Protein AF-A0A1Z3UCM6-F1 (afdb_monomer)

Mean predicted aligned error: 7.31 Å

Nearest PDB structures (foldseek):
  6vm6-assembly5_E  TM=4.470E-01  e=2.378E-05  Acinetobacter sp. ATCC 27244
  8dgf-assembly1_C  TM=4.561E-01  e=6.825E-04  Escherichia coli
  7uqk-assembly1_A  TM=2.447E-01  e=4.177E-03  Saccharomyces cerevisiae
  7uqj-assembly1_A  TM=2.365E-01  e=5.686E-02  Sa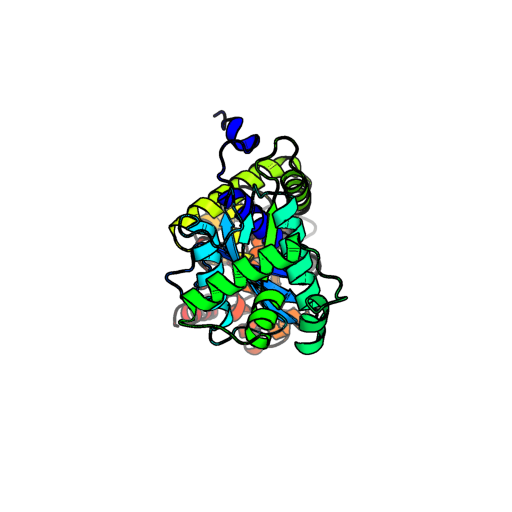ccharomyces cerevisiae
  8ipr-assembly2_D  TM=2.225E-01  e=4.791E-01  Mycolicibacterium smegmatis

Radius of gyration: 27.61 Å; Cα contacts (8 Å, |Δi|>4): 702; chains: 1; bounding box: 65×48×86 Å

Foldseek 3Di:
DDPDVCLLVVVPFDPLLLVLLLLLLQLLQQHDDPPQPQWGWFKKWAQCVVVPQLLHGIKTWTAHPVRDIEIEREDEEQEAEQFLDPPRVPQLSQLLSLLSQCPDDPHDQPGYAYGYEYQYYDPLLQVLLVVLLVLLLPDPDLVSSVQLVDVVHVRDPSNVRSLVRSQSSNQVSVVHGDDSVSSSSSSPRYDYHYFNSVPPPGPSVVVSLVSQLVFADVVCSVCSSVLSSQSSVVSVVSNVVRDMDGNLVSLLSRLVPTQTAFHPLCVVVLVLQLVVLVVVLVPVDQDDVNDHDDDVVVLVVVVVCQVVDAEAEDEDAPPPCSSVSLSVVSVVQSVQGGAAEEEQVQFDAQALQRRCVVSVHPDRDLSSNLSRCVRRTNSEYEYEEVVNRDPRRVNHVLNNVLSQVPDPPSSTTHYYYYYHDDDVVVCSVVVSVPD

Structure (mmCIF, N/CA/C/O backbone):
data_AF-A0A1Z3UCM6-F1
#
_entry.id   AF-A0A1Z3UCM6-F1
#
loop_
_atom_site.group_PDB
_atom_site.id
_atom_site.type_symbol
_atom_site.label_atom_id
_atom_site.label_alt_id
_atom_site.label_comp_id
_atom_site.label_asym_id
_atom_site.label_entity_id
_atom_site.label_seq_id
_atom_site.pdbx_PDB_ins_code
_atom_site.Cartn_x
_atom_site.Cartn_y
_atom_site.Cartn_z
_atom_site.occupancy
_atom_site.B_iso_or_equiv
_atom_site.auth_seq_id
_atom_site.auth_comp_id
_atom_site.auth_asym_id
_atom_site.auth_atom_id
_atom_site.pdbx_PDB_model_num
ATOM 1 N N . MET A 1 1 ? 12.894 18.996 23.939 1.00 33.94 1 MET A N 1
ATOM 2 C CA . MET A 1 1 ? 14.133 18.691 23.194 1.00 33.94 1 MET A CA 1
ATOM 3 C C . MET A 1 1 ? 13.875 19.048 21.744 1.00 33.94 1 MET A C 1
ATOM 5 O O . MET A 1 1 ? 12.849 18.633 21.226 1.00 33.94 1 MET A O 1
ATOM 9 N N . ALA A 1 2 ? 14.712 19.894 21.146 1.00 31.83 2 ALA A N 1
ATOM 10 C CA . ALA A 1 2 ? 14.512 20.390 19.788 1.00 31.83 2 ALA A CA 1
ATOM 11 C C . ALA A 1 2 ? 14.744 19.247 18.790 1.00 31.83 2 ALA A C 1
ATOM 13 O O . ALA A 1 2 ? 15.877 18.819 18.581 1.00 31.83 2 ALA A O 1
ATOM 14 N N . GLN A 1 3 ? 13.664 18.710 18.227 1.00 35.09 3 GLN A N 1
ATOM 15 C CA . GLN A 1 3 ? 13.738 17.797 17.094 1.00 35.09 3 GLN A CA 1
ATOM 16 C C . GLN A 1 3 ? 14.237 18.629 15.903 1.00 35.09 3 GLN A C 1
ATOM 18 O O . GLN A 1 3 ? 13.622 19.638 15.562 1.00 35.09 3 GLN A O 1
ATOM 23 N N . SER A 1 4 ? 15.413 18.277 15.375 1.00 38.62 4 SER A N 1
ATOM 24 C CA . SER A 1 4 ? 16.166 19.085 14.405 1.00 38.62 4 SER A CA 1
ATOM 25 C C . SER A 1 4 ? 15.292 19.511 13.219 1.00 38.62 4 SER A C 1
ATOM 27 O O . SER A 1 4 ? 14.656 18.672 12.577 1.00 38.62 4 SER A O 1
ATOM 29 N N . SER A 1 5 ? 15.274 20.811 12.915 1.00 41.81 5 SER A N 1
ATOM 30 C CA . SER A 1 5 ? 14.497 21.427 11.826 1.00 41.81 5 SER A CA 1
ATOM 31 C C . SER A 1 5 ? 14.814 20.848 10.437 1.00 41.81 5 SER A C 1
ATOM 33 O O . SER A 1 5 ? 14.006 20.970 9.517 1.00 41.81 5 SER A O 1
ATOM 35 N N . GLU A 1 6 ? 15.942 20.150 10.297 1.00 36.41 6 GLU A N 1
ATOM 36 C CA . GLU A 1 6 ? 16.381 19.448 9.083 1.00 36.41 6 GLU A CA 1
ATOM 37 C C . GLU A 1 6 ? 15.541 18.197 8.751 1.00 36.41 6 GLU A C 1
ATOM 39 O O . GLU A 1 6 ? 15.345 17.867 7.581 1.00 36.41 6 GLU A O 1
ATOM 44 N N . LEU A 1 7 ? 14.973 17.523 9.761 1.00 37.66 7 LEU A N 1
ATOM 45 C CA . LEU A 1 7 ? 14.085 16.366 9.559 1.00 37.66 7 LEU A CA 1
ATOM 46 C C . LEU A 1 7 ? 12.682 16.787 9.101 1.00 37.66 7 LEU A C 1
ATOM 48 O O . LEU A 1 7 ? 12.022 16.039 8.383 1.00 37.66 7 LEU A O 1
ATOM 52 N N . ALA A 1 8 ? 12.232 17.988 9.478 1.00 41.44 8 ALA A N 1
ATOM 53 C CA . ALA A 1 8 ? 10.960 18.557 9.029 1.00 41.44 8 ALA A CA 1
ATOM 54 C C . ALA A 1 8 ? 11.066 19.164 7.617 1.00 41.44 8 ALA A C 1
ATOM 56 O O . ALA A 1 8 ? 10.109 19.129 6.841 1.00 41.44 8 ALA A O 1
ATOM 57 N N . SER A 1 9 ? 12.247 19.657 7.225 1.00 45.75 9 SER A N 1
ATOM 58 C CA . SER A 1 9 ? 12.499 20.181 5.876 1.00 45.75 9 SER A CA 1
ATOM 59 C C . SER A 1 9 ? 12.741 19.092 4.826 1.00 45.75 9 SER A C 1
ATOM 61 O O . SER A 1 9 ? 12.867 19.424 3.651 1.00 45.75 9 SER A O 1
ATOM 63 N N . GLY A 1 10 ? 12.742 17.803 5.196 1.00 49.81 10 GLY A N 1
ATOM 64 C CA . GLY A 1 10 ? 12.963 16.670 4.283 1.00 49.81 10 GLY A CA 1
ATOM 65 C C . GLY A 1 10 ? 14.396 16.558 3.749 1.00 49.81 10 GLY A C 1
ATOM 66 O O . GLY A 1 10 ? 14.678 15.660 2.962 1.00 49.81 10 GLY A O 1
ATOM 67 N N . ALA A 1 11 ? 15.307 17.425 4.203 1.00 50.53 11 ALA A N 1
ATOM 68 C CA . ALA A 1 11 ? 16.685 17.533 3.728 1.00 50.53 11 ALA A CA 1
ATOM 69 C C . ALA A 1 11 ? 17.623 16.406 4.222 1.00 50.53 11 ALA A C 1
ATOM 71 O O . ALA A 1 11 ? 18.827 16.479 4.002 1.00 50.53 11 ALA A O 1
ATOM 72 N N . GLY A 1 12 ? 17.092 15.359 4.865 1.00 68.75 12 GLY A N 1
ATOM 73 C CA . GLY A 1 12 ? 17.872 14.250 5.432 1.00 68.75 12 GLY A CA 1
ATOM 74 C C . GLY A 1 12 ? 17.527 12.851 4.911 1.00 68.75 12 GLY A C 1
ATOM 75 O O . GLY A 1 12 ? 18.158 11.889 5.340 1.00 68.75 12 GLY A O 1
ATOM 76 N N . PHE A 1 13 ? 16.541 12.708 4.018 1.00 83.81 13 PHE A N 1
ATOM 77 C CA . PHE A 1 13 ? 16.127 11.398 3.494 1.00 83.81 13 PHE A CA 1
ATOM 78 C C . PHE A 1 13 ? 16.713 11.130 2.113 1.00 83.81 13 PHE A C 1
ATOM 80 O O . PHE A 1 13 ? 16.758 12.026 1.264 1.00 83.81 13 PHE A O 1
ATOM 87 N N . ARG A 1 14 ? 17.117 9.880 1.860 1.00 93.06 14 ARG A N 1
ATOM 88 C CA . ARG A 1 14 ? 17.607 9.472 0.539 1.00 93.06 14 ARG A CA 1
ATOM 89 C C . ARG A 1 14 ? 16.462 9.498 -0.470 1.00 93.06 14 ARG A C 1
ATOM 91 O O . ARG A 1 14 ? 15.288 9.475 -0.098 1.00 93.06 14 ARG A O 1
ATOM 98 N N . PHE A 1 15 ? 16.799 9.538 -1.755 1.00 95.12 15 PHE A N 1
ATOM 99 C CA . PHE A 1 15 ? 15.796 9.533 -2.820 1.00 95.12 15 PHE A CA 1
ATOM 100 C C . PHE A 1 15 ? 14.901 8.287 -2.740 1.00 95.12 15 PHE A C 1
ATOM 102 O O . PHE A 1 15 ? 13.684 8.386 -2.850 1.00 95.12 15 PHE A O 1
ATOM 109 N N . GLU A 1 16 ? 15.502 7.134 -2.459 1.00 96.12 16 GLU A N 1
ATOM 110 C CA . GLU A 1 16 ? 14.833 5.845 -2.313 1.00 96.12 16 GLU A CA 1
ATOM 111 C C . GLU A 1 16 ? 13.834 5.850 -1.149 1.00 96.12 16 GLU A C 1
ATOM 113 O O . GLU A 1 16 ? 12.723 5.340 -1.290 1.00 96.12 16 GLU A O 1
ATOM 118 N N . ASP A 1 17 ? 14.194 6.490 -0.029 1.00 97.44 17 ASP A N 1
ATOM 119 C CA . ASP A 1 17 ? 13.323 6.598 1.145 1.00 97.44 17 ASP A CA 1
ATOM 120 C C . ASP A 1 17 ? 12.070 7.433 0.818 1.00 97.44 17 ASP A C 1
ATOM 122 O O . ASP A 1 17 ? 10.961 7.081 1.217 1.00 97.44 17 ASP A O 1
ATOM 126 N N . GLN A 1 18 ? 12.234 8.510 0.040 1.00 97.56 18 GLN A N 1
ATOM 127 C CA . GLN A 1 18 ? 11.133 9.380 -0.389 1.00 97.56 18 GLN A CA 1
ATOM 128 C C . GLN A 1 18 ? 10.231 8.703 -1.428 1.00 97.56 18 GLN A C 1
ATOM 130 O O . GLN A 1 18 ? 9.009 8.778 -1.321 1.00 97.56 18 GLN A O 1
ATOM 135 N N . VAL A 1 19 ? 10.815 7.977 -2.387 1.00 98.31 19 VAL A N 1
ATOM 136 C CA . VAL A 1 19 ? 10.053 7.158 -3.343 1.00 98.31 19 VAL A CA 1
ATOM 137 C C . VAL A 1 19 ? 9.240 6.097 -2.608 1.00 98.31 19 VAL A C 1
ATOM 139 O O . VAL A 1 19 ? 8.042 5.982 -2.842 1.00 98.31 19 VAL A O 1
ATOM 142 N N . GLY A 1 20 ? 9.845 5.350 -1.681 1.00 98.38 20 GLY A N 1
ATOM 143 C CA . GLY A 1 20 ? 9.099 4.397 -0.859 1.00 98.38 20 GLY A CA 1
ATOM 144 C C . GLY A 1 20 ? 8.008 5.073 -0.027 1.00 98.38 20 GLY A C 1
ATOM 145 O O . GLY A 1 20 ? 6.906 4.538 0.097 1.00 98.38 20 GLY A O 1
ATOM 146 N N . GLY A 1 21 ? 8.281 6.277 0.483 1.00 98.19 21 GLY A N 1
ATOM 147 C CA . GLY A 1 21 ? 7.330 7.071 1.255 1.00 98.19 21 GLY A CA 1
ATOM 148 C C . GLY A 1 21 ? 6.099 7.494 0.456 1.00 98.19 21 GLY A C 1
ATOM 149 O O . GLY A 1 21 ? 4.993 7.474 0.999 1.00 98.19 21 GLY A O 1
ATOM 150 N N . HIS A 1 22 ? 6.256 7.772 -0.840 1.00 98.44 22 HIS A N 1
ATOM 151 C CA . HIS A 1 22 ? 5.141 8.017 -1.755 1.00 98.44 22 HIS A CA 1
ATOM 152 C C . HIS A 1 22 ? 4.191 6.809 -1.826 1.00 98.44 22 HIS A C 1
ATOM 154 O O . HIS A 1 22 ? 2.981 6.936 -1.636 1.00 98.44 22 HIS A O 1
ATOM 160 N N . TYR A 1 23 ? 4.730 5.601 -2.021 1.00 98.69 23 TYR A N 1
ATOM 161 C CA . TYR A 1 23 ? 3.905 4.390 -2.113 1.00 98.69 23 TYR A CA 1
ATOM 162 C C . TYR A 1 23 ? 3.320 3.957 -0.761 1.00 98.69 23 TYR A C 1
ATOM 164 O O . TYR A 1 23 ? 2.182 3.490 -0.720 1.00 98.69 23 TYR A O 1
ATOM 172 N N . LEU A 1 24 ? 4.026 4.164 0.359 1.00 98.69 24 LEU A N 1
ATOM 173 C CA . LEU A 1 24 ? 3.440 3.961 1.691 1.00 98.69 24 LEU A CA 1
ATOM 174 C C . LEU A 1 24 ? 2.351 4.995 2.008 1.00 98.69 24 LEU A C 1
ATOM 176 O O . LEU A 1 24 ? 1.352 4.648 2.633 1.00 98.69 24 LEU A O 1
ATOM 180 N N . THR A 1 25 ? 2.485 6.236 1.534 1.00 98.25 25 THR A N 1
ATOM 181 C CA . THR A 1 25 ? 1.409 7.237 1.608 1.00 98.25 25 THR A CA 1
ATOM 182 C C . THR A 1 25 ? 0.186 6.771 0.822 1.00 98.25 25 THR A C 1
ATOM 184 O O . THR A 1 25 ? -0.934 6.853 1.331 1.00 98.25 25 THR A O 1
ATOM 187 N N . ALA A 1 26 ? 0.378 6.221 -0.381 1.00 97.94 26 ALA A N 1
ATOM 188 C CA . ALA A 1 26 ? -0.714 5.658 -1.172 1.00 97.94 26 ALA A CA 1
ATOM 189 C C . ALA A 1 26 ? -1.409 4.484 -0.460 1.00 97.94 26 ALA A C 1
ATOM 191 O O . ALA A 1 26 ? -2.636 4.467 -0.356 1.00 97.94 26 ALA A O 1
ATOM 192 N N . LEU A 1 27 ? -0.635 3.569 0.131 1.00 98.12 27 LEU A N 1
ATOM 193 C CA . LEU A 1 27 ? -1.140 2.462 0.949 1.00 98.12 27 LEU A CA 1
ATOM 194 C C . LEU A 1 27 ? -1.946 2.951 2.171 1.00 98.12 27 LEU A C 1
ATOM 196 O O . LEU A 1 27 ? -3.043 2.459 2.445 1.00 98.12 27 LEU A O 1
ATOM 200 N N . LEU A 1 28 ? -1.433 3.954 2.894 1.00 96.94 28 LEU A N 1
ATOM 201 C CA . LEU A 1 28 ? -2.095 4.547 4.064 1.00 96.94 28 LEU A CA 1
ATOM 202 C C . LEU A 1 28 ? -3.359 5.336 3.706 1.00 96.94 28 LEU A C 1
ATOM 204 O O . LEU A 1 28 ? -4.223 5.539 4.556 1.00 96.94 28 LEU A O 1
ATOM 208 N N . THR A 1 29 ? -3.496 5.794 2.469 1.00 95.62 29 THR A N 1
ATOM 209 C CA . THR A 1 29 ? -4.655 6.587 2.032 1.00 95.62 29 THR A CA 1
ATOM 210 C C . THR A 1 29 ? -5.626 5.802 1.167 1.00 95.62 29 THR A C 1
ATOM 212 O O . THR A 1 29 ? -6.615 6.376 0.722 1.00 95.62 29 THR A O 1
ATOM 215 N N . GLU A 1 30 ? -5.366 4.507 0.943 1.00 95.00 30 GLU A N 1
ATOM 216 C CA . GLU A 1 30 ? -6.147 3.682 0.014 1.00 95.00 30 GLU A CA 1
ATOM 217 C C . GLU A 1 30 ? -6.253 4.341 -1.367 1.00 95.00 30 GLU A C 1
ATOM 219 O O . GLU A 1 30 ? -7.305 4.348 -2.005 1.00 95.00 30 GLU A O 1
ATOM 224 N N . SER A 1 31 ? -5.155 4.955 -1.813 1.00 95.44 31 SER A N 1
ATOM 225 C CA . SER A 1 31 ? -5.112 5.714 -3.056 1.00 95.44 31 SER A CA 1
ATOM 226 C C . SER A 1 31 ? -4.282 5.025 -4.136 1.00 95.44 31 SER A C 1
ATOM 228 O O . SER A 1 31 ? -3.610 4.010 -3.925 1.00 95.44 31 SER A O 1
ATOM 230 N N . TYR A 1 32 ? -4.379 5.589 -5.335 1.00 95.38 32 TYR A N 1
ATOM 231 C CA . TYR A 1 32 ? -3.592 5.210 -6.499 1.00 95.38 32 TYR A CA 1
ATOM 232 C C . TYR A 1 32 ? -2.189 5.821 -6.423 1.00 95.38 32 TYR A C 1
ATOM 234 O O . TYR A 1 32 ? -1.990 6.902 -5.850 1.00 95.38 32 TYR A O 1
ATOM 242 N N . ALA A 1 33 ? -1.229 5.167 -7.070 1.00 96.06 33 ALA A N 1
ATOM 243 C CA . ALA A 1 33 ? 0.144 5.649 -7.184 1.00 96.06 33 ALA A CA 1
ATOM 244 C C . ALA A 1 33 ? 0.654 5.584 -8.630 1.00 96.06 33 ALA A C 1
ATOM 246 O O . ALA A 1 33 ? 0.110 4.866 -9.477 1.00 96.06 33 ALA A O 1
ATOM 247 N N . ALA A 1 34 ? 1.723 6.325 -8.923 1.00 94.75 34 ALA A N 1
ATOM 248 C CA . ALA A 1 34 ? 2.360 6.279 -10.235 1.00 94.75 34 ALA A CA 1
ATOM 249 C C . ALA A 1 34 ? 2.689 4.827 -10.643 1.00 94.75 34 ALA A C 1
ATOM 251 O O . ALA A 1 34 ? 3.131 4.021 -9.832 1.00 94.75 34 ALA A O 1
ATOM 252 N N . GLY A 1 35 ? 2.430 4.470 -11.904 1.00 93.50 35 GLY A N 1
ATOM 253 C CA . GLY A 1 35 ? 2.691 3.123 -12.429 1.00 93.50 35 GLY A CA 1
ATOM 254 C C . GLY A 1 35 ? 1.664 2.041 -12.070 1.00 93.50 35 GLY A C 1
ATOM 255 O O . GLY A 1 35 ? 1.740 0.959 -12.645 1.00 93.50 35 GLY A O 1
ATOM 256 N N . THR A 1 36 ? 0.690 2.319 -11.196 1.00 93.31 36 THR A N 1
ATOM 257 C CA . THR A 1 36 ? -0.365 1.348 -10.821 1.00 93.31 36 THR A CA 1
ATOM 258 C C . THR A 1 36 ? -1.610 1.403 -11.721 1.00 93.31 36 THR A C 1
ATOM 260 O O . THR A 1 36 ? -2.407 0.464 -11.739 1.00 93.31 36 THR A O 1
ATOM 263 N N . GLY A 1 37 ? -1.756 2.457 -12.534 1.00 89.94 37 GLY A N 1
ATOM 264 C CA . GLY A 1 37 ? -2.970 2.700 -13.323 1.00 89.94 37 GLY A CA 1
ATOM 265 C C . GLY A 1 37 ? -4.174 2.979 -12.418 1.00 89.94 37 GLY A C 1
ATOM 266 O O . GLY A 1 37 ? -4.014 3.555 -11.345 1.00 89.94 37 GLY A O 1
ATOM 267 N N . ASP A 1 38 ? -5.361 2.521 -12.815 1.00 93.06 38 ASP A N 1
ATOM 268 C CA . ASP A 1 38 ? -6.605 2.672 -12.039 1.00 93.06 38 ASP A CA 1
ATOM 269 C C . ASP A 1 38 ? -6.746 1.600 -10.935 1.00 93.06 38 ASP A C 1
ATOM 271 O O . ASP A 1 38 ? -7.834 1.077 -10.685 1.00 93.06 38 ASP A O 1
ATOM 275 N N . ARG A 1 39 ? -5.631 1.223 -10.291 1.00 96.75 39 ARG A N 1
ATOM 276 C CA . ARG A 1 39 ? -5.580 0.189 -9.245 1.00 96.75 39 ARG A CA 1
ATOM 277 C C . ARG A 1 39 ? -5.078 0.754 -7.922 1.00 96.75 39 ARG A C 1
ATOM 279 O O . ARG A 1 39 ? -4.043 1.414 -7.867 1.00 96.75 39 ARG A O 1
ATOM 286 N N . GLN A 1 40 ? -5.805 0.480 -6.850 1.00 97.25 40 GLN A N 1
ATOM 287 C CA . GLN A 1 40 ? -5.475 0.941 -5.506 1.00 97.25 40 GLN A CA 1
ATOM 288 C C . GLN A 1 40 ? -4.292 0.150 -4.940 1.00 97.25 40 GLN A C 1
ATOM 290 O O . GLN A 1 40 ? -4.272 -1.074 -5.043 1.00 97.25 40 GLN A O 1
ATOM 295 N N . VAL A 1 41 ? -3.345 0.823 -4.282 1.00 98.44 41 VAL A N 1
ATOM 296 C CA . VAL A 1 41 ? -2.220 0.162 -3.601 1.00 98.44 41 VAL A CA 1
ATOM 297 C C . VAL A 1 41 ? -2.708 -0.647 -2.392 1.00 98.44 41 VAL A C 1
ATOM 299 O O . VAL A 1 41 ? -3.458 -0.144 -1.556 1.00 98.44 41 VAL A O 1
ATOM 302 N N . THR A 1 42 ? -2.246 -1.895 -2.280 1.00 97.62 42 THR A N 1
ATOM 303 C CA . THR A 1 42 ? -2.628 -2.842 -1.211 1.00 97.62 42 THR A CA 1
ATOM 304 C C . THR A 1 42 ? -1.441 -3.386 -0.422 1.00 97.62 42 THR A C 1
ATOM 306 O O . THR A 1 42 ? -1.587 -3.693 0.762 1.00 97.62 42 THR A O 1
ATOM 309 N N . GLN A 1 43 ? -0.257 -3.449 -1.037 1.00 98.62 43 GLN A N 1
ATOM 310 C CA . GLN A 1 43 ? 0.975 -3.868 -0.377 1.00 98.62 43 GLN A CA 1
ATOM 311 C C . GLN A 1 43 ? 2.183 -3.159 -0.991 1.00 98.62 43 GLN A C 1
ATOM 313 O O . GLN A 1 43 ? 2.218 -2.900 -2.195 1.00 98.62 43 GLN A O 1
ATOM 318 N N . VAL A 1 44 ? 3.189 -2.874 -0.167 1.00 98.88 44 VAL A N 1
ATOM 319 C CA . VAL A 1 44 ? 4.470 -2.300 -0.589 1.00 98.88 44 VAL A CA 1
ATOM 320 C C . VAL A 1 44 ? 5.603 -3.075 0.073 1.00 98.88 44 VAL A C 1
ATOM 322 O O . VAL A 1 44 ? 5.620 -3.218 1.294 1.00 98.88 44 VAL A O 1
ATOM 325 N N . ALA A 1 45 ? 6.556 -3.573 -0.708 1.00 98.75 45 ALA A N 1
ATOM 326 C CA . ALA A 1 45 ? 7.709 -4.316 -0.210 1.00 98.75 45 ALA A CA 1
ATOM 327 C C . ALA A 1 45 ? 9.023 -3.738 -0.734 1.00 98.75 45 ALA A C 1
ATOM 329 O O . ALA A 1 45 ? 9.081 -3.220 -1.847 1.00 98.75 45 ALA A O 1
ATOM 330 N N . PHE A 1 46 ? 10.077 -3.851 0.071 1.00 98.62 46 PHE A N 1
ATOM 331 C CA . PHE A 1 46 ? 11.391 -3.277 -0.215 1.00 98.62 46 PHE A CA 1
ATOM 332 C C . PHE A 1 46 ? 12.464 -4.360 -0.239 1.00 98.62 46 PHE A C 1
ATOM 334 O O . PHE A 1 46 ? 12.401 -5.281 0.572 1.00 98.62 46 PHE A O 1
ATOM 341 N N . GLN A 1 47 ? 13.457 -4.227 -1.120 1.00 97.62 47 GLN A N 1
ATOM 342 C CA . GLN A 1 47 ? 14.659 -5.076 -1.192 1.00 97.62 47 GLN A CA 1
ATOM 343 C C . GLN A 1 47 ? 14.344 -6.591 -1.194 1.00 97.62 47 GLN A C 1
ATOM 345 O O . GLN A 1 47 ? 14.790 -7.345 -0.334 1.00 97.62 47 GLN A O 1
ATOM 350 N N . GLN A 1 48 ? 13.526 -7.043 -2.150 1.00 98.00 48 GLN A N 1
ATOM 351 C CA . GLN A 1 48 ? 12.959 -8.404 -2.210 1.00 98.00 48 GLN A CA 1
ATOM 352 C C . GLN A 1 48 ? 13.789 -9.444 -2.998 1.00 98.00 48 GLN A C 1
ATOM 354 O O . GLN A 1 48 ? 13.273 -10.506 -3.357 1.00 98.00 48 GLN A O 1
ATOM 359 N N . ARG A 1 49 ? 15.077 -9.191 -3.264 1.00 96.44 49 ARG A N 1
ATOM 360 C CA . ARG A 1 49 ? 15.918 -10.083 -4.087 1.00 96.44 49 ARG A CA 1
ATOM 361 C C . ARG A 1 49 ? 16.052 -11.481 -3.506 1.00 96.44 49 ARG A C 1
ATOM 363 O O . ARG A 1 49 ? 15.846 -12.466 -4.214 1.00 96.44 49 ARG A O 1
ATOM 370 N N . ASP A 1 50 ? 16.299 -11.555 -2.203 1.00 95.38 50 ASP A N 1
ATOM 371 C CA . ASP A 1 50 ? 16.406 -12.816 -1.461 1.00 95.38 50 ASP A CA 1
ATOM 372 C C . ASP A 1 50 ? 15.065 -13.571 -1.378 1.00 95.38 50 ASP A C 1
ATOM 374 O O . ASP A 1 50 ? 15.030 -14.754 -1.043 1.00 95.38 50 ASP A O 1
ATOM 378 N N . PHE A 1 51 ? 13.963 -12.910 -1.746 1.00 95.12 51 PHE A N 1
ATOM 379 C CA . PHE A 1 51 ? 12.605 -13.454 -1.794 1.00 95.12 51 PHE A CA 1
ATOM 380 C C . PHE A 1 51 ? 12.120 -13.695 -3.234 1.00 95.12 51 PHE A C 1
ATOM 382 O O . PHE A 1 51 ? 10.926 -13.861 -3.482 1.00 95.12 51 PHE A O 1
ATOM 389 N N . GLY A 1 52 ? 13.049 -13.763 -4.195 1.00 94.50 52 GLY A N 1
ATOM 390 C CA . GLY A 1 52 ? 12.767 -14.186 -5.568 1.00 94.50 52 GLY A CA 1
ATOM 391 C C . GLY A 1 52 ? 12.243 -13.082 -6.487 1.00 94.50 52 GLY A C 1
ATOM 392 O O . GLY A 1 52 ? 11.665 -13.385 -7.536 1.00 94.50 52 GLY A O 1
ATOM 393 N N . GLU A 1 53 ? 12.418 -11.811 -6.129 1.00 97.38 53 GLU A N 1
ATOM 394 C CA . GLU A 1 53 ? 12.129 -10.670 -7.004 1.00 97.38 53 GLU A CA 1
ATOM 395 C C . GLU A 1 53 ? 13.413 -10.167 -7.688 1.00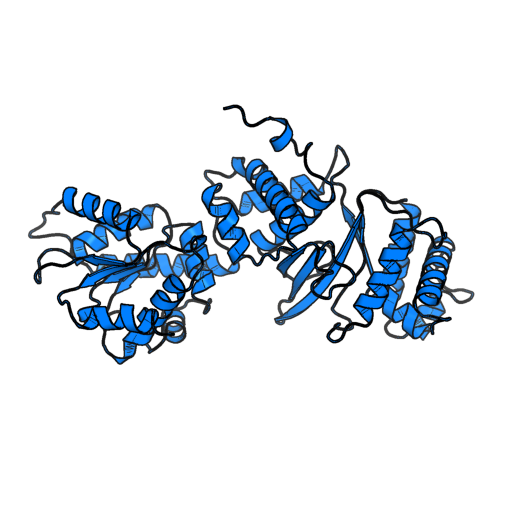 97.38 53 GLU A C 1
ATOM 397 O O . GLU A 1 53 ? 14.314 -9.697 -7.002 1.00 97.38 53 GLU A O 1
ATOM 402 N N . PRO A 1 54 ? 13.546 -10.257 -9.027 1.00 97.50 54 PRO A N 1
ATOM 403 C CA . PRO A 1 54 ? 14.741 -9.780 -9.722 1.00 97.50 54 PRO A CA 1
ATOM 404 C C . PRO A 1 54 ? 14.916 -8.262 -9.634 1.00 97.50 54 PRO A C 1
ATOM 406 O O . PRO A 1 54 ? 16.005 -7.790 -9.321 1.00 97.50 54 PRO A O 1
ATOM 409 N N . LEU A 1 55 ? 13.840 -7.514 -9.907 1.00 96.62 55 LEU A N 1
ATOM 410 C CA . LEU A 1 55 ? 13.743 -6.090 -9.592 1.00 96.62 55 LEU A CA 1
ATOM 411 C C . LEU A 1 55 ? 13.199 -5.967 -8.183 1.00 96.62 55 LEU A C 1
ATOM 413 O O . LEU A 1 55 ? 12.043 -6.304 -7.944 1.00 96.62 55 LEU A O 1
ATOM 417 N N . ASP A 1 56 ? 14.042 -5.517 -7.271 1.00 96.25 56 ASP A N 1
ATOM 418 C CA . ASP A 1 56 ? 13.859 -5.786 -5.855 1.00 96.25 56 ASP A CA 1
ATOM 419 C C . ASP A 1 56 ? 13.716 -4.548 -4.984 1.00 96.25 56 ASP A C 1
ATOM 421 O O . ASP A 1 56 ? 13.172 -4.679 -3.889 1.00 96.25 56 ASP A O 1
ATOM 425 N N . ASP A 1 57 ? 14.170 -3.373 -5.432 1.00 98.31 57 ASP A N 1
ATOM 426 C CA . ASP A 1 57 ? 14.183 -2.178 -4.580 1.00 98.31 57 ASP A CA 1
ATOM 427 C C . ASP A 1 57 ? 12.796 -1.846 -4.038 1.00 98.31 57 ASP A C 1
ATOM 429 O O . ASP A 1 57 ? 12.662 -1.504 -2.860 1.00 98.31 57 ASP A O 1
ATOM 433 N N . LEU A 1 58 ? 11.783 -1.959 -4.900 1.00 98.75 58 LEU A N 1
ATOM 434 C CA . LEU A 1 58 ? 10.403 -1.640 -4.587 1.00 98.75 58 LEU A CA 1
ATOM 435 C C . LEU A 1 58 ? 9.438 -2.539 -5.371 1.00 98.75 58 LEU A C 1
ATOM 437 O O . LEU A 1 58 ? 9.415 -2.527 -6.601 1.00 98.75 58 LEU A O 1
ATOM 441 N N . ILE A 1 59 ? 8.586 -3.253 -4.643 1.00 98.75 59 ILE A N 1
ATOM 442 C CA . ILE A 1 59 ? 7.454 -4.012 -5.177 1.00 98.75 59 ILE A CA 1
ATOM 443 C C . ILE A 1 59 ? 6.167 -3.383 -4.666 1.00 98.75 59 ILE A C 1
ATOM 445 O O . ILE A 1 59 ? 6.025 -3.144 -3.467 1.00 98.75 59 ILE A O 1
ATOM 449 N N . VAL A 1 60 ? 5.219 -3.145 -5.566 1.00 98.81 60 VAL A N 1
ATOM 450 C CA . VAL A 1 60 ? 3.907 -2.591 -5.232 1.00 98.81 60 VAL A CA 1
ATOM 451 C C . VAL A 1 60 ? 2.837 -3.521 -5.776 1.00 98.81 60 VAL A C 1
ATOM 453 O O . VAL A 1 60 ? 2.755 -3.730 -6.986 1.00 98.81 60 VAL A O 1
ATOM 456 N N . ASP A 1 61 ? 2.014 -4.062 -4.882 1.00 98.69 61 ASP A N 1
ATOM 457 C CA . ASP A 1 61 ? 0.824 -4.818 -5.261 1.00 98.69 61 ASP A CA 1
ATOM 458 C C . ASP A 1 61 ? -0.397 -3.900 -5.185 1.00 98.69 61 ASP A C 1
ATOM 460 O O . ASP A 1 61 ? -0.624 -3.202 -4.187 1.00 98.69 61 ASP A O 1
ATOM 464 N N . ALA A 1 62 ? -1.195 -3.903 -6.247 1.00 98.38 62 ALA A N 1
ATOM 465 C CA . ALA A 1 62 ? -2.375 -3.065 -6.386 1.00 98.38 62 ALA A CA 1
ATOM 466 C C . ALA A 1 62 ? -3.568 -3.867 -6.917 1.00 98.38 62 ALA A C 1
ATOM 468 O O . ALA A 1 62 ? -3.390 -4.880 -7.590 1.00 98.38 62 ALA A O 1
ATOM 469 N N . VAL A 1 63 ? -4.787 -3.410 -6.638 1.00 97.38 63 VAL A N 1
ATOM 470 C CA . VAL A 1 63 ? -6.025 -4.087 -7.049 1.00 97.38 63 VAL A CA 1
ATOM 471 C C . VAL A 1 63 ? -6.967 -3.135 -7.783 1.00 97.38 63 VAL A C 1
ATOM 473 O O . VAL A 1 63 ? -7.141 -1.985 -7.376 1.00 97.38 63 VAL A O 1
ATOM 476 N N . GLY A 1 64 ? -7.536 -3.597 -8.897 1.00 94.50 64 GLY A N 1
ATOM 477 C CA . GLY A 1 64 ? -8.579 -2.880 -9.635 1.00 94.50 64 GLY A CA 1
ATOM 478 C C . GLY A 1 64 ? -9.961 -3.008 -8.991 1.00 94.50 64 GLY A C 1
ATOM 479 O O . GLY A 1 64 ? -10.177 -3.819 -8.091 1.00 94.50 64 GLY A O 1
ATOM 480 N N . LEU A 1 65 ? -10.926 -2.224 -9.479 1.00 89.38 65 LEU A N 1
ATOM 481 C CA . LEU A 1 65 ? -12.330 -2.305 -9.039 1.00 89.38 65 LEU A CA 1
ATOM 482 C C . LEU A 1 65 ? -12.983 -3.662 -9.349 1.00 89.38 65 LEU A C 1
ATOM 484 O O . LEU A 1 65 ? -13.937 -4.060 -8.689 1.00 89.38 65 LEU A O 1
ATOM 488 N N . ASP A 1 66 ? -12.467 -4.364 -10.352 1.00 90.12 66 ASP A N 1
ATOM 489 C CA . ASP A 1 66 ? -12.844 -5.722 -10.743 1.00 90.12 66 ASP A CA 1
ATOM 490 C C . ASP A 1 66 ? -12.216 -6.812 -9.852 1.00 90.12 66 ASP A C 1
ATOM 492 O O . ASP A 1 66 ? -12.482 -7.998 -10.045 1.00 90.12 66 ASP A O 1
ATOM 496 N N . GLY A 1 67 ? -11.391 -6.427 -8.873 1.00 91.50 67 GLY A N 1
ATOM 497 C CA . GLY A 1 67 ? -10.633 -7.346 -8.028 1.00 91.50 67 GLY A CA 1
ATOM 498 C C . GLY A 1 67 ? -9.368 -7.894 -8.694 1.00 91.50 67 GLY A C 1
ATOM 499 O O . GLY A 1 67 ? -8.688 -8.737 -8.105 1.00 91.50 67 GLY A O 1
ATOM 500 N N . GLU A 1 68 ? -9.016 -7.437 -9.902 1.00 94.62 68 GLU A N 1
ATOM 501 C CA . GLU A 1 68 ? -7.820 -7.901 -10.592 1.00 94.62 68 GLU A CA 1
ATOM 502 C C . GLU A 1 68 ? -6.560 -7.336 -9.923 1.00 94.62 68 GLU A C 1
ATOM 504 O O . GLU A 1 68 ? -6.273 -6.135 -9.963 1.00 94.62 68 GLU A O 1
ATOM 509 N N . ALA A 1 69 ? -5.786 -8.230 -9.306 1.00 96.31 69 ALA A N 1
ATOM 510 C CA . ALA A 1 69 ? -4.503 -7.888 -8.708 1.00 96.31 69 ALA A CA 1
ATOM 511 C C . ALA A 1 69 ? -3.412 -7.704 -9.774 1.00 96.31 69 ALA A C 1
ATOM 513 O O . ALA A 1 69 ? -3.243 -8.568 -10.641 1.00 96.31 69 ALA A O 1
ATOM 514 N N . ALA A 1 70 ? -2.625 -6.642 -9.635 1.00 97.31 70 ALA A N 1
ATOM 515 C CA . ALA A 1 70 ? -1.465 -6.316 -10.453 1.00 97.31 70 ALA A CA 1
ATOM 516 C C . ALA A 1 70 ? -0.230 -6.086 -9.578 1.00 97.31 70 ALA A C 1
ATOM 518 O O . ALA A 1 70 ? -0.337 -5.541 -8.477 1.00 97.31 70 ALA A O 1
ATOM 519 N N . ARG A 1 71 ? 0.941 -6.440 -10.106 1.00 98.38 71 ARG A N 1
ATOM 520 C CA . ARG A 1 71 ? 2.239 -6.172 -9.485 1.00 98.38 71 ARG A CA 1
ATOM 521 C C . ARG A 1 71 ? 3.061 -5.194 -10.314 1.00 98.38 71 ARG A C 1
ATOM 523 O O . ARG A 1 71 ? 3.165 -5.319 -11.535 1.00 98.38 71 ARG A O 1
ATOM 530 N N . LEU A 1 72 ? 3.685 -4.244 -9.627 1.00 98.75 72 LEU A N 1
ATOM 531 C CA . LEU A 1 72 ? 4.665 -3.310 -10.166 1.00 98.75 72 LEU A CA 1
ATOM 532 C C . LEU A 1 72 ? 6.024 -3.557 -9.494 1.00 98.75 72 LEU A C 1
ATOM 534 O O . LEU A 1 72 ? 6.162 -3.328 -8.293 1.00 98.75 72 LEU A O 1
ATOM 538 N N . SER A 1 73 ? 7.020 -4.007 -10.263 1.00 98.75 73 SER A N 1
ATOM 539 C CA . SER A 1 73 ? 8.383 -4.291 -9.774 1.00 98.75 73 SER A CA 1
ATOM 540 C C . SER A 1 73 ? 9.383 -3.245 -10.266 1.00 98.75 73 SER A C 1
ATOM 542 O O . SER A 1 73 ? 9.538 -3.043 -11.471 1.00 98.75 73 SER A O 1
ATOM 544 N N . LEU A 1 74 ? 10.079 -2.566 -9.361 1.00 98.75 74 LEU A N 1
ATOM 545 C CA . LEU A 1 74 ? 10.858 -1.373 -9.685 1.00 98.75 74 LEU A CA 1
ATOM 546 C C . LEU A 1 74 ? 12.269 -1.431 -9.101 1.00 98.75 74 LEU A C 1
ATOM 548 O O . LEU A 1 74 ? 12.458 -1.779 -7.939 1.00 98.75 74 LEU A O 1
ATOM 552 N N . GLN A 1 75 ? 13.244 -0.987 -9.895 1.00 98.38 75 GLN A N 1
ATOM 553 C CA . GLN A 1 75 ? 14.517 -0.477 -9.384 1.00 98.38 75 GLN A CA 1
ATOM 554 C C . GLN A 1 75 ? 14.384 1.029 -9.138 1.00 98.38 75 GLN A C 1
ATOM 556 O O . GLN A 1 75 ? 13.818 1.744 -9.968 1.00 98.38 75 GLN A O 1
ATOM 561 N N . VAL A 1 76 ? 14.945 1.545 -8.052 1.00 98.31 76 VAL A N 1
ATOM 562 C CA . VAL A 1 76 ? 14.940 2.975 -7.741 1.00 98.31 76 VAL A CA 1
ATOM 563 C C . VAL A 1 76 ? 16.344 3.543 -7.940 1.00 98.31 76 VAL A C 1
ATOM 565 O O . VAL A 1 76 ? 17.330 3.009 -7.437 1.00 98.31 76 VAL A O 1
ATOM 568 N N . LYS A 1 77 ? 16.459 4.627 -8.713 1.00 97.50 77 LYS A N 1
ATOM 569 C CA . LYS A 1 77 ? 17.738 5.288 -9.001 1.00 97.50 77 LYS A CA 1
ATOM 570 C C . LYS A 1 77 ? 17.618 6.799 -8.878 1.00 97.50 77 LYS A C 1
ATOM 572 O O . LYS A 1 77 ? 16.851 7.433 -9.592 1.00 97.50 77 LYS A O 1
ATOM 577 N N . SER A 1 78 ? 18.434 7.415 -8.029 1.00 96.06 78 SER A N 1
ATOM 578 C CA . SER A 1 78 ? 18.502 8.883 -7.941 1.00 96.06 78 SER A CA 1
ATOM 579 C C . SER A 1 78 ? 18.874 9.549 -9.276 1.00 96.06 78 SER A C 1
ATOM 581 O O . SER A 1 78 ? 18.375 10.623 -9.597 1.00 96.06 78 SER A O 1
ATOM 583 N N . SER A 1 79 ? 19.684 8.893 -10.105 1.00 96.50 79 SER A N 1
ATOM 584 C CA . SER A 1 79 ? 19.989 9.318 -11.472 1.00 96.50 79 SER A CA 1
ATOM 585 C C . SER A 1 79 ? 20.099 8.106 -12.390 1.00 96.50 79 SER A C 1
ATOM 587 O O . SER A 1 79 ? 20.612 7.069 -11.974 1.00 96.50 79 SER A O 1
ATOM 589 N N . LEU A 1 80 ? 19.635 8.225 -13.635 1.00 97.88 80 LEU A N 1
ATOM 590 C CA . LEU A 1 80 ? 19.710 7.155 -14.625 1.00 97.88 80 LEU A CA 1
ATOM 591 C C . LEU A 1 80 ? 20.132 7.687 -15.997 1.00 97.88 80 LEU A C 1
ATOM 593 O O . LEU A 1 80 ? 19.535 8.614 -16.547 1.00 97.88 80 LEU A O 1
ATOM 597 N N . THR A 1 81 ? 21.127 7.032 -16.597 1.00 98.00 81 THR A N 1
ATOM 598 C CA . THR A 1 81 ? 21.479 7.216 -18.012 1.00 98.00 81 THR A CA 1
ATOM 599 C C . THR A 1 81 ? 20.859 6.097 -18.839 1.00 98.00 81 THR A C 1
ATOM 601 O O . THR A 1 81 ? 21.035 4.930 -18.516 1.00 98.00 81 THR A O 1
ATOM 604 N N . ILE A 1 82 ? 20.166 6.427 -19.930 1.00 97.75 82 ILE A N 1
ATOM 605 C CA . ILE A 1 82 ? 19.551 5.438 -20.831 1.00 97.75 82 ILE A CA 1
ATOM 606 C C . ILE A 1 82 ? 20.484 5.200 -22.022 1.00 97.75 82 ILE A C 1
ATOM 608 O O . ILE A 1 82 ? 20.512 5.995 -22.971 1.00 97.75 82 ILE A O 1
ATOM 612 N N . SER A 1 83 ? 21.266 4.123 -21.949 1.00 97.88 83 SER A N 1
ATOM 613 C CA . SER A 1 83 ? 22.141 3.661 -23.031 1.00 97.88 83 SER A CA 1
ATOM 614 C C . SER A 1 83 ? 22.583 2.213 -22.826 1.00 97.88 83 SER A C 1
ATOM 616 O O . SER A 1 83 ? 22.707 1.747 -21.695 1.00 97.88 83 SER A O 1
ATOM 618 N N . SER A 1 84 ? 22.903 1.527 -23.920 1.00 97.56 84 SER A N 1
ATOM 619 C CA . SER A 1 84 ? 23.468 0.170 -23.911 1.00 97.56 84 SER A CA 1
ATOM 620 C C . SER A 1 84 ? 24.971 0.103 -23.593 1.00 97.56 84 SER A C 1
ATOM 622 O O . SER A 1 84 ? 25.541 -0.989 -23.563 1.00 97.56 84 SER A O 1
ATOM 624 N N . ALA A 1 85 ? 25.623 1.245 -23.328 1.00 97.44 85 ALA A N 1
ATOM 625 C CA . ALA A 1 85 ? 27.064 1.334 -23.090 1.00 97.44 85 ALA A CA 1
ATOM 626 C C . ALA A 1 85 ? 27.529 0.362 -21.994 1.00 97.44 85 ALA A C 1
ATOM 628 O O . ALA A 1 85 ? 26.919 0.282 -20.931 1.00 97.44 85 ALA A O 1
ATOM 629 N N . THR A 1 86 ? 28.638 -0.344 -22.220 1.00 95.56 86 THR A N 1
ATOM 630 C CA . THR A 1 86 ? 29.158 -1.370 -21.295 1.00 95.56 86 THR A CA 1
ATOM 631 C C . THR A 1 86 ? 29.489 -0.827 -19.903 1.00 95.56 86 THR A C 1
ATOM 633 O O . THR A 1 86 ? 29.365 -1.555 -18.923 1.00 95.56 86 THR A O 1
ATOM 636 N N . SER A 1 87 ? 29.852 0.455 -19.799 1.00 96.25 87 SER A N 1
ATOM 637 C CA . SER A 1 87 ? 30.096 1.150 -18.530 1.00 96.25 87 SER A CA 1
ATOM 638 C C . SER A 1 87 ? 28.822 1.529 -17.762 1.00 96.25 87 SER A C 1
ATOM 640 O O . SER A 1 87 ? 28.910 1.873 -16.586 1.00 96.25 87 SER A O 1
ATOM 642 N N . ASN A 1 88 ? 27.643 1.480 -18.390 1.00 96.88 88 ASN A N 1
ATOM 643 C CA . ASN A 1 88 ? 26.371 1.875 -17.783 1.00 96.88 88 ASN A CA 1
ATOM 644 C C . ASN A 1 88 ? 25.740 0.709 -17.010 1.00 96.88 88 ASN A C 1
ATOM 646 O O . ASN A 1 88 ? 24.789 0.075 -17.467 1.00 96.88 88 ASN A O 1
ATOM 650 N N . THR A 1 89 ? 26.288 0.400 -15.839 1.00 96.75 89 THR A N 1
ATOM 651 C CA . THR A 1 89 ? 25.853 -0.743 -15.024 1.00 96.75 89 THR A CA 1
ATOM 652 C C . THR A 1 89 ? 24.395 -0.644 -14.574 1.00 96.75 89 THR A C 1
ATOM 654 O O . THR A 1 89 ? 23.720 -1.670 -14.534 1.00 96.75 89 THR A O 1
ATOM 657 N N . ASP A 1 90 ? 23.895 0.562 -14.296 1.00 97.62 90 ASP A N 1
ATOM 658 C CA . ASP A 1 90 ? 22.543 0.775 -13.768 1.00 97.62 90 ASP A CA 1
ATOM 659 C C . ASP A 1 90 ? 21.444 0.452 -14.784 1.00 97.62 90 ASP A C 1
ATOM 661 O O . ASP A 1 90 ? 20.531 -0.314 -14.486 1.00 97.62 90 ASP A O 1
ATOM 665 N N . PHE A 1 91 ? 21.507 0.992 -16.005 1.00 98.38 91 PHE A N 1
ATOM 666 C CA . PHE A 1 91 ? 20.471 0.683 -16.999 1.00 98.38 91 PHE A CA 1
ATOM 667 C C . PHE A 1 91 ? 20.552 -0.772 -17.470 1.00 98.38 91 PHE A C 1
ATOM 669 O O . PHE A 1 91 ? 19.532 -1.409 -17.729 1.00 98.38 91 PHE A O 1
ATOM 676 N N . ARG A 1 92 ? 21.768 -1.325 -17.519 1.00 98.44 92 ARG A N 1
ATOM 677 C CA . ARG A 1 92 ? 22.004 -2.734 -17.846 1.00 98.44 92 ARG A CA 1
ATOM 678 C C . ARG A 1 92 ? 21.366 -3.666 -16.824 1.00 98.44 92 ARG A C 1
ATOM 680 O O . ARG A 1 92 ? 20.659 -4.585 -17.230 1.00 98.44 92 ARG A O 1
ATOM 687 N N . SER A 1 93 ? 21.568 -3.424 -15.526 1.00 98.06 93 SER A N 1
ATOM 688 C CA . SER A 1 93 ? 20.925 -4.229 -14.482 1.00 98.06 93 SER A CA 1
ATOM 689 C C . SER A 1 93 ? 19.407 -4.086 -14.522 1.00 98.06 93 SER A C 1
ATOM 691 O O . SER A 1 93 ? 18.726 -5.102 -14.467 1.00 98.06 93 SER A O 1
ATOM 693 N N . ILE A 1 94 ? 18.876 -2.878 -14.744 1.00 98.69 94 ILE A N 1
ATOM 694 C CA . ILE A 1 94 ? 17.430 -2.657 -14.895 1.00 98.69 94 ILE A CA 1
ATOM 695 C C . ILE A 1 94 ? 16.855 -3.496 -16.038 1.00 98.69 94 ILE A C 1
ATOM 697 O O . ILE A 1 94 ? 15.835 -4.152 -15.843 1.00 98.69 94 ILE A O 1
ATOM 701 N N . VAL A 1 95 ? 17.478 -3.507 -17.222 1.00 98.69 95 VAL A N 1
ATOM 702 C CA . VAL A 1 95 ? 16.978 -4.296 -18.363 1.00 98.69 95 VAL A CA 1
ATOM 703 C C . VAL A 1 95 ? 17.108 -5.798 -18.106 1.00 98.69 95 VAL A C 1
ATOM 705 O O . VAL A 1 95 ? 16.160 -6.539 -18.371 1.00 98.69 95 VAL A O 1
ATOM 708 N N . ARG A 1 96 ? 18.238 -6.251 -17.548 1.00 98.44 96 ARG A N 1
ATOM 709 C CA . ARG A 1 96 ? 18.446 -7.654 -17.158 1.00 98.44 96 ARG A CA 1
ATOM 710 C C . ARG A 1 96 ? 17.377 -8.123 -16.170 1.00 98.44 96 ARG A C 1
ATOM 712 O O . ARG A 1 96 ? 16.741 -9.149 -16.395 1.00 98.44 96 ARG A O 1
ATOM 719 N N . ASP A 1 97 ? 17.173 -7.363 -15.101 1.00 98.62 97 ASP A N 1
ATOM 720 C CA . ASP A 1 97 ? 16.280 -7.730 -14.004 1.00 98.62 97 ASP A CA 1
ATOM 721 C C . ASP A 1 97 ? 14.810 -7.577 -14.441 1.00 98.62 97 ASP A C 1
ATOM 723 O O . ASP A 1 97 ? 13.983 -8.422 -14.118 1.00 98.62 97 ASP A O 1
ATOM 727 N N . SER A 1 98 ? 14.491 -6.604 -15.305 1.00 98.69 98 SER A N 1
ATOM 728 C CA . SER A 1 98 ? 13.191 -6.505 -15.994 1.00 98.69 98 SER A CA 1
ATOM 729 C C . SER A 1 98 ? 12.882 -7.745 -16.837 1.00 98.69 98 SER A C 1
ATOM 731 O O . SER A 1 98 ? 11.772 -8.273 -16.789 1.00 98.69 98 SER A O 1
ATOM 733 N N . LEU A 1 99 ? 13.863 -8.233 -17.604 1.00 98.31 99 LEU A N 1
ATOM 734 C CA . LEU A 1 99 ? 13.706 -9.432 -18.425 1.00 98.31 99 LEU A CA 1
ATOM 735 C C . LEU A 1 99 ? 13.514 -10.677 -17.550 1.00 98.31 99 LEU A C 1
ATOM 737 O O . LEU A 1 99 ? 12.686 -11.530 -17.867 1.00 98.31 99 LEU A O 1
ATOM 741 N N . ALA A 1 100 ? 14.249 -10.779 -16.441 1.00 98.31 100 ALA A N 1
ATOM 742 C CA . ALA A 1 100 ? 14.053 -11.846 -15.468 1.00 98.31 100 ALA A CA 1
ATOM 743 C C . ALA A 1 100 ? 12.643 -11.786 -14.851 1.00 98.31 100 ALA A C 1
ATOM 745 O O . ALA A 1 100 ? 11.972 -12.815 -14.788 1.00 98.31 100 ALA A O 1
ATOM 746 N N . THR A 1 101 ? 12.153 -10.595 -14.488 1.00 98.50 101 THR A N 1
ATOM 747 C CA . THR A 1 101 ? 10.793 -10.382 -13.965 1.00 98.50 101 THR A CA 1
ATOM 748 C C . THR A 1 101 ? 9.714 -10.785 -14.974 1.00 98.50 101 THR A C 1
ATOM 750 O O . THR A 1 101 ? 8.798 -11.518 -14.609 1.00 98.50 101 THR A O 1
ATOM 753 N N . LEU A 1 102 ? 9.843 -10.397 -16.251 1.00 98.19 102 LEU A N 1
ATOM 754 C CA . LEU A 1 102 ? 8.909 -10.778 -17.327 1.00 98.19 102 LEU A CA 1
ATOM 755 C C . LEU A 1 102 ? 8.771 -12.301 -17.497 1.00 98.19 102 LEU A C 1
ATOM 757 O O . LEU A 1 102 ? 7.735 -12.791 -17.958 1.00 98.19 102 LEU A O 1
ATOM 761 N N . ASN A 1 103 ? 9.836 -13.038 -17.178 1.00 96.69 103 ASN A N 1
ATOM 762 C CA . ASN A 1 103 ? 9.924 -14.487 -17.335 1.00 96.69 103 ASN A CA 1
ATOM 763 C C . ASN A 1 103 ? 9.573 -15.261 -16.057 1.00 96.69 103 ASN A C 1
ATOM 765 O O . ASN A 1 103 ? 9.641 -16.492 -16.058 1.00 96.69 103 ASN A O 1
ATOM 769 N N . LYS A 1 104 ? 9.186 -14.578 -14.973 1.00 96.81 104 LYS A N 1
ATOM 770 C CA . LYS A 1 104 ? 8.747 -15.248 -13.749 1.00 96.81 104 LYS A CA 1
ATOM 771 C C . LYS A 1 104 ? 7.479 -16.058 -13.980 1.00 96.81 104 LYS A C 1
ATOM 773 O O . LYS A 1 104 ? 6.539 -15.626 -14.650 1.00 96.81 104 LYS A O 1
ATOM 778 N N . VAL A 1 105 ? 7.424 -17.209 -13.316 1.00 93.75 105 VAL A N 1
ATOM 779 C CA . VAL A 1 105 ? 6.173 -17.947 -13.141 1.00 93.75 105 VAL A CA 1
ATOM 780 C C . VAL A 1 105 ? 5.199 -17.050 -12.375 1.00 93.75 105 VAL A C 1
ATOM 782 O O . VAL A 1 105 ? 5.539 -16.530 -11.315 1.00 93.75 105 VAL A O 1
ATOM 785 N N . GLY A 1 106 ? 4.004 -16.853 -12.929 1.00 93.38 106 GLY A N 1
ATOM 786 C CA . GLY A 1 106 ? 2.965 -16.008 -12.336 1.00 93.38 106 GLY A CA 1
ATOM 787 C C . GLY A 1 106 ? 2.946 -14.552 -12.810 1.00 93.38 106 GLY A C 1
ATOM 788 O O . GLY A 1 106 ? 2.025 -13.842 -12.421 1.00 93.38 106 GLY A O 1
ATOM 789 N N . PHE A 1 107 ? 3.883 -14.116 -13.666 1.00 97.62 107 PHE A N 1
ATOM 790 C CA . PHE A 1 107 ? 3.809 -12.789 -14.289 1.00 97.62 107 PHE A CA 1
ATOM 791 C C . PHE A 1 107 ? 2.553 -12.666 -15.167 1.00 97.62 107 PHE A C 1
ATOM 793 O O . PHE A 1 107 ? 2.345 -13.463 -16.090 1.00 97.62 107 PHE A O 1
ATOM 800 N N . LYS A 1 108 ? 1.720 -11.657 -14.904 1.00 96.69 108 LYS A N 1
ATOM 801 C CA . LYS A 1 108 ? 0.445 -11.441 -15.597 1.00 96.69 108 LYS A CA 1
ATOM 802 C C . LYS A 1 108 ? 0.611 -10.517 -16.802 1.00 96.69 108 LYS A C 1
ATOM 804 O O . LYS A 1 108 ? 0.765 -9.301 -16.676 1.00 96.69 108 LYS A O 1
ATOM 809 N N . GLN A 1 109 ? 0.523 -11.101 -17.995 1.00 94.75 109 GLN A N 1
ATOM 810 C CA . GLN A 1 109 ? 0.514 -10.372 -19.270 1.00 94.75 109 GLN A CA 1
ATOM 811 C C . GLN A 1 109 ? -0.615 -9.341 -19.325 1.00 94.75 109 GLN A C 1
ATOM 813 O O . GLN A 1 109 ? -1.693 -9.572 -18.792 1.00 94.75 109 GLN A O 1
ATOM 818 N N . GLY A 1 110 ? -0.374 -8.194 -19.959 1.00 92.56 110 GLY A N 1
ATOM 819 C CA . GLY A 1 110 ? -1.297 -7.054 -19.977 1.00 92.56 110 GLY A CA 1
ATOM 820 C C . GLY A 1 110 ? -1.447 -6.300 -18.646 1.00 92.56 110 GLY A C 1
ATOM 821 O O . GLY A 1 110 ? -1.727 -5.100 -18.667 1.00 92.56 110 GLY A O 1
ATOM 822 N N . VAL A 1 111 ? -1.148 -6.924 -17.503 1.00 94.62 111 VAL A N 1
ATOM 823 C CA . VAL A 1 111 ? -1.495 -6.417 -16.162 1.00 94.62 111 VAL A CA 1
ATOM 824 C C . VAL A 1 111 ? -0.267 -5.951 -15.384 1.00 94.62 111 VAL A C 1
ATOM 826 O O . VAL A 1 111 ? -0.164 -4.767 -15.068 1.00 94.62 111 VAL A O 1
ATOM 829 N N . ASP A 1 112 ? 0.696 -6.841 -15.147 1.00 98.00 112 ASP A N 1
ATOM 830 C CA . ASP A 1 112 ? 1.877 -6.540 -14.336 1.00 98.00 112 ASP A CA 1
ATOM 831 C C . ASP A 1 112 ? 2.815 -5.580 -15.068 1.00 98.00 112 ASP A C 1
ATOM 833 O O . ASP A 1 112 ? 2.826 -5.491 -16.300 1.00 98.00 112 ASP A O 1
ATOM 837 N N . ARG A 1 113 ? 3.612 -4.823 -14.323 1.00 98.12 113 ARG A N 1
ATOM 838 C CA . ARG A 1 113 ? 4.560 -3.852 -14.875 1.00 98.12 113 ARG A CA 1
ATOM 839 C C . ARG A 1 113 ? 5.901 -3.976 -14.176 1.00 98.12 113 ARG A C 1
ATOM 841 O O . ARG A 1 113 ? 5.990 -4.392 -13.024 1.00 98.12 113 ARG A O 1
ATOM 848 N N . TYR A 1 114 ? 6.953 -3.578 -14.873 1.00 98.69 114 TYR A N 1
ATOM 849 C CA . TYR A 1 114 ? 8.282 -3.497 -14.287 1.00 98.69 114 TYR A CA 1
ATOM 850 C C . TYR A 1 114 ? 9.085 -2.341 -14.862 1.00 98.69 114 TYR A C 1
ATOM 852 O O . TYR A 1 114 ? 8.761 -1.825 -15.929 1.00 98.69 114 TYR A O 1
ATOM 860 N N . GLY A 1 115 ? 10.165 -1.959 -14.195 1.00 98.25 115 GLY A N 1
ATOM 861 C CA . GLY A 1 115 ? 11.147 -1.043 -14.759 1.00 98.25 115 GLY A CA 1
ATOM 862 C C . GLY A 1 115 ? 11.836 -0.231 -13.683 1.00 98.25 115 GLY A C 1
ATOM 863 O O . GLY A 1 115 ? 12.383 -0.801 -12.740 1.00 98.25 115 GLY A O 1
ATOM 864 N N . ALA A 1 116 ? 11.839 1.093 -13.835 1.00 98.44 116 ALA A N 1
ATOM 865 C CA . ALA A 1 116 ? 12.598 1.960 -12.945 1.00 98.44 116 ALA A CA 1
ATOM 866 C C . ALA A 1 116 ? 11.847 3.216 -12.505 1.00 98.44 116 ALA A C 1
ATOM 868 O O . ALA A 1 116 ? 11.084 3.814 -13.266 1.00 98.44 116 ALA A O 1
ATOM 869 N N . VAL A 1 117 ? 12.142 3.638 -11.278 1.00 98.50 117 VAL A N 1
ATOM 870 C CA . VAL A 1 117 ? 11.860 4.976 -10.762 1.00 98.50 117 VAL A CA 1
ATOM 871 C C . VAL A 1 117 ? 13.146 5.791 -10.791 1.00 98.50 117 VAL A C 1
ATOM 873 O O . VAL A 1 117 ? 14.180 5.315 -10.318 1.00 98.50 117 VAL A O 1
ATOM 876 N N . VAL A 1 118 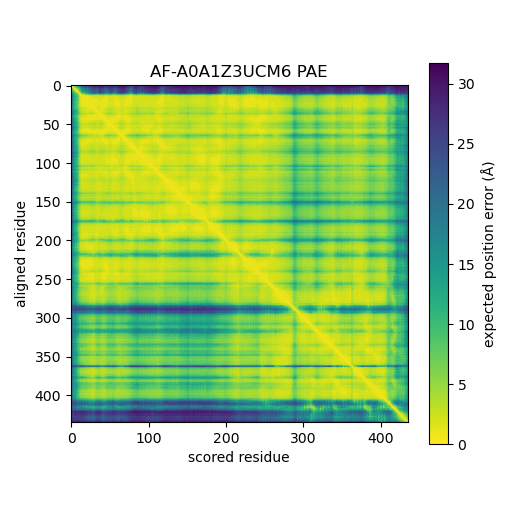? 13.087 7.020 -11.307 1.00 97.94 118 VAL A N 1
ATOM 877 C CA . VAL A 1 118 ? 14.262 7.886 -11.449 1.00 97.94 118 VAL A CA 1
ATOM 878 C C . VAL A 1 118 ? 14.040 9.291 -10.905 1.00 97.94 118 VAL A C 1
ATOM 880 O O . VAL A 1 118 ? 12.955 9.854 -11.046 1.00 97.94 118 VAL A O 1
ATOM 883 N N . GLY A 1 119 ? 15.081 9.865 -10.302 1.00 96.44 119 GLY A N 1
ATOM 884 C CA . GLY A 1 119 ? 15.086 11.268 -9.875 1.00 96.44 119 GLY A CA 1
ATOM 885 C C . GLY A 1 119 ? 15.546 12.211 -10.987 1.00 96.44 119 GLY A C 1
ATOM 886 O O . GLY A 1 119 ? 14.895 13.207 -11.317 1.00 96.44 119 GLY A O 1
ATOM 887 N N . VAL A 1 120 ? 16.678 11.868 -11.606 1.00 95.50 120 VAL A N 1
ATOM 888 C CA . VAL A 1 120 ? 17.302 12.634 -12.688 1.00 95.50 120 VAL A CA 1
ATOM 889 C C . VAL A 1 120 ? 17.535 11.746 -13.907 1.00 95.50 120 VAL A C 1
ATOM 891 O O . VAL A 1 120 ? 18.177 10.704 -13.833 1.00 95.50 120 VAL A O 1
ATOM 894 N N . VAL A 1 121 ? 17.047 12.191 -15.061 1.00 96.81 121 VAL A N 1
ATOM 895 C CA . VAL A 1 121 ? 17.269 11.547 -16.359 1.00 96.81 121 VAL A CA 1
ATOM 896 C C . VAL A 1 121 ? 17.286 12.610 -17.457 1.00 96.81 121 VAL A C 1
ATOM 898 O O . VAL A 1 121 ? 16.652 13.663 -17.346 1.00 96.81 121 VAL A O 1
ATOM 901 N N . ALA A 1 122 ? 18.032 12.366 -18.536 1.00 97.38 122 ALA A N 1
ATOM 902 C CA . ALA A 1 122 ? 18.035 13.264 -19.686 1.00 97.38 122 ALA A CA 1
ATOM 903 C C . ALA A 1 122 ? 16.627 13.345 -20.309 1.00 97.38 122 ALA A C 1
ATOM 905 O O . ALA A 1 122 ? 16.103 12.339 -20.792 1.00 97.38 122 ALA A O 1
ATOM 906 N N . LYS A 1 123 ? 16.034 14.549 -20.342 1.00 96.31 123 LYS A N 1
ATOM 907 C CA . LYS A 1 123 ? 14.641 14.782 -20.779 1.00 96.31 123 LYS A CA 1
ATOM 908 C C . LYS A 1 123 ? 14.312 14.166 -22.139 1.00 96.31 123 LYS A C 1
ATOM 910 O O . LYS A 1 123 ? 13.242 13.588 -22.304 1.00 96.31 123 LYS A O 1
ATOM 915 N N . ASP A 1 124 ? 15.214 14.271 -23.111 1.00 97.31 124 ASP A N 1
ATOM 916 C CA . ASP A 1 124 ? 14.966 13.739 -24.456 1.00 97.31 124 ASP A CA 1
ATOM 917 C C . ASP A 1 124 ? 14.960 12.207 -24.478 1.00 97.31 124 ASP A C 1
ATOM 919 O O . ASP A 1 124 ? 14.143 11.605 -25.175 1.00 97.31 124 ASP A O 1
ATOM 923 N N . LYS A 1 125 ? 15.807 11.568 -23.661 1.00 97.25 125 LYS A N 1
ATOM 924 C CA . LYS A 1 125 ? 15.819 10.110 -23.491 1.00 97.25 125 LYS A CA 1
ATOM 925 C C . LYS A 1 125 ? 14.574 9.625 -22.744 1.00 97.25 125 LYS A C 1
ATOM 927 O O . LYS A 1 125 ? 13.968 8.655 -23.187 1.00 97.25 125 LYS A O 1
ATOM 932 N N . ALA A 1 126 ? 14.152 10.325 -21.690 1.00 97.25 126 ALA A N 1
ATOM 933 C CA . ALA A 1 126 ? 12.923 10.017 -20.956 1.00 97.25 126 ALA A CA 1
ATOM 934 C C . ALA A 1 126 ? 11.667 10.134 -21.843 1.00 97.25 126 ALA A C 1
ATOM 936 O O . ALA A 1 126 ? 10.830 9.235 -21.894 1.00 97.25 126 ALA A O 1
ATOM 937 N N . LYS A 1 127 ? 11.580 11.189 -22.664 1.00 98.06 127 LYS A N 1
ATOM 938 C CA . LYS A 1 127 ? 10.512 11.326 -23.669 1.00 98.06 127 LYS A CA 1
ATOM 939 C C . LYS A 1 127 ? 10.559 10.225 -24.727 1.00 98.06 127 LYS A C 1
ATOM 941 O O . LYS A 1 127 ? 9.511 9.741 -25.149 1.00 98.06 127 LYS A O 1
ATOM 946 N N . ALA A 1 128 ? 11.751 9.854 -25.194 1.00 98.38 128 ALA A N 1
ATOM 947 C CA . ALA A 1 128 ? 11.910 8.817 -26.207 1.00 98.38 128 ALA A CA 1
ATOM 948 C C . ALA A 1 128 ? 11.497 7.432 -25.686 1.00 98.38 128 ALA A C 1
ATOM 950 O O . ALA A 1 128 ? 10.768 6.732 -26.385 1.00 98.38 128 ALA A O 1
ATOM 951 N N . ILE A 1 129 ? 11.900 7.058 -24.466 1.00 98.06 129 ILE A N 1
ATOM 952 C CA . ILE A 1 129 ? 11.502 5.778 -23.863 1.00 98.06 129 ILE A CA 1
ATOM 953 C C . ILE A 1 129 ? 10.009 5.749 -23.521 1.00 98.06 129 ILE A C 1
ATOM 955 O O . ILE A 1 129 ? 9.359 4.748 -23.805 1.00 98.06 129 ILE A O 1
ATOM 959 N N . GLY A 1 130 ? 9.439 6.855 -23.022 1.00 97.62 130 GLY A N 1
ATOM 960 C CA . GLY A 1 130 ? 7.995 6.968 -22.792 1.00 97.62 130 GLY A CA 1
ATOM 961 C C . GLY A 1 130 ? 7.201 6.733 -24.078 1.00 97.62 130 GLY A C 1
ATOM 962 O O . GLY A 1 130 ? 6.357 5.846 -24.132 1.00 97.62 130 GLY A O 1
ATOM 963 N N . ARG A 1 131 ? 7.570 7.422 -25.169 1.00 98.25 131 ARG A N 1
ATOM 964 C CA . ARG A 1 131 ? 6.950 7.209 -26.490 1.00 98.25 131 ARG A CA 1
ATOM 965 C C . ARG A 1 131 ? 7.121 5.783 -27.011 1.00 98.25 131 ARG A C 1
ATOM 967 O O . ARG A 1 131 ? 6.199 5.268 -27.632 1.00 98.25 131 ARG A O 1
ATOM 974 N N . LEU A 1 132 ? 8.281 5.161 -26.798 1.00 98.69 132 LEU A N 1
ATOM 975 C CA . LEU A 1 132 ? 8.536 3.781 -27.221 1.00 98.69 132 LEU A CA 1
ATOM 976 C C . LEU A 1 132 ? 7.593 2.796 -26.516 1.00 98.69 132 LEU A C 1
ATOM 978 O O . LEU A 1 132 ? 6.969 1.958 -27.165 1.00 98.69 132 LEU A O 1
ATOM 982 N N . VAL A 1 133 ? 7.475 2.926 -25.197 1.00 98.06 133 VAL A N 1
ATOM 983 C CA . VAL A 1 133 ? 6.591 2.106 -24.364 1.00 98.06 133 VAL A CA 1
ATOM 984 C C . VAL A 1 133 ? 5.122 2.354 -24.720 1.00 98.06 133 VAL A C 1
ATOM 986 O O . VAL A 1 133 ? 4.356 1.401 -24.852 1.00 98.06 133 VAL A O 1
ATOM 989 N N . ASP A 1 134 ? 4.724 3.605 -24.958 1.00 97.38 134 ASP A N 1
ATOM 990 C CA . ASP A 1 134 ? 3.364 3.935 -25.398 1.00 97.38 134 ASP A CA 1
ATOM 991 C C . ASP A 1 134 ? 3.045 3.332 -26.770 1.00 97.38 134 ASP A C 1
ATOM 993 O O . ASP A 1 134 ? 1.954 2.803 -26.973 1.00 97.38 134 ASP A O 1
ATOM 997 N N . MET A 1 135 ? 3.987 3.370 -27.716 1.00 98.25 135 MET A N 1
ATOM 998 C CA . MET A 1 135 ? 3.836 2.712 -29.017 1.00 98.25 135 MET A CA 1
ATOM 999 C C . MET A 1 135 ? 3.629 1.203 -28.876 1.00 98.25 135 MET A C 1
ATOM 1001 O O . MET A 1 135 ? 2.778 0.660 -29.580 1.00 98.25 135 MET A O 1
ATOM 1005 N N . ALA A 1 136 ? 4.365 0.544 -27.976 1.00 98.19 136 ALA A N 1
ATOM 1006 C CA . ALA A 1 136 ? 4.181 -0.876 -27.680 1.00 98.19 136 ALA A CA 1
ATOM 1007 C C . ALA A 1 136 ? 2.795 -1.143 -27.071 1.00 98.19 136 ALA A C 1
ATOM 1009 O O . ALA A 1 136 ? 2.019 -1.918 -27.612 1.00 98.19 136 ALA A O 1
ATOM 1010 N N . ARG A 1 137 ? 2.409 -0.419 -26.014 1.00 96.75 137 ARG A N 1
ATOM 1011 C CA . ARG A 1 137 ? 1.104 -0.604 -25.348 1.00 96.75 137 ARG A CA 1
ATOM 1012 C C . ARG A 1 137 ? -0.097 -0.330 -26.258 1.00 96.75 137 ARG A C 1
ATOM 1014 O O . ARG A 1 137 ? -1.142 -0.945 -26.089 1.00 96.75 137 ARG A O 1
ATOM 1021 N N . ASN A 1 138 ? 0.050 0.581 -27.221 1.00 96.75 138 ASN A N 1
ATOM 1022 C CA . ASN A 1 138 ? -0.988 0.931 -28.199 1.00 96.75 138 ASN A CA 1
ATOM 1023 C C . ASN A 1 138 ? -0.867 0.136 -29.515 1.00 96.75 138 ASN A C 1
ATOM 1025 O O . ASN A 1 138 ? -1.370 0.565 -30.560 1.00 96.75 138 ASN A O 1
ATOM 1029 N N . SER A 1 139 ? -0.177 -1.003 -29.492 1.00 97.19 139 SER A N 1
ATOM 1030 C CA . SER A 1 139 ? -0.114 -1.951 -30.601 1.00 97.19 139 SER A CA 1
ATOM 1031 C C . SER A 1 139 ? -0.609 -3.310 -30.114 1.00 97.19 139 SER A C 1
ATOM 1033 O O . SER A 1 139 ? 0.050 -3.967 -29.326 1.00 97.19 139 SER A O 1
ATOM 1035 N N . VAL A 1 140 ? -1.793 -3.732 -30.569 1.00 94.06 140 VAL A N 1
ATOM 1036 C CA . VAL A 1 140 ? -2.353 -5.045 -30.193 1.00 94.06 140 VAL A CA 1
ATOM 1037 C C . VAL A 1 140 ? -1.493 -6.176 -30.762 1.00 94.06 140 VAL A C 1
ATOM 1039 O O . VAL A 1 140 ? -1.143 -7.113 -30.056 1.00 94.06 140 VAL A O 1
ATOM 1042 N N . GLU A 1 141 ? -1.101 -6.041 -32.029 1.00 96.62 141 GLU A N 1
ATOM 1043 C CA . GLU A 1 141 ? -0.282 -7.012 -32.751 1.00 96.62 141 GLU A CA 1
ATOM 1044 C C . GLU A 1 141 ? 1.142 -6.493 -32.958 1.00 96.62 141 GLU A C 1
ATOM 1046 O O . GLU A 1 141 ? 1.359 -5.306 -33.228 1.00 96.62 141 GLU A O 1
ATOM 1051 N N . THR A 1 142 ? 2.118 -7.401 -32.929 1.00 97.88 142 THR A N 1
ATOM 1052 C CA . THR A 1 142 ? 3.534 -7.071 -33.167 1.00 97.88 142 THR A CA 1
ATOM 1053 C C . THR A 1 142 ? 3.767 -6.462 -34.549 1.00 97.88 142 THR A C 1
ATOM 1055 O O . THR A 1 142 ? 4.571 -5.548 -34.683 1.00 97.88 142 THR A O 1
ATOM 1058 N N . SER A 1 143 ? 3.011 -6.870 -35.569 1.00 97.69 143 SER A N 1
ATOM 1059 C CA . SER A 1 143 ? 3.112 -6.281 -36.912 1.00 97.69 143 SER A CA 1
ATOM 1060 C C . SER A 1 143 ? 2.736 -4.793 -36.942 1.00 97.69 143 SER A C 1
ATOM 1062 O O . SER A 1 143 ? 3.347 -4.016 -37.676 1.00 97.69 143 SER A O 1
ATOM 1064 N N . HIS A 1 144 ? 1.770 -4.370 -36.118 1.00 97.81 144 HIS A N 1
ATOM 1065 C CA . HIS A 1 144 ? 1.420 -2.957 -35.972 1.00 97.81 144 HIS A CA 1
ATOM 1066 C C . HIS A 1 144 ? 2.521 -2.188 -35.233 1.00 97.81 144 HIS A C 1
ATOM 1068 O O . HIS A 1 144 ? 2.841 -1.065 -35.625 1.00 97.81 144 HIS A O 1
ATOM 1074 N N . PHE A 1 145 ? 3.141 -2.797 -34.218 1.00 98.31 145 PHE A N 1
ATOM 1075 C CA . PHE A 1 145 ? 4.311 -2.224 -33.553 1.00 98.31 145 PHE A CA 1
ATOM 1076 C C . PHE A 1 145 ? 5.476 -2.041 -34.540 1.00 98.31 145 PHE A C 1
ATOM 1078 O O . PHE A 1 145 ? 5.992 -0.931 -34.675 1.00 98.31 145 PHE A O 1
ATOM 1085 N N . ASP A 1 146 ? 5.812 -3.079 -35.310 1.00 98.12 146 ASP A N 1
ATOM 1086 C CA . ASP A 1 146 ? 6.880 -3.069 -36.317 1.00 98.12 146 ASP A CA 1
ATOM 1087 C C . ASP A 1 146 ? 6.666 -1.996 -37.392 1.00 98.12 146 ASP A C 1
ATOM 1089 O O . ASP A 1 146 ? 7.600 -1.281 -37.770 1.00 98.12 146 ASP A O 1
ATOM 1093 N N . ALA A 1 147 ? 5.423 -1.819 -37.851 1.00 97.62 147 ALA A N 1
ATOM 1094 C CA . ALA A 1 147 ? 5.073 -0.820 -38.859 1.00 97.62 147 ALA A CA 1
ATOM 1095 C C . ALA A 1 147 ? 5.427 0.617 -38.430 1.00 97.62 147 ALA A C 1
ATOM 1097 O O . ALA A 1 147 ? 5.751 1.452 -39.277 1.00 97.62 147 ALA A O 1
ATOM 1098 N N . ARG A 1 148 ? 5.451 0.917 -37.122 1.00 96.94 148 ARG A N 1
ATOM 1099 C CA . ARG A 1 148 ? 5.867 2.235 -36.601 1.00 96.94 148 ARG A CA 1
ATOM 1100 C C . ARG A 1 148 ? 7.346 2.526 -36.873 1.00 96.94 148 ARG A C 1
ATOM 1102 O O . ARG A 1 148 ? 7.726 3.694 -36.992 1.00 96.94 148 ARG A O 1
ATOM 1109 N N . PHE A 1 149 ? 8.163 1.481 -37.015 1.00 97.50 149 PHE A N 1
ATOM 1110 C CA . PHE A 1 149 ? 9.605 1.546 -37.263 1.00 97.50 149 PHE A CA 1
ATOM 1111 C C . PHE A 1 149 ? 9.989 1.243 -38.720 1.00 97.50 149 PHE A C 1
ATOM 1113 O O . PHE A 1 149 ? 11.134 1.488 -39.109 1.00 97.50 149 PHE A O 1
ATOM 1120 N N . ALA A 1 150 ? 9.059 0.794 -39.559 1.00 95.62 150 ALA A N 1
ATOM 1121 C CA . ALA A 1 150 ? 9.287 0.611 -40.991 1.00 95.62 150 ALA A CA 1
ATOM 1122 C C . ALA A 1 150 ? 9.562 1.950 -41.724 1.00 95.62 150 ALA A C 1
ATOM 1124 O O . ALA A 1 150 ? 9.335 3.032 -41.161 1.00 95.62 150 ALA A O 1
ATOM 1125 N N . PRO A 1 151 ? 10.063 1.925 -42.976 1.00 93.94 151 PRO A N 1
ATOM 1126 C CA . PRO A 1 151 ? 10.093 3.110 -43.834 1.00 93.94 151 PRO A CA 1
ATOM 1127 C C . PRO A 1 151 ? 8.697 3.742 -43.955 1.00 93.94 151 PRO A C 1
ATOM 1129 O O . PRO A 1 151 ? 7.726 3.047 -44.234 1.00 93.94 151 PRO A O 1
ATOM 1132 N N . GLY A 1 152 ? 8.588 5.053 -43.714 1.00 91.25 152 GLY A N 1
ATOM 1133 C CA . GLY A 1 152 ? 7.301 5.765 -43.659 1.00 91.25 152 GLY A CA 1
ATOM 1134 C C . GLY A 1 152 ? 6.553 5.662 -42.320 1.00 91.25 152 GLY A C 1
ATOM 1135 O O . GLY A 1 152 ? 5.529 6.319 -42.148 1.00 91.25 152 GLY A O 1
ATOM 1136 N N . GLY A 1 153 ? 7.069 4.888 -41.358 1.00 94.62 153 GLY A N 1
ATOM 1137 C CA . GLY A 1 153 ? 6.547 4.815 -39.994 1.00 94.62 153 GLY A CA 1
ATOM 1138 C C . GLY A 1 153 ? 6.791 6.095 -39.184 1.00 94.62 153 GLY A C 1
ATOM 1139 O O . GLY A 1 153 ? 7.636 6.928 -39.518 1.00 94.62 153 GLY A O 1
ATOM 1140 N N . ASN A 1 154 ? 6.058 6.250 -38.081 1.00 94.69 154 ASN A N 1
ATOM 1141 C CA . ASN A 1 154 ? 6.039 7.473 -37.271 1.00 94.69 154 ASN A CA 1
ATOM 1142 C C . ASN A 1 154 ? 7.049 7.503 -36.103 1.00 94.69 154 ASN A C 1
ATOM 1144 O O . ASN A 1 154 ? 7.061 8.468 -35.333 1.00 94.69 154 ASN A O 1
ATOM 1148 N N . ALA A 1 155 ? 7.912 6.491 -35.950 1.00 96.62 155 ALA A N 1
ATOM 1149 C CA . ALA A 1 155 ? 8.955 6.487 -34.924 1.00 96.62 155 ALA A CA 1
ATOM 1150 C C . ALA A 1 155 ? 10.102 7.457 -35.259 1.00 96.62 155 ALA A C 1
ATOM 1152 O O . ALA A 1 155 ? 10.779 7.323 -36.286 1.00 96.62 155 ALA A O 1
ATOM 1153 N N . SER A 1 156 ? 10.368 8.405 -34.355 1.00 97.31 156 SER A N 1
ATOM 1154 C CA . SER A 1 156 ? 11.472 9.362 -34.496 1.00 97.31 156 SER A CA 1
ATOM 1155 C C . SER A 1 156 ? 12.844 8.699 -34.319 1.00 97.31 156 SER A C 1
ATOM 1157 O O . SER A 1 156 ? 12.964 7.625 -33.728 1.00 97.31 156 SER A O 1
ATOM 1159 N N . GLN A 1 157 ? 13.909 9.371 -34.768 1.00 97.12 157 GLN A N 1
ATOM 1160 C CA . GLN A 1 157 ? 15.282 8.876 -34.606 1.00 97.12 157 GLN A CA 1
ATOM 1161 C C . GLN A 1 157 ? 15.662 8.657 -33.131 1.00 97.12 157 GLN A C 1
ATOM 1163 O O . GLN A 1 157 ? 16.326 7.676 -32.812 1.00 97.12 157 GLN A O 1
ATOM 1168 N N . ALA A 1 158 ? 15.194 9.520 -32.222 1.00 97.69 158 ALA A N 1
ATOM 1169 C CA . ALA A 1 158 ? 15.437 9.367 -30.787 1.00 97.69 158 ALA A CA 1
ATOM 1170 C C . ALA A 1 158 ? 14.768 8.105 -30.211 1.00 97.69 158 ALA A C 1
ATOM 1172 O O . ALA A 1 158 ? 15.390 7.382 -29.437 1.00 97.69 158 ALA A O 1
ATOM 1173 N N . VAL A 1 159 ? 13.527 7.811 -30.624 1.00 98.44 159 VAL A N 1
ATOM 1174 C CA . VAL A 1 159 ? 12.800 6.591 -30.222 1.00 98.44 159 VAL A CA 1
ATOM 1175 C C . VAL A 1 159 ? 13.496 5.349 -30.785 1.00 98.44 159 VAL A C 1
ATOM 1177 O O . VAL A 1 159 ? 13.724 4.392 -30.053 1.00 98.44 159 VAL A O 1
ATOM 1180 N N . ARG A 1 160 ? 13.917 5.392 -32.057 1.00 98.31 160 ARG A N 1
ATOM 1181 C CA . ARG A 1 160 ? 14.695 4.319 -32.706 1.00 98.31 160 ARG A CA 1
ATOM 1182 C C . ARG A 1 160 ? 16.011 4.038 -31.980 1.00 98.31 160 ARG A C 1
ATOM 1184 O O . ARG A 1 160 ? 16.346 2.881 -31.773 1.00 98.31 160 ARG A O 1
ATOM 1191 N N . ALA A 1 161 ? 16.734 5.075 -31.559 1.00 98.25 161 ALA A N 1
ATOM 1192 C CA . ALA A 1 161 ? 17.987 4.911 -30.825 1.00 98.25 161 ALA A CA 1
ATOM 1193 C C . ALA A 1 161 ? 17.780 4.219 -29.466 1.00 98.25 161 ALA A C 1
ATOM 1195 O O . ALA A 1 161 ? 18.554 3.338 -29.108 1.00 98.25 161 ALA A O 1
ATOM 1196 N N . VAL A 1 162 ? 16.721 4.577 -28.729 1.00 98.31 162 VAL A N 1
ATOM 1197 C CA . VAL A 1 162 ? 16.379 3.903 -27.462 1.00 98.31 162 VAL A CA 1
ATOM 1198 C C . VAL A 1 162 ? 15.943 2.454 -27.692 1.00 98.31 162 VAL A C 1
ATOM 1200 O O . VAL A 1 162 ? 16.325 1.587 -26.912 1.00 98.31 162 VAL A O 1
ATOM 1203 N N . LEU A 1 163 ? 15.190 2.173 -28.762 1.00 98.56 163 LEU A N 1
ATOM 1204 C CA . LEU A 1 163 ? 14.840 0.798 -29.128 1.00 98.56 163 LEU A CA 1
ATOM 1205 C C . LEU A 1 163 ? 16.102 -0.042 -29.365 1.00 98.56 163 LEU A C 1
ATOM 1207 O O . LEU A 1 163 ? 16.226 -1.104 -28.767 1.00 98.56 163 LEU A O 1
ATOM 1211 N N . VAL A 1 164 ? 17.065 0.465 -30.140 1.00 98.38 164 VAL A N 1
ATOM 1212 C CA . VAL A 1 164 ? 18.347 -0.222 -30.389 1.00 98.38 164 VAL A CA 1
ATOM 1213 C C . VAL A 1 164 ? 19.122 -0.468 -29.091 1.00 98.38 164 VAL A C 1
ATOM 1215 O O . VAL A 1 164 ? 19.665 -1.558 -28.901 1.00 98.38 164 VAL A O 1
ATOM 1218 N N . ASP A 1 165 ? 19.155 0.513 -28.180 1.00 98.44 165 ASP A N 1
ATOM 1219 C CA . ASP A 1 165 ? 19.774 0.346 -26.859 1.00 98.44 165 ASP A CA 1
ATOM 1220 C C . ASP A 1 165 ? 19.127 -0.825 -26.089 1.00 98.44 165 ASP A C 1
ATOM 1222 O O . ASP A 1 165 ? 19.832 -1.679 -25.552 1.00 98.44 165 ASP A O 1
ATOM 1226 N N . ILE A 1 166 ? 17.793 -0.903 -26.063 1.00 98.38 166 ILE A N 1
ATOM 1227 C CA . ILE A 1 166 ? 17.058 -1.973 -25.369 1.00 98.38 166 ILE A CA 1
ATOM 1228 C C . ILE A 1 166 ? 17.239 -3.325 -26.068 1.00 98.38 166 ILE A C 1
ATOM 1230 O O . ILE A 1 166 ? 17.525 -4.308 -25.392 1.00 98.38 166 ILE A O 1
ATOM 1234 N N . GLU A 1 167 ? 17.121 -3.396 -27.395 1.00 98.38 167 GLU A N 1
ATOM 1235 C CA . GLU A 1 167 ? 17.323 -4.629 -28.169 1.00 98.38 167 GLU A CA 1
ATOM 1236 C C . GLU A 1 167 ? 18.713 -5.221 -27.938 1.00 98.38 167 GLU A C 1
ATOM 1238 O O . GLU A 1 167 ? 18.846 -6.431 -27.754 1.00 98.38 167 GLU A O 1
ATOM 1243 N N . THR A 1 168 ? 19.737 -4.364 -27.895 1.00 98.19 168 THR A N 1
ATOM 1244 C CA . THR A 1 168 ? 21.121 -4.765 -27.617 1.00 98.19 168 THR A CA 1
ATOM 1245 C C . THR A 1 168 ? 21.227 -5.435 -26.249 1.00 98.19 168 THR A C 1
ATOM 1247 O O . THR A 1 168 ? 21.768 -6.535 -26.136 1.00 98.19 168 THR A O 1
ATOM 1250 N N . LEU A 1 169 ? 20.668 -4.807 -25.212 1.00 98.44 169 LEU A N 1
ATOM 1251 C CA . LEU A 1 169 ? 20.717 -5.329 -23.845 1.00 98.44 169 LEU A CA 1
ATOM 1252 C C . LEU A 1 169 ? 19.862 -6.584 -23.663 1.00 98.44 169 LEU A C 1
ATOM 1254 O O . LEU A 1 169 ? 20.301 -7.547 -23.037 1.00 98.44 169 LEU A O 1
ATOM 1258 N N . VAL A 1 170 ? 18.658 -6.607 -24.234 1.00 98.06 170 VAL A N 1
ATOM 1259 C CA . VAL A 1 170 ? 17.791 -7.787 -24.193 1.00 98.06 170 VAL A CA 1
ATOM 1260 C C . VAL A 1 170 ? 18.473 -8.960 -24.886 1.00 98.06 170 VAL A C 1
ATOM 1262 O O . VAL A 1 170 ? 18.448 -10.058 -24.335 1.00 98.06 170 VAL A O 1
ATOM 1265 N N . ALA A 1 171 ? 19.103 -8.746 -26.046 1.00 97.56 171 ALA A N 1
ATOM 1266 C CA . ALA A 1 171 ? 19.821 -9.796 -26.759 1.00 97.56 171 ALA A CA 1
ATOM 1267 C C . ALA A 1 171 ? 21.002 -10.341 -25.944 1.00 97.56 171 ALA A C 1
ATOM 1269 O O . ALA A 1 171 ? 21.195 -11.555 -25.871 1.00 97.56 171 ALA A O 1
ATOM 1270 N N . GLU A 1 172 ? 21.753 -9.457 -25.287 1.00 97.06 172 GLU A N 1
ATOM 1271 C CA . GLU A 1 172 ? 22.867 -9.836 -24.422 1.00 97.06 172 GLU A CA 1
ATOM 1272 C C . GLU A 1 172 ? 22.420 -10.740 -23.264 1.00 97.06 172 GLU A C 1
ATOM 1274 O O . GLU A 1 172 ? 22.907 -11.862 -23.132 1.00 97.06 172 GLU A O 1
ATOM 1279 N N . PHE A 1 173 ? 21.447 -10.301 -22.459 1.00 96.81 173 PHE A N 1
ATOM 1280 C CA . PHE A 1 173 ? 20.993 -11.055 -21.279 1.00 96.81 173 PHE A CA 1
ATOM 1281 C C . PHE A 1 173 ? 20.138 -12.280 -21.616 1.00 96.81 173 PHE A C 1
ATOM 1283 O O . PHE A 1 173 ? 19.842 -13.105 -20.756 1.00 96.81 173 PHE A O 1
ATOM 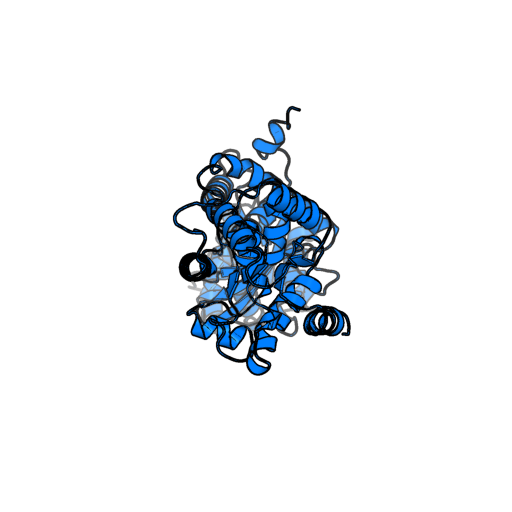1290 N N . SER A 1 174 ? 19.763 -12.410 -22.883 1.00 94.00 174 SER A N 1
ATOM 1291 C CA . SER A 1 174 ? 19.026 -13.539 -23.431 1.00 94.00 174 SER A CA 1
ATOM 1292 C C . SER A 1 174 ? 19.897 -14.634 -24.038 1.00 94.00 174 SER A C 1
ATOM 1294 O O . SER A 1 174 ? 19.359 -15.684 -24.391 1.00 94.00 174 SER A O 1
ATOM 1296 N N . GLY A 1 175 ? 21.197 -14.384 -24.221 1.00 91.19 175 GLY A N 1
ATOM 1297 C CA . GLY A 1 175 ? 22.089 -15.281 -24.957 1.00 91.19 175 GLY A CA 1
ATOM 1298 C C . GLY A 1 175 ? 21.880 -15.268 -26.478 1.00 91.19 175 GLY A C 1
ATOM 1299 O O . GLY A 1 175 ? 22.234 -16.236 -27.146 1.00 91.19 175 GLY A O 1
ATOM 1300 N N . GLY A 1 176 ? 21.296 -14.206 -27.045 1.00 89.81 176 GLY A N 1
ATOM 1301 C CA . GLY A 1 176 ? 21.088 -14.077 -28.489 1.00 89.81 176 GLY A CA 1
ATOM 1302 C C . GLY A 1 176 ? 19.962 -13.120 -28.882 1.00 89.81 176 GLY A C 1
ATOM 1303 O O . GLY A 1 176 ? 19.170 -12.677 -28.051 1.00 89.81 176 GLY A O 1
ATOM 1304 N N . ARG A 1 177 ? 19.876 -12.811 -30.184 1.00 87.62 177 ARG A N 1
ATOM 1305 C CA . ARG A 1 177 ? 18.850 -11.915 -30.741 1.00 87.62 177 ARG A CA 1
ATOM 1306 C C . ARG A 1 177 ? 17.446 -12.452 -30.458 1.00 87.62 177 ARG A C 1
ATOM 1308 O O . ARG A 1 177 ? 17.158 -13.618 -30.720 1.00 87.62 177 ARG A O 1
ATOM 1315 N N . ARG A 1 178 ? 16.570 -11.577 -29.966 1.00 93.94 178 ARG A N 1
ATOM 1316 C CA . ARG A 1 178 ? 15.159 -11.882 -29.713 1.00 93.94 178 ARG A CA 1
ATOM 1317 C C . ARG A 1 178 ? 14.269 -11.531 -30.898 1.00 93.94 178 ARG A C 1
ATOM 1319 O O . ARG A 1 178 ? 14.649 -10.732 -31.756 1.00 93.94 178 ARG A O 1
ATOM 1326 N N . SER A 1 179 ? 13.104 -12.174 -30.957 1.00 95.56 179 SER A N 1
ATOM 1327 C CA . SER A 1 179 ? 12.100 -11.871 -31.976 1.00 95.56 179 SER A CA 1
ATOM 1328 C C . SER A 1 179 ? 11.495 -10.487 -31.729 1.00 95.56 179 SER A C 1
ATOM 1330 O O . SER A 1 179 ? 11.519 -9.993 -30.600 1.00 95.56 179 SER A O 1
ATOM 1332 N N . SER A 1 180 ? 10.902 -9.871 -32.758 1.00 96.56 180 SER A N 1
ATOM 1333 C CA . SER A 1 180 ? 10.177 -8.611 -32.537 1.00 96.56 180 SER A CA 1
ATOM 1334 C C . SER A 1 180 ? 9.027 -8.792 -31.538 1.00 96.56 180 SER A C 1
ATOM 1336 O O . SER A 1 180 ? 8.782 -7.924 -30.708 1.00 96.56 180 SER A O 1
ATOM 1338 N N . ALA A 1 181 ? 8.382 -9.965 -31.521 1.00 97.69 181 ALA A N 1
ATOM 1339 C CA . ALA A 1 181 ? 7.320 -10.262 -30.565 1.00 97.69 181 ALA A CA 1
ATOM 1340 C C . ALA A 1 181 ? 7.813 -10.236 -29.108 1.00 97.69 181 ALA A C 1
ATOM 1342 O O . ALA A 1 181 ? 7.121 -9.708 -28.240 1.00 97.69 181 ALA A O 1
ATOM 1343 N N . ASP A 1 182 ? 9.023 -10.734 -28.843 1.00 97.31 182 ASP A N 1
ATOM 1344 C CA . ASP A 1 182 ? 9.624 -10.685 -27.506 1.00 97.31 182 ASP A CA 1
ATOM 1345 C C . ASP A 1 182 ? 9.956 -9.248 -27.083 1.00 97.31 182 ASP A C 1
ATOM 1347 O O . ASP A 1 182 ? 9.699 -8.866 -25.942 1.00 97.31 182 ASP A O 1
ATOM 1351 N N . ILE A 1 183 ? 10.505 -8.438 -27.998 1.00 98.44 183 ILE A N 1
ATOM 1352 C CA . ILE A 1 183 ? 10.830 -7.026 -27.738 1.00 98.44 183 ILE A CA 1
ATOM 1353 C C . ILE A 1 183 ? 9.555 -6.213 -27.518 1.00 98.44 183 ILE A C 1
ATOM 1355 O O . ILE A 1 183 ? 9.470 -5.438 -26.566 1.00 98.44 183 ILE A O 1
ATOM 1359 N N . HIS A 1 184 ? 8.542 -6.432 -28.353 1.00 98.56 184 HIS A N 1
ATOM 1360 C CA . HIS A 1 184 ? 7.233 -5.812 -28.224 1.00 98.56 184 HIS A CA 1
ATOM 1361 C C . HIS A 1 184 ? 6.600 -6.137 -26.864 1.00 98.56 184 HIS A C 1
ATOM 1363 O O . HIS A 1 184 ? 6.229 -5.222 -26.126 1.00 98.56 184 HIS A O 1
ATOM 1369 N N . ARG A 1 185 ? 6.576 -7.423 -26.481 1.00 98.06 185 ARG A N 1
ATOM 1370 C CA . ARG A 1 185 ? 6.125 -7.877 -25.157 1.00 98.06 185 ARG A CA 1
ATOM 1371 C C . ARG A 1 185 ? 6.925 -7.212 -24.036 1.00 98.06 185 ARG A C 1
ATOM 1373 O O . ARG A 1 185 ? 6.332 -6.714 -23.084 1.00 98.06 185 ARG A O 1
ATOM 1380 N N . PHE A 1 186 ? 8.253 -7.166 -24.141 1.00 98.62 186 PHE A N 1
ATOM 1381 C CA . PHE A 1 186 ? 9.095 -6.539 -23.123 1.00 98.62 186 PHE A CA 1
ATOM 1382 C C . PHE A 1 186 ? 8.750 -5.056 -22.925 1.00 98.62 186 PHE A C 1
ATOM 1384 O O . PHE A 1 186 ? 8.607 -4.593 -21.792 1.00 98.62 186 PHE A O 1
ATOM 1391 N N . LEU A 1 187 ? 8.589 -4.313 -24.021 1.00 98.62 187 LEU A N 1
ATOM 1392 C CA . LEU A 1 187 ? 8.310 -2.878 -24.002 1.00 98.62 187 LEU A CA 1
ATOM 1393 C C . LEU A 1 187 ? 6.887 -2.549 -23.546 1.00 98.62 187 LEU A C 1
ATOM 1395 O O . LEU A 1 187 ? 6.698 -1.539 -22.873 1.00 98.62 187 LEU A O 1
ATOM 1399 N N . ALA A 1 188 ? 5.899 -3.393 -23.856 1.00 98.25 188 ALA A N 1
ATOM 1400 C CA . ALA A 1 188 ? 4.518 -3.193 -23.415 1.00 98.25 188 ALA A CA 1
ATOM 1401 C C . ALA A 1 188 ? 4.396 -3.176 -21.875 1.00 98.25 188 ALA A C 1
ATOM 1403 O O . ALA A 1 188 ? 3.566 -2.456 -21.310 1.00 98.25 188 ALA A O 1
ATOM 1404 N N . HIS A 1 189 ? 5.272 -3.922 -21.199 1.00 98.44 189 HIS A N 1
ATOM 1405 C CA . HIS A 1 189 ? 5.300 -4.072 -19.746 1.00 98.44 189 HIS A CA 1
ATOM 1406 C C . HIS A 1 189 ? 6.302 -3.161 -19.026 1.00 98.44 189 HIS A C 1
ATOM 1408 O O . HIS A 1 189 ? 6.125 -2.885 -17.835 1.00 98.44 189 HIS A O 1
ATOM 1414 N N . PHE A 1 190 ? 7.321 -2.666 -19.733 1.00 98.56 190 PHE A N 1
ATOM 1415 C CA . PHE A 1 190 ? 8.324 -1.769 -19.166 1.00 98.56 190 PHE A CA 1
ATOM 1416 C C . PHE A 1 190 ? 7.714 -0.414 -18.780 1.00 98.56 190 PHE A C 1
ATOM 1418 O O . PHE A 1 190 ? 6.824 0.093 -19.463 1.00 98.56 190 PHE A O 1
ATOM 1425 N N . THR A 1 191 ? 8.191 0.203 -17.702 1.00 97.38 191 THR A N 1
ATOM 1426 C CA . THR A 1 191 ? 7.798 1.546 -17.270 1.00 97.38 191 THR A CA 1
ATOM 1427 C C . THR A 1 191 ? 8.992 2.335 -16.738 1.00 97.38 191 THR A C 1
ATOM 1429 O O . THR A 1 191 ? 9.879 1.789 -16.082 1.00 97.38 191 THR A O 1
ATOM 1432 N N . LEU A 1 192 ? 9.000 3.638 -17.010 1.00 98.12 192 LEU A N 1
ATOM 1433 C CA . LEU A 1 192 ? 9.921 4.593 -16.404 1.00 98.12 192 LEU A CA 1
ATOM 1434 C C . LEU A 1 192 ? 9.087 5.645 -15.676 1.00 98.12 192 LEU A C 1
ATOM 1436 O O . LEU A 1 192 ? 8.275 6.323 -16.301 1.00 98.12 192 LEU A O 1
ATOM 1440 N N . ILE A 1 193 ? 9.271 5.755 -14.365 1.00 98.12 193 ILE A N 1
ATOM 1441 C CA . ILE A 1 193 ? 8.542 6.690 -13.507 1.00 98.12 193 ILE A CA 1
ATOM 1442 C C . ILE A 1 193 ? 9.527 7.754 -13.032 1.00 98.12 193 ILE A C 1
ATOM 1444 O O . ILE A 1 193 ? 10.585 7.428 -12.502 1.00 98.12 193 ILE A O 1
ATOM 1448 N N . GLU A 1 194 ? 9.194 9.026 -13.214 1.00 97.19 194 GLU A N 1
ATOM 1449 C CA . GLU A 1 194 ? 10.023 10.145 -12.760 1.00 97.19 194 GLU A CA 1
ATOM 1450 C C . GLU A 1 194 ? 9.426 10.756 -11.489 1.00 97.19 194 GLU A C 1
ATOM 1452 O O . GLU A 1 194 ? 8.256 11.132 -11.482 1.00 97.19 194 GLU A O 1
ATOM 1457 N N . PHE A 1 195 ? 10.238 10.909 -10.441 1.00 96.31 195 PHE A N 1
ATOM 1458 C CA . PHE A 1 195 ? 9.891 11.722 -9.272 1.00 96.31 195 PHE A CA 1
ATOM 1459 C C . PHE A 1 195 ? 10.853 12.891 -9.125 1.00 96.31 195 PHE A C 1
ATOM 1461 O O . PHE A 1 195 ? 12.049 12.781 -9.375 1.00 96.31 195 PHE A O 1
ATOM 1468 N N . ASP A 1 196 ? 10.340 14.028 -8.668 1.00 93.38 196 ASP A N 1
ATOM 1469 C CA . ASP A 1 196 ? 11.101 15.270 -8.578 1.00 93.38 196 ASP A CA 1
ATOM 1470 C C . ASP A 1 196 ? 11.574 15.620 -7.160 1.00 93.38 196 ASP A C 1
ATOM 1472 O O . ASP A 1 196 ? 11.997 16.750 -6.936 1.00 93.38 196 ASP A O 1
ATOM 1476 N N . PHE A 1 197 ? 11.571 14.657 -6.231 1.00 92.38 197 PHE A N 1
ATOM 1477 C CA . PHE A 1 197 ? 11.942 14.820 -4.815 1.00 92.38 197 PHE A CA 1
ATOM 1478 C C . PHE A 1 197 ? 13.289 15.520 -4.566 1.00 92.38 197 PHE A C 1
ATOM 1480 O O . PHE A 1 197 ? 13.478 16.170 -3.543 1.00 92.38 197 PHE A O 1
ATOM 1487 N N . GLN A 1 198 ? 14.238 15.404 -5.497 1.00 87.38 198 GLN A N 1
ATOM 1488 C CA . GLN A 1 198 ? 15.562 16.027 -5.388 1.00 87.38 198 GLN A CA 1
ATOM 1489 C C . GLN A 1 198 ? 15.591 17.493 -5.853 1.00 87.38 198 GLN A C 1
ATOM 1491 O O . GLN A 1 198 ? 16.612 18.165 -5.708 1.00 87.38 198 GLN A O 1
ATOM 1496 N N . LYS A 1 199 ? 14.506 17.998 -6.452 1.00 88.25 199 LYS A N 1
ATOM 1497 C CA . LYS A 1 199 ? 14.420 19.375 -6.948 1.00 88.25 199 LYS A CA 1
ATOM 1498 C C . LYS A 1 199 ? 13.929 20.305 -5.831 1.00 88.25 199 LYS A C 1
ATOM 1500 O O . LYS A 1 199 ? 12.983 19.951 -5.132 1.00 88.25 199 LYS A O 1
ATOM 1505 N N . PRO A 1 200 ? 14.469 21.535 -5.715 1.00 78.38 200 PRO A N 1
ATOM 1506 C CA . PRO A 1 200 ? 13.997 22.507 -4.723 1.00 78.38 200 PRO A CA 1
ATOM 1507 C C . PRO A 1 200 ? 12.500 22.838 -4.828 1.00 78.38 200 PRO A C 1
ATOM 1509 O O . PRO A 1 200 ? 11.845 23.057 -3.817 1.00 78.38 200 PRO A O 1
ATOM 1512 N N . ALA A 1 201 ? 11.956 22.849 -6.049 1.00 85.25 201 ALA A N 1
ATOM 1513 C CA . ALA A 1 201 ? 10.537 23.066 -6.334 1.00 85.25 201 ALA A CA 1
ATOM 1514 C C . ALA A 1 201 ? 9.832 21.744 -6.695 1.00 85.25 201 ALA A C 1
ATOM 1516 O O . ALA A 1 201 ? 9.238 21.630 -7.766 1.00 85.25 201 ALA A O 1
ATOM 1517 N N . THR A 1 202 ? 9.972 20.725 -5.839 1.00 89.00 202 THR A N 1
ATOM 1518 C CA . THR A 1 202 ? 9.276 19.436 -5.990 1.00 89.00 202 THR A CA 1
ATOM 1519 C C . THR A 1 202 ? 7.759 19.605 -5.888 1.00 89.00 202 THR A C 1
ATOM 1521 O O . THR A 1 202 ? 7.253 20.340 -5.039 1.00 89.00 202 THR A O 1
ATOM 1524 N N . THR A 1 203 ? 7.040 18.896 -6.751 1.00 90.75 203 THR A N 1
ATOM 1525 C CA . THR A 1 203 ? 5.576 18.780 -6.737 1.00 90.75 203 THR A CA 1
ATOM 1526 C C . THR A 1 203 ? 5.112 17.538 -5.980 1.00 90.75 203 THR A C 1
ATOM 1528 O O . THR A 1 203 ? 4.120 17.606 -5.255 1.00 90.75 203 THR A O 1
ATOM 1531 N N . ALA A 1 204 ? 5.885 16.448 -6.041 1.00 92.00 204 ALA A N 1
ATOM 1532 C CA . ALA A 1 204 ? 5.533 15.174 -5.418 1.00 92.00 204 ALA A CA 1
ATOM 1533 C C . ALA A 1 204 ? 5.367 15.287 -3.894 1.00 92.00 204 ALA A C 1
ATOM 1535 O O . ALA A 1 204 ? 4.384 14.817 -3.326 1.00 92.00 204 ALA A O 1
ATOM 1536 N N . ARG A 1 205 ? 6.289 15.977 -3.211 1.00 91.81 205 ARG A N 1
ATOM 1537 C CA . ARG A 1 205 ? 6.226 16.076 -1.747 1.00 91.81 205 ARG A CA 1
ATOM 1538 C C . ARG A 1 205 ? 5.006 16.864 -1.241 1.00 91.81 205 ARG A C 1
ATOM 1540 O O . ARG A 1 205 ? 4.348 16.372 -0.327 1.00 91.81 205 ARG A O 1
ATOM 1547 N N . PRO A 1 206 ? 4.671 18.059 -1.765 1.00 94.19 206 PRO A N 1
ATOM 1548 C CA . PRO A 1 206 ? 3.420 18.728 -1.407 1.00 94.19 206 PRO A CA 1
ATOM 1549 C C . PRO A 1 206 ? 2.166 17.880 -1.654 1.00 94.19 206 PRO A C 1
ATOM 1551 O O . PRO A 1 206 ? 1.245 17.919 -0.838 1.00 94.19 206 PRO A O 1
ATOM 1554 N N . GLU A 1 207 ? 2.120 17.106 -2.741 1.00 94.31 207 GLU A N 1
ATOM 1555 C CA . GLU A 1 207 ? 1.010 16.185 -3.011 1.00 94.31 207 GLU A CA 1
ATOM 1556 C C . GLU A 1 207 ? 0.882 15.122 -1.915 1.00 94.31 207 GLU A C 1
ATOM 1558 O O . GLU A 1 207 ? -0.204 14.952 -1.356 1.00 94.31 207 GLU A O 1
ATOM 1563 N N . ASP A 1 208 ? 1.986 14.473 -1.541 1.00 96.00 208 ASP A N 1
ATOM 1564 C CA . ASP A 1 208 ? 1.999 13.469 -0.474 1.00 96.00 208 ASP A CA 1
ATOM 1565 C C . ASP A 1 208 ? 1.621 14.070 0.885 1.00 96.00 208 ASP A C 1
ATOM 1567 O O . ASP A 1 208 ? 0.813 13.497 1.615 1.00 96.00 208 ASP A O 1
ATOM 1571 N N . LEU A 1 209 ? 2.116 15.267 1.215 1.00 95.19 209 LEU A N 1
ATOM 1572 C CA . LEU A 1 209 ? 1.736 15.962 2.450 1.00 95.19 209 LEU A CA 1
ATOM 1573 C C . LEU A 1 209 ? 0.240 16.284 2.498 1.00 95.19 209 LEU A C 1
ATOM 1575 O O . LEU A 1 209 ? -0.374 16.153 3.557 1.00 95.19 209 LEU A O 1
ATOM 1579 N N . ASN A 1 210 ? -0.362 16.677 1.374 1.00 94.81 210 ASN A N 1
ATOM 1580 C CA . ASN A 1 210 ? -1.799 16.926 1.308 1.00 94.81 210 ASN A CA 1
ATOM 1581 C C . ASN A 1 210 ? -2.607 15.636 1.500 1.00 94.81 210 ASN A C 1
ATOM 1583 O O . ASN A 1 210 ? -3.561 15.646 2.276 1.00 94.81 210 ASN A O 1
ATOM 1587 N N . ARG A 1 211 ? -2.188 14.522 0.885 1.00 94.44 211 ARG A N 1
ATOM 1588 C CA . ARG A 1 211 ? -2.805 13.201 1.104 1.00 94.44 211 ARG A CA 1
ATOM 1589 C C . ARG A 1 211 ? -2.692 12.758 2.563 1.00 94.44 211 ARG A C 1
ATOM 1591 O O . ARG A 1 211 ? -3.674 12.329 3.161 1.00 94.44 211 ARG A O 1
ATOM 1598 N N . LEU A 1 212 ? -1.514 12.907 3.169 1.00 95.19 212 LEU A N 1
ATOM 1599 C CA . LEU A 1 212 ? -1.303 12.577 4.580 1.00 95.19 212 LEU A CA 1
ATOM 1600 C C . LEU A 1 212 ? -2.142 13.458 5.503 1.00 95.19 212 LEU A C 1
ATOM 1602 O O . LEU A 1 212 ? -2.694 12.960 6.479 1.00 95.19 212 LEU A O 1
ATOM 1606 N N . ARG A 1 213 ? -2.306 14.744 5.184 1.00 93.50 213 ARG A N 1
ATOM 1607 C CA . ARG A 1 213 ? -3.170 15.649 5.950 1.00 93.50 213 ARG A CA 1
ATOM 1608 C C . ARG A 1 213 ? -4.621 15.167 5.993 1.00 93.50 213 ARG A C 1
ATOM 1610 O O . ARG A 1 213 ? -5.284 15.348 7.008 1.00 93.50 213 ARG A O 1
ATOM 1617 N N . GLU A 1 214 ? -5.104 14.527 4.931 1.00 90.44 214 GLU A N 1
ATOM 1618 C CA . GLU A 1 214 ? -6.444 13.927 4.889 1.00 90.44 214 GLU A CA 1
ATOM 1619 C C . GLU A 1 214 ? -6.554 12.623 5.694 1.00 90.44 214 GLU A C 1
ATOM 1621 O O . GLU A 1 214 ? -7.658 12.272 6.120 1.00 90.44 214 GLU A O 1
ATOM 1626 N N . ALA A 1 215 ? -5.426 11.945 5.937 1.00 90.81 215 ALA A N 1
ATOM 1627 C CA . ALA A 1 215 ? -5.315 10.707 6.710 1.00 90.81 215 ALA A CA 1
ATOM 1628 C C . ALA A 1 215 ? -5.112 10.923 8.220 1.00 90.81 215 ALA A C 1
ATOM 1630 O O . ALA A 1 215 ? -5.123 9.957 8.981 1.00 90.81 215 ALA A O 1
ATOM 1631 N N . ILE A 1 216 ? -4.919 12.164 8.669 1.00 90.44 216 ILE A N 1
ATOM 1632 C CA . ILE A 1 216 ? -4.722 12.524 10.080 1.00 90.44 216 ILE A CA 1
ATOM 1633 C C . ILE A 1 216 ? -6.014 13.127 10.639 1.00 90.44 216 ILE A C 1
ATOM 1635 O O . ILE A 1 216 ? -6.799 13.743 9.913 1.00 90.44 216 ILE A O 1
ATOM 1639 N N . ALA A 1 217 ? -6.271 12.936 11.936 1.00 84.88 217 ALA A N 1
ATOM 1640 C CA . ALA A 1 217 ? -7.375 13.595 12.625 1.00 84.88 217 ALA A CA 1
ATOM 1641 C C . ALA A 1 217 ? -7.298 15.123 12.447 1.00 84.88 217 ALA A C 1
ATOM 1643 O O . ALA A 1 217 ? -6.215 15.704 12.469 1.00 84.88 217 ALA A O 1
ATOM 1644 N N . LEU A 1 218 ? -8.449 15.785 12.294 1.00 79.94 218 LEU A N 1
ATOM 1645 C CA . LEU A 1 218 ? -8.518 17.210 11.935 1.00 79.94 218 LEU A CA 1
ATOM 1646 C C . LEU A 1 218 ? -7.729 18.112 12.902 1.00 79.94 218 LEU A C 1
ATOM 1648 O O . LEU A 1 218 ? -7.075 19.061 12.479 1.00 79.94 218 LEU A O 1
ATOM 1652 N N . GLU A 1 219 ? -7.755 17.769 14.189 1.00 80.56 219 GLU A N 1
ATOM 1653 C CA . GLU A 1 219 ? -7.051 18.451 15.284 1.00 80.56 219 GLU A CA 1
ATOM 1654 C C . GLU A 1 219 ? -5.517 18.396 15.150 1.00 80.56 219 GLU A C 1
ATOM 1656 O O . GLU A 1 219 ? -4.819 19.268 15.659 1.00 80.56 219 GLU A O 1
ATOM 1661 N N . SER A 1 220 ? -5.005 17.391 14.435 1.00 82.50 220 SER A N 1
ATOM 1662 C CA . SER A 1 220 ? -3.583 17.090 14.236 1.00 82.50 220 SER A CA 1
ATOM 1663 C C . SER A 1 220 ? -3.140 17.295 12.784 1.00 82.50 220 SER A C 1
ATOM 1665 O O . SER A 1 220 ? -2.063 16.859 12.394 1.00 82.50 220 SER A O 1
ATOM 1667 N N . ALA A 1 221 ? -3.934 17.970 11.946 1.00 78.50 221 ALA A N 1
ATOM 1668 C CA . ALA A 1 221 ? -3.629 18.138 10.520 1.00 78.50 221 ALA A CA 1
ATOM 1669 C C . ALA A 1 221 ? -2.255 18.796 10.248 1.00 78.50 221 ALA A C 1
ATOM 1671 O O . ALA A 1 221 ? -1.657 18.578 9.193 1.00 78.50 221 ALA A O 1
ATOM 1672 N N . ALA A 1 222 ? -1.736 19.583 11.197 1.00 84.25 222 ALA A N 1
ATOM 1673 C CA . ALA A 1 222 ? -0.406 20.189 11.124 1.00 84.25 222 ALA A CA 1
ATOM 1674 C C . ALA A 1 222 ? 0.750 19.170 11.235 1.00 84.25 222 ALA A C 1
ATOM 1676 O O . ALA A 1 222 ? 1.877 19.498 10.870 1.00 84.25 222 ALA A O 1
ATOM 1677 N N . ASP A 1 223 ? 0.475 17.937 11.670 1.00 88.56 223 ASP A N 1
ATOM 1678 C CA . ASP A 1 223 ? 1.474 16.886 11.892 1.00 88.56 223 ASP A CA 1
ATOM 1679 C C . ASP A 1 223 ? 1.837 16.116 10.610 1.00 88.56 223 ASP A C 1
ATOM 1681 O O . ASP A 1 223 ? 2.697 15.235 10.642 1.00 88.56 223 ASP A O 1
ATOM 1685 N N . ALA A 1 224 ? 1.237 16.443 9.457 1.00 92.44 224 ALA A N 1
ATOM 1686 C CA . ALA A 1 224 ? 1.523 15.769 8.185 1.00 92.44 224 ALA A CA 1
ATOM 1687 C C . ALA A 1 224 ? 3.027 15.708 7.827 1.00 92.44 224 ALA A C 1
ATOM 1689 O O . ALA A 1 224 ? 3.487 14.640 7.418 1.00 92.44 224 ALA A O 1
ATOM 1690 N N . PRO A 1 225 ? 3.839 16.768 8.032 1.00 92.94 225 PRO A N 1
ATOM 1691 C CA . PRO A 1 225 ? 5.285 16.691 7.822 1.00 92.94 225 PRO A CA 1
ATOM 1692 C C . PRO A 1 225 ? 5.989 15.709 8.766 1.00 92.94 225 PRO A C 1
ATOM 1694 O O . PRO A 1 225 ? 6.914 15.017 8.346 1.00 92.94 225 PRO A O 1
ATOM 1697 N N . LEU A 1 226 ? 5.545 15.615 10.024 1.00 91.88 226 LEU A N 1
ATOM 1698 C CA . LEU A 1 226 ? 6.099 14.672 10.996 1.00 91.88 226 LEU A CA 1
ATOM 1699 C C . LEU A 1 226 ? 5.744 13.231 10.611 1.00 91.88 226 LEU A C 1
ATOM 1701 O O . LEU A 1 226 ? 6.610 12.354 10.653 1.00 91.88 226 LEU A O 1
ATOM 1705 N N . LEU A 1 227 ? 4.501 13.005 10.176 1.00 94.31 227 LEU A N 1
ATOM 1706 C CA . LEU A 1 227 ? 4.048 11.710 9.678 1.00 94.31 227 LEU A CA 1
ATOM 1707 C C . LEU A 1 227 ? 4.854 11.272 8.450 1.00 94.31 227 LEU A C 1
ATOM 1709 O O . LEU A 1 227 ? 5.330 10.139 8.406 1.00 94.31 227 LEU A O 1
ATOM 1713 N N . TRP A 1 228 ? 5.077 12.178 7.495 1.00 95.75 228 TRP A N 1
ATOM 1714 C CA . TRP A 1 228 ? 5.938 11.929 6.337 1.00 95.75 228 TRP A CA 1
ATOM 1715 C C . TRP A 1 228 ? 7.349 11.503 6.754 1.00 95.75 228 TRP A C 1
ATOM 1717 O O . TRP A 1 228 ? 7.848 10.476 6.299 1.00 95.75 228 TRP A O 1
ATOM 1727 N N . SER A 1 229 ? 7.982 12.242 7.670 1.00 94.75 229 SER A N 1
ATOM 1728 C CA . SER A 1 229 ? 9.324 11.900 8.151 1.00 94.75 229 SER A CA 1
ATOM 1729 C C . SER A 1 229 ? 9.362 10.532 8.839 1.00 94.75 229 SER A C 1
ATOM 1731 O O . SER A 1 229 ? 10.318 9.777 8.649 1.00 94.75 229 SER A O 1
ATOM 1733 N N . LYS A 1 230 ? 8.310 10.167 9.584 1.00 95.31 230 LYS A N 1
ATOM 1734 C CA . LYS A 1 230 ? 8.184 8.828 10.170 1.00 95.31 230 LYS A CA 1
ATOM 1735 C C . LYS A 1 230 ? 8.024 7.746 9.098 1.00 95.31 230 LYS A C 1
ATOM 1737 O O . LYS A 1 230 ? 8.670 6.707 9.207 1.00 95.31 230 LYS A O 1
ATOM 1742 N N . ILE A 1 231 ? 7.226 7.988 8.059 1.00 97.44 231 ILE A N 1
ATOM 1743 C CA . ILE A 1 231 ? 7.068 7.069 6.922 1.00 97.44 231 ILE A CA 1
ATOM 1744 C C . ILE A 1 231 ? 8.414 6.843 6.218 1.00 97.44 231 ILE A C 1
ATOM 1746 O O . ILE A 1 231 ? 8.819 5.696 6.053 1.00 97.44 231 ILE A O 1
ATOM 1750 N N . CYS A 1 232 ? 9.159 7.898 5.879 1.00 97.00 232 CYS A N 1
ATOM 1751 C CA . CYS A 1 232 ? 10.482 7.760 5.254 1.00 97.00 232 CYS A CA 1
ATOM 1752 C C . CYS A 1 232 ? 11.475 6.994 6.146 1.00 97.00 232 CYS A C 1
ATOM 1754 O O . CYS A 1 232 ? 12.261 6.185 5.653 1.00 97.00 232 CYS A O 1
ATOM 1756 N N . GLN A 1 233 ? 11.419 7.191 7.468 1.00 96.12 233 GLN A N 1
ATOM 1757 C CA . GLN A 1 233 ? 12.215 6.399 8.407 1.00 96.12 233 GLN A CA 1
ATOM 1758 C C . GLN A 1 233 ? 11.846 4.904 8.348 1.00 96.12 233 GLN A C 1
ATOM 1760 O O . GLN A 1 233 ? 12.744 4.060 8.298 1.00 96.12 233 GLN A O 1
ATOM 1765 N N . LEU A 1 234 ? 10.548 4.572 8.316 1.00 96.94 234 LEU A N 1
ATOM 1766 C CA . LEU A 1 234 ? 10.076 3.188 8.185 1.00 96.94 234 LEU A CA 1
ATOM 1767 C C . LEU A 1 234 ? 10.558 2.544 6.879 1.00 96.94 234 LEU A C 1
ATOM 1769 O O . LEU A 1 234 ? 10.956 1.381 6.892 1.00 96.94 234 LEU A O 1
ATOM 1773 N N . VAL A 1 235 ? 10.596 3.296 5.774 1.00 98.19 235 VAL A N 1
ATOM 1774 C CA . VAL A 1 235 ? 11.164 2.822 4.498 1.00 98.19 235 VAL A CA 1
ATOM 1775 C C . VAL A 1 235 ? 12.644 2.471 4.651 1.00 98.19 235 VAL A C 1
ATOM 1777 O O . VAL A 1 235 ? 13.064 1.388 4.239 1.00 98.19 235 VAL A O 1
ATOM 1780 N N . GLY A 1 236 ? 13.441 3.340 5.280 1.00 96.69 236 GLY A N 1
ATOM 1781 C CA . GLY A 1 236 ? 14.870 3.091 5.501 1.00 96.69 236 GLY A CA 1
ATOM 1782 C C . GLY A 1 236 ? 15.152 1.899 6.431 1.00 96.69 236 GLY A C 1
ATOM 1783 O O . GLY A 1 236 ? 16.139 1.177 6.264 1.00 96.69 236 GLY A O 1
ATOM 1784 N N . GLU A 1 237 ? 14.287 1.651 7.415 1.00 96.25 237 GLU A N 1
ATOM 1785 C CA . GLU A 1 237 ? 14.336 0.466 8.283 1.00 96.25 237 GLU A CA 1
ATOM 1786 C C . GLU A 1 237 ? 13.939 -0.812 7.529 1.00 96.25 237 GLU A C 1
ATOM 1788 O O . GLU A 1 237 ? 14.654 -1.817 7.587 1.00 96.25 237 GLU A O 1
ATOM 1793 N N . ALA A 1 238 ? 12.848 -0.761 6.764 1.00 96.44 238 ALA A N 1
ATOM 1794 C CA . ALA A 1 238 ? 12.353 -1.889 5.986 1.00 96.44 238 ALA A CA 1
ATOM 1795 C C . ALA A 1 238 ? 13.303 -2.279 4.853 1.00 96.44 238 ALA A C 1
ATOM 1797 O O . ALA A 1 238 ? 13.543 -3.463 4.648 1.00 96.44 238 ALA A O 1
ATOM 1798 N N . SER A 1 239 ? 13.922 -1.311 4.179 1.00 95.75 239 SER A N 1
ATOM 1799 C CA . SER A 1 239 ? 14.906 -1.585 3.126 1.00 95.75 239 SER A CA 1
ATOM 1800 C C . SER A 1 239 ? 16.093 -2.400 3.656 1.00 95.75 239 SER A C 1
ATOM 1802 O O . SER A 1 239 ? 16.590 -3.287 2.980 1.00 95.75 239 SER A O 1
ATOM 1804 N N . ARG A 1 240 ? 16.526 -2.177 4.904 1.00 94.88 240 ARG A N 1
ATOM 1805 C CA . ARG A 1 240 ? 17.625 -2.952 5.516 1.00 94.88 240 ARG A CA 1
ATOM 1806 C C . ARG A 1 240 ? 17.243 -4.380 5.915 1.00 94.88 240 ARG A C 1
ATOM 1808 O O . ARG A 1 240 ? 18.126 -5.163 6.245 1.00 94.88 240 ARG A O 1
ATOM 1815 N N . SER A 1 241 ? 15.952 -4.693 5.949 1.00 95.19 241 SER A N 1
ATOM 1816 C CA . SER A 1 241 ? 15.409 -5.947 6.485 1.00 95.19 241 SER A CA 1
ATOM 1817 C C . SER A 1 241 ? 14.451 -6.654 5.522 1.00 95.19 241 SER A C 1
ATOM 1819 O O . SER A 1 241 ? 13.720 -7.544 5.946 1.00 95.19 241 SER A O 1
ATOM 1821 N N . ALA A 1 242 ? 14.444 -6.252 4.246 1.00 96.88 242 ALA A N 1
ATOM 1822 C CA . ALA A 1 242 ? 13.520 -6.734 3.221 1.00 96.88 242 ALA A CA 1
ATOM 1823 C C . ALA A 1 242 ? 12.037 -6.668 3.654 1.00 96.88 242 ALA A C 1
ATOM 1825 O O . ALA A 1 242 ? 11.266 -7.622 3.529 1.00 96.88 242 ALA A O 1
ATOM 1826 N N . GLY A 1 243 ? 11.641 -5.542 4.252 1.00 97.50 243 GLY A N 1
ATOM 1827 C CA . GLY A 1 243 ? 10.335 -5.382 4.880 1.00 97.50 243 GLY A CA 1
ATOM 1828 C C . GLY A 1 243 ? 9.171 -5.269 3.889 1.00 97.50 243 GLY A C 1
ATOM 1829 O O . GLY A 1 243 ? 9.287 -4.645 2.836 1.00 97.50 243 GLY A O 1
ATOM 1830 N N . VAL A 1 244 ? 8.022 -5.819 4.294 1.00 98.12 244 VAL A N 1
ATOM 1831 C CA . VAL A 1 244 ? 6.738 -5.777 3.574 1.00 98.12 244 VAL A CA 1
ATOM 1832 C C . VAL A 1 244 ? 5.681 -5.062 4.416 1.00 98.12 244 VAL A C 1
ATOM 1834 O O . VAL A 1 244 ? 5.485 -5.410 5.581 1.00 98.12 244 VAL A O 1
ATOM 1837 N N . PHE A 1 245 ? 4.977 -4.098 3.836 1.00 98.44 245 PHE A N 1
ATOM 1838 C CA . PHE A 1 245 ? 3.856 -3.400 4.455 1.00 98.44 245 PHE A CA 1
ATOM 1839 C C . PHE A 1 245 ? 2.558 -3.725 3.734 1.00 98.44 245 PHE A C 1
ATOM 1841 O O . PHE A 1 245 ? 2.409 -3.428 2.551 1.00 98.44 245 PHE A O 1
ATOM 1848 N N . ASP A 1 246 ? 1.601 -4.265 4.479 1.00 96.25 246 ASP A N 1
ATOM 1849 C CA . ASP A 1 246 ? 0.186 -4.036 4.224 1.00 96.25 246 ASP A CA 1
ATOM 1850 C C . ASP A 1 246 ? -0.275 -2.801 5.021 1.00 96.25 246 ASP A C 1
ATOM 1852 O O . ASP A 1 246 ? 0.456 -2.244 5.856 1.00 96.25 246 ASP A O 1
ATOM 1856 N N . ARG A 1 247 ? -1.506 -2.349 4.765 1.00 93.69 247 ARG A N 1
ATOM 1857 C CA . ARG A 1 247 ? -2.088 -1.213 5.490 1.00 93.69 247 ARG A CA 1
ATOM 1858 C C . ARG A 1 247 ? -2.081 -1.455 6.998 1.00 93.69 247 ARG A C 1
ATOM 1860 O O . ARG A 1 247 ? -1.784 -0.550 7.776 1.00 93.69 247 ARG A O 1
ATOM 1867 N N . ARG A 1 248 ? -2.395 -2.685 7.401 1.00 90.94 248 ARG A N 1
ATOM 1868 C CA . ARG A 1 248 ? -2.540 -3.091 8.793 1.00 90.94 248 ARG A CA 1
ATOM 1869 C C . ARG A 1 248 ? -1.260 -2.829 9.578 1.00 90.94 248 ARG A C 1
ATOM 1871 O O . ARG A 1 248 ? -1.311 -2.124 10.583 1.00 90.94 248 ARG A O 1
ATOM 1878 N N . ARG A 1 249 ? -0.123 -3.347 9.103 1.00 93.00 249 ARG A N 1
ATOM 1879 C CA . ARG A 1 249 ? 1.208 -3.110 9.674 1.00 93.00 249 ARG A CA 1
ATOM 1880 C C . ARG A 1 249 ? 1.530 -1.621 9.693 1.00 93.00 249 ARG A C 1
ATOM 1882 O O . ARG A 1 249 ? 1.942 -1.111 10.731 1.00 93.00 249 ARG A O 1
ATOM 1889 N N . LEU A 1 250 ? 1.304 -0.922 8.580 1.00 95.38 250 LEU A N 1
ATOM 1890 C CA . LEU A 1 250 ? 1.639 0.496 8.464 1.00 95.38 250 LEU A CA 1
ATOM 1891 C C . LEU A 1 250 ? 0.889 1.354 9.495 1.00 95.38 250 LEU A C 1
ATOM 1893 O O . LEU A 1 250 ? 1.507 2.141 10.204 1.00 95.38 250 LEU A O 1
ATOM 1897 N N . VAL A 1 251 ? -0.423 1.160 9.648 1.00 92.94 251 VAL A N 1
ATOM 1898 C CA . VAL A 1 251 ? -1.231 1.859 10.661 1.00 92.94 251 VAL A CA 1
ATOM 1899 C C . VAL A 1 251 ? -0.692 1.606 12.071 1.00 92.94 251 VAL A C 1
ATOM 1901 O O . VAL A 1 251 ? -0.657 2.518 12.897 1.00 92.94 251 VAL A O 1
ATOM 1904 N N . GLN A 1 252 ? -0.214 0.395 12.366 1.00 87.81 252 GLN A N 1
ATOM 1905 C CA . GLN A 1 252 ? 0.340 0.080 13.685 1.00 87.81 252 GLN A CA 1
ATOM 1906 C C . GLN A 1 252 ? 1.631 0.823 13.995 1.00 87.81 252 GLN A C 1
ATOM 1908 O O . GLN A 1 252 ? 1.805 1.297 15.117 1.00 87.81 252 GLN A O 1
ATOM 1913 N N . ASP A 1 253 ? 2.519 0.908 13.009 1.00 91.31 253 ASP A N 1
ATOM 1914 C CA . ASP A 1 253 ? 3.816 1.561 13.156 1.00 91.31 253 ASP A CA 1
ATOM 1915 C C . ASP A 1 253 ? 3.667 3.091 13.284 1.00 91.31 253 ASP A C 1
ATOM 1917 O O . ASP A 1 253 ? 4.578 3.769 13.769 1.00 91.31 253 ASP A O 1
ATOM 1921 N N . LEU A 1 254 ? 2.504 3.632 12.894 1.00 91.75 254 LEU A N 1
ATOM 1922 C CA . LEU A 1 254 ? 2.200 5.065 12.871 1.00 91.75 254 LEU A CA 1
ATOM 1923 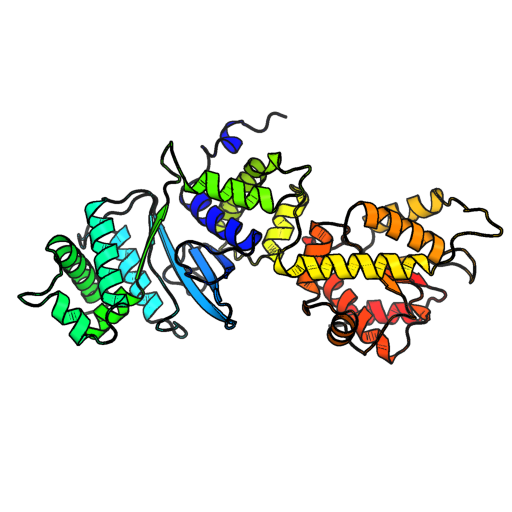C C . LEU A 1 254 ? 1.268 5.536 14.001 1.00 91.75 254 LEU A C 1
ATOM 1925 O O . LEU A 1 254 ? 1.427 6.657 14.487 1.00 91.75 254 LEU A O 1
ATOM 1929 N N . LYS A 1 255 ? 0.328 4.701 14.473 1.00 86.06 255 LYS A N 1
ATOM 1930 C CA . LYS A 1 255 ? -0.698 5.105 15.463 1.00 86.06 255 LYS A CA 1
ATOM 1931 C C . LYS A 1 255 ? -0.132 5.598 16.800 1.00 86.06 255 LYS A C 1
ATOM 1933 O O . LYS A 1 255 ? -0.815 6.296 17.539 1.00 86.06 255 LYS A O 1
ATOM 1938 N N . ALA A 1 256 ? 1.103 5.219 17.138 1.00 82.62 256 ALA A N 1
ATOM 1939 C CA . ALA A 1 256 ? 1.758 5.656 18.371 1.00 82.62 256 ALA A CA 1
ATOM 1940 C C . ALA A 1 256 ? 2.259 7.110 18.303 1.00 82.62 256 ALA A C 1
ATOM 1942 O O . ALA A 1 256 ? 2.398 7.751 19.341 1.00 82.62 256 ALA A O 1
ATOM 1943 N N . SER A 1 257 ? 2.550 7.619 17.101 1.00 82.75 257 SER A N 1
ATOM 1944 C CA . SER A 1 257 ? 3.075 8.972 16.886 1.00 82.75 257 SER A CA 1
ATOM 1945 C C . SER A 1 257 ? 2.049 9.939 16.308 1.00 82.75 257 SER A C 1
ATOM 1947 O O . SER A 1 257 ? 2.274 11.146 16.337 1.00 82.75 257 SER A O 1
ATOM 1949 N N . THR A 1 258 ? 0.951 9.436 15.741 1.00 85.69 258 THR A N 1
ATOM 1950 C CA . THR A 1 258 ? -0.017 10.264 15.019 1.00 85.69 258 THR A CA 1
ATOM 1951 C C . THR A 1 258 ? -1.422 9.696 15.163 1.00 85.69 258 THR A C 1
ATOM 1953 O O . THR A 1 258 ? -1.631 8.495 14.994 1.00 85.69 258 THR A O 1
ATOM 1956 N N . ARG A 1 259 ? -2.400 10.564 15.446 1.00 86.19 259 ARG A N 1
ATOM 1957 C CA . ARG A 1 259 ? -3.816 10.184 15.483 1.00 86.19 259 ARG A CA 1
ATOM 1958 C C . ARG A 1 259 ? -4.352 10.103 14.056 1.00 86.19 259 ARG A C 1
ATOM 1960 O O . ARG A 1 259 ? -4.573 11.127 13.411 1.00 86.19 259 ARG A O 1
ATOM 1967 N N . LEU A 1 260 ? -4.522 8.887 13.558 1.00 90.88 260 LEU A N 1
ATOM 1968 C CA . LEU A 1 260 ? -4.959 8.634 12.189 1.00 90.88 260 LEU A CA 1
ATOM 1969 C C . LEU A 1 260 ? -6.484 8.727 12.068 1.00 90.88 260 LEU A C 1
ATOM 1971 O O . LEU A 1 260 ? -7.223 8.548 13.037 1.00 90.88 260 LEU A O 1
ATOM 1975 N N . ARG A 1 261 ? -6.958 8.997 10.854 1.00 90.56 261 ARG A N 1
ATOM 1976 C CA . ARG A 1 261 ? -8.345 8.758 10.454 1.00 90.56 261 ARG A CA 1
ATOM 1977 C C . ARG A 1 261 ? -8.494 7.334 9.946 1.00 90.56 261 ARG A C 1
ATOM 1979 O O . ARG A 1 261 ? -7.529 6.699 9.526 1.00 90.56 261 ARG A O 1
ATOM 1986 N N . ALA A 1 262 ? -9.737 6.874 9.977 1.00 87.50 262 ALA A N 1
ATOM 1987 C CA . ALA A 1 262 ? -10.115 5.581 9.446 1.00 87.50 262 ALA A CA 1
ATOM 1988 C C . ALA A 1 262 ? -9.737 5.453 7.971 1.00 87.50 262 ALA A C 1
ATOM 1990 O O . ALA A 1 262 ? -9.811 6.432 7.220 1.00 87.50 262 ALA A O 1
ATOM 1991 N N . ALA A 1 263 ? -9.436 4.226 7.552 1.00 89.94 263 ALA A N 1
ATOM 1992 C CA . ALA A 1 263 ? -9.464 3.851 6.146 1.00 89.94 263 ALA A CA 1
ATOM 1993 C C . ALA A 1 263 ? -10.770 4.321 5.493 1.00 89.94 263 ALA A C 1
ATOM 1995 O O . ALA A 1 263 ? -11.844 4.249 6.101 1.00 89.94 263 ALA A O 1
ATOM 1996 N N . ARG A 1 264 ? -10.694 4.783 4.244 1.00 89.06 264 ARG A N 1
ATOM 1997 C CA . ARG A 1 264 ? -11.872 5.265 3.518 1.00 89.06 264 ARG A CA 1
ATOM 1998 C C . ARG A 1 264 ? -12.883 4.136 3.328 1.00 89.06 264 ARG A C 1
ATOM 2000 O O . ARG A 1 264 ? -14.081 4.373 3.461 1.00 89.06 264 ARG A O 1
ATOM 2007 N N . SER A 1 265 ? -12.391 2.932 3.055 1.00 90.12 265 SER A N 1
ATOM 2008 C CA . SER A 1 265 ? -13.177 1.708 2.908 1.00 90.12 265 SER A CA 1
ATOM 2009 C C . SER A 1 265 ? -13.902 1.299 4.198 1.00 90.12 265 SER A C 1
ATOM 2011 O O . SER A 1 265 ? -15.022 0.802 4.130 1.00 90.12 265 SER A O 1
ATOM 2013 N N . LEU A 1 266 ? -13.308 1.560 5.369 1.00 90.88 266 LEU A N 1
ATOM 2014 C CA . LEU A 1 266 ? -13.827 1.133 6.677 1.00 90.88 266 LEU A CA 1
ATOM 2015 C C . LEU A 1 266 ? -14.566 2.236 7.442 1.00 90.88 266 LEU A C 1
ATOM 2017 O O . LEU A 1 266 ? -15.204 1.958 8.455 1.00 90.88 266 LEU A O 1
ATOM 2021 N N . ALA A 1 267 ? -14.537 3.483 6.967 1.00 90.75 267 ALA A N 1
ATOM 2022 C CA . ALA A 1 267 ? -15.241 4.588 7.612 1.00 90.75 267 ALA A CA 1
ATOM 2023 C C . ALA A 1 267 ? -16.757 4.331 7.810 1.00 90.75 267 ALA A C 1
ATOM 2025 O O . ALA A 1 267 ? -17.234 4.589 8.920 1.00 90.75 267 ALA A O 1
ATOM 2026 N N . PRO A 1 268 ? -17.517 3.787 6.829 1.00 93.00 268 PRO A N 1
ATOM 2027 C CA . PRO A 1 268 ? -18.935 3.466 7.029 1.00 93.00 268 PRO A CA 1
ATOM 2028 C C . PRO A 1 268 ? -19.159 2.399 8.107 1.00 93.00 268 PRO A C 1
ATOM 2030 O O . PRO A 1 268 ? -20.060 2.528 8.935 1.00 93.00 268 PRO A O 1
ATOM 2033 N N . ASP A 1 269 ? -18.308 1.374 8.143 1.00 93.38 269 ASP A N 1
ATOM 2034 C CA . ASP A 1 269 ? -18.393 0.300 9.132 1.00 93.38 269 ASP A CA 1
ATOM 2035 C C . ASP A 1 269 ? -18.114 0.814 10.545 1.00 93.38 269 ASP A C 1
ATOM 2037 O O . ASP A 1 269 ? -18.831 0.478 11.484 1.00 93.38 269 ASP A O 1
ATOM 2041 N N . LEU A 1 270 ? -17.113 1.681 10.714 1.00 92.25 270 LEU A N 1
ATOM 2042 C CA . LEU A 1 270 ? -16.808 2.291 12.009 1.00 92.25 270 LEU A CA 1
ATOM 2043 C C . LEU A 1 270 ? -17.918 3.224 12.497 1.00 92.25 270 LEU A C 1
ATOM 2045 O O . LEU A 1 270 ? -18.200 3.272 13.700 1.00 92.25 270 LEU A O 1
ATOM 2049 N N . GLN A 1 271 ? -18.569 3.940 11.577 1.00 92.81 271 GLN A N 1
ATOM 2050 C CA . GLN A 1 271 ? -19.762 4.715 11.896 1.00 92.81 271 GLN A CA 1
ATOM 2051 C C . GLN A 1 271 ? -20.879 3.782 12.376 1.00 92.81 271 GLN A C 1
ATOM 2053 O O . GLN A 1 271 ? -21.454 4.017 13.439 1.00 92.81 271 GLN A O 1
ATOM 2058 N N . LYS A 1 272 ? -21.126 2.680 11.659 1.00 94.62 272 LYS A N 1
ATOM 2059 C CA . LYS A 1 272 ? -22.147 1.697 12.027 1.00 94.62 272 LYS A CA 1
ATOM 2060 C C . LYS A 1 272 ? -21.877 1.042 13.382 1.00 94.62 272 LYS A C 1
ATOM 2062 O O . LYS A 1 272 ? -22.797 0.906 14.185 1.00 94.62 272 LYS A O 1
ATOM 2067 N N . VAL A 1 273 ? -20.622 0.685 13.665 1.00 93.38 273 VAL A N 1
ATOM 2068 C CA . VAL A 1 273 ? -20.189 0.181 14.979 1.00 93.38 273 VAL A CA 1
ATOM 2069 C C . VAL A 1 273 ? -20.491 1.207 16.068 1.00 93.38 273 VAL A C 1
ATOM 2071 O O . VAL A 1 273 ? -21.059 0.852 17.095 1.00 93.38 273 VAL A O 1
ATOM 2074 N N . SER A 1 274 ? -20.173 2.482 15.839 1.00 93.69 274 SER A N 1
ATOM 2075 C CA . SER A 1 274 ? -20.446 3.552 16.807 1.00 93.69 274 SER A CA 1
ATOM 2076 C C . SER A 1 274 ? -21.949 3.711 17.070 1.00 93.69 274 SER A C 1
ATOM 2078 O O . SER A 1 274 ? -22.361 3.752 18.226 1.00 93.69 274 SER A O 1
ATOM 2080 N N . GLU A 1 275 ? -22.773 3.717 16.017 1.00 95.12 275 GLU A N 1
ATOM 2081 C CA . GLU A 1 275 ? -24.238 3.798 16.114 1.00 95.12 275 GLU A CA 1
ATOM 2082 C C . GLU A 1 275 ? -24.836 2.630 16.912 1.00 95.12 275 GLU A C 1
ATOM 2084 O O . GLU A 1 275 ? -25.643 2.843 17.820 1.00 95.12 275 GLU A O 1
ATOM 2089 N N . LEU A 1 276 ? -24.423 1.395 16.604 1.00 94.94 276 LEU A N 1
ATOM 2090 C CA . LEU A 1 276 ? -24.884 0.195 17.307 1.00 94.94 276 LEU A CA 1
ATOM 2091 C C . LEU A 1 276 ? -24.440 0.198 18.768 1.00 94.94 276 LEU A C 1
ATOM 2093 O O . LEU A 1 276 ? -25.254 -0.068 19.652 1.00 94.94 276 LEU A O 1
ATOM 2097 N N . THR A 1 277 ? -23.186 0.562 19.039 1.00 94.56 277 THR A N 1
ATOM 2098 C CA . THR A 1 277 ? -22.678 0.675 20.407 1.00 94.56 277 THR A CA 1
ATOM 2099 C C . THR A 1 277 ? -23.482 1.705 21.198 1.00 94.56 277 THR A C 1
ATOM 2101 O O . THR A 1 277 ? -23.940 1.384 22.293 1.00 94.56 277 THR A O 1
ATOM 2104 N N . THR A 1 278 ? -23.725 2.906 20.655 1.00 94.69 278 THR A N 1
ATOM 2105 C CA . THR A 1 278 ? -24.547 3.940 21.309 1.00 94.69 278 THR A CA 1
ATOM 2106 C C . THR A 1 278 ? -25.969 3.453 21.593 1.00 94.69 278 THR A C 1
ATOM 2108 O O . THR A 1 278 ? -26.487 3.691 22.684 1.00 94.69 278 THR A O 1
ATOM 2111 N N . LEU A 1 279 ? -26.589 2.738 20.651 1.00 94.31 279 LEU A N 1
ATOM 2112 C CA . LEU A 1 279 ? -27.921 2.170 20.840 1.00 94.31 279 LEU A CA 1
ATOM 2113 C C . LEU A 1 279 ? -27.934 1.121 21.962 1.00 94.31 279 LEU A C 1
ATOM 2115 O O . LEU A 1 279 ? -28.767 1.180 22.862 1.00 94.31 279 LEU A O 1
ATOM 2119 N N . TRP A 1 280 ? -26.998 0.171 21.943 1.00 94.62 280 TRP A N 1
ATOM 2120 C CA . TRP A 1 280 ? -27.003 -0.956 22.878 1.00 94.62 280 TRP A CA 1
ATOM 2121 C C . TRP A 1 280 ? -26.609 -0.570 24.303 1.00 94.62 280 TRP A C 1
ATOM 2123 O O . TRP A 1 280 ? -27.099 -1.187 25.250 1.00 94.62 280 TRP A O 1
ATOM 2133 N N . ILE A 1 281 ? -25.755 0.441 24.490 1.00 93.25 281 ILE A N 1
ATOM 2134 C CA . ILE A 1 281 ? -25.451 0.945 25.837 1.00 93.25 281 ILE A CA 1
ATOM 2135 C C . ILE A 1 281 ? -26.593 1.782 26.418 1.00 93.25 281 ILE A C 1
ATOM 2137 O O . ILE A 1 281 ? -26.740 1.820 27.641 1.00 93.25 281 ILE A O 1
ATOM 2141 N N . ALA A 1 282 ? -27.412 2.430 25.580 1.00 90.62 282 ALA A N 1
ATOM 2142 C CA . ALA A 1 282 ? -28.564 3.201 26.044 1.00 90.62 282 ALA A CA 1
ATOM 2143 C C . ALA A 1 282 ? -29.596 2.309 26.757 1.00 90.62 282 ALA A C 1
ATOM 2145 O O . ALA A 1 282 ? -30.192 2.754 27.739 1.00 90.62 282 ALA A O 1
ATOM 2146 N N . ASP A 1 283 ? -29.709 1.040 26.344 1.00 89.19 283 ASP A N 1
ATOM 2147 C CA . ASP A 1 283 ? -30.557 0.018 26.978 1.00 89.19 283 ASP A CA 1
ATOM 2148 C C . ASP A 1 283 ? -30.108 -0.373 28.400 1.00 89.19 283 ASP A C 1
ATOM 2150 O O . ASP A 1 283 ? -30.866 -0.999 29.142 1.00 89.19 283 ASP A O 1
ATOM 2154 N N . ILE A 1 284 ? -28.867 -0.069 28.797 1.00 85.94 284 ILE A N 1
ATOM 2155 C CA . ILE A 1 284 ? -28.347 -0.435 30.121 1.00 85.94 284 ILE A CA 1
ATOM 2156 C C . ILE A 1 284 ? -28.740 0.647 31.125 1.00 85.94 284 ILE A C 1
ATOM 2158 O O . ILE A 1 284 ? -28.044 1.652 31.254 1.00 85.94 284 ILE A O 1
ATOM 2162 N N . GLU A 1 285 ? -29.824 0.448 31.871 1.00 80.00 285 GLU A N 1
ATOM 2163 C CA . GLU A 1 285 ? -30.292 1.409 32.876 1.00 80.00 285 GLU A CA 1
ATOM 2164 C C . GLU A 1 285 ? -29.194 1.754 33.906 1.00 80.00 285 GLU A C 1
ATOM 2166 O O . GLU A 1 285 ? -28.602 0.879 34.541 1.00 80.00 285 GLU A O 1
ATOM 2171 N N . ASN A 1 286 ? -28.893 3.049 34.056 1.00 77.19 286 ASN A N 1
ATOM 2172 C CA . ASN A 1 286 ? -27.813 3.570 34.907 1.00 77.19 286 ASN A CA 1
ATOM 2173 C C . ASN A 1 286 ? -28.304 4.476 36.052 1.00 77.19 286 ASN A C 1
ATOM 2175 O O . ASN A 1 286 ? -27.483 5.070 36.756 1.00 77.19 286 ASN A O 1
ATOM 2179 N N . HIS A 1 287 ? -29.618 4.561 36.264 1.00 67.88 287 HIS A N 1
ATOM 2180 C CA . HIS A 1 287 ? -30.230 5.294 37.368 1.00 67.88 287 HIS A CA 1
ATOM 2181 C C . HIS A 1 287 ? -30.867 4.314 38.350 1.00 67.88 287 HIS A C 1
ATOM 2183 O O . HIS A 1 287 ? -31.494 3.339 37.953 1.00 67.88 287 HIS A O 1
ATOM 2189 N N . VAL A 1 288 ? -30.727 4.586 39.646 1.00 62.62 288 VAL A N 1
ATOM 2190 C CA . VAL A 1 288 ? -31.487 3.895 40.694 1.00 62.62 288 VAL A CA 1
ATOM 2191 C C . VAL A 1 288 ? -32.310 4.956 41.405 1.00 62.62 288 VAL A C 1
ATOM 2193 O O . VAL A 1 288 ? -31.745 5.880 41.987 1.00 62.62 288 VAL A O 1
ATOM 2196 N N . SER A 1 289 ? -33.638 4.870 41.308 1.00 59.25 289 SER A N 1
ATOM 2197 C CA . SER A 1 289 ? -34.559 5.869 41.880 1.00 59.25 289 SER A CA 1
ATOM 2198 C C . SER A 1 289 ? -34.233 7.316 41.464 1.00 59.25 289 SER A C 1
ATOM 2200 O O . SER A 1 289 ? -34.312 8.236 42.273 1.00 59.25 289 SER A O 1
ATOM 2202 N N . GLY A 1 290 ? -33.807 7.519 40.211 1.00 62.75 290 GLY A N 1
ATOM 2203 C CA . GLY A 1 290 ? -33.441 8.835 39.668 1.00 62.75 290 GLY A CA 1
ATOM 2204 C C . GLY A 1 290 ? -32.030 9.330 40.018 1.00 62.75 290 GLY A C 1
ATOM 2205 O O . GLY A 1 290 ? -31.625 10.377 39.521 1.00 62.75 290 GLY A O 1
ATOM 2206 N N . ALA A 1 291 ? -31.251 8.589 40.814 1.00 62.59 291 ALA A N 1
ATOM 2207 C CA . ALA A 1 291 ? -29.875 8.947 41.157 1.00 62.59 291 ALA A CA 1
ATOM 2208 C C . ALA A 1 291 ? -28.850 8.126 40.354 1.00 62.59 291 ALA A C 1
ATOM 2210 O O . ALA A 1 291 ? -28.930 6.897 40.283 1.00 62.59 291 ALA A O 1
ATOM 2211 N N . HIS A 1 292 ? -27.848 8.806 39.790 1.00 73.19 292 HIS A N 1
ATOM 2212 C CA . HIS A 1 292 ? -26.690 8.175 39.156 1.00 73.19 292 HIS A CA 1
ATOM 2213 C C . HIS A 1 292 ? -25.554 8.006 40.177 1.00 73.19 292 HIS A C 1
ATOM 2215 O O . HIS A 1 292 ? -24.980 8.984 40.664 1.00 73.19 292 HIS A O 1
ATOM 2221 N N . LEU A 1 293 ? -25.203 6.759 40.501 1.00 73.44 293 LEU A N 1
ATOM 2222 C CA . LEU A 1 293 ? -24.139 6.469 41.463 1.00 73.44 293 LEU A CA 1
ATOM 2223 C C . LEU A 1 293 ? -22.764 6.502 40.780 1.00 73.44 293 LEU A C 1
ATOM 2225 O O . LEU A 1 293 ? -22.368 5.555 40.100 1.00 73.44 293 LEU A O 1
ATOM 2229 N N . GLN A 1 294 ? -21.997 7.565 41.015 1.00 72.69 294 GLN A N 1
ATOM 2230 C CA . GLN A 1 294 ? -20.613 7.656 40.546 1.00 72.69 294 GLN A CA 1
ATOM 2231 C C . GLN A 1 294 ? -19.729 6.626 41.275 1.00 72.69 294 GLN A C 1
ATOM 2233 O O . GLN A 1 294 ? -19.685 6.588 42.504 1.00 72.69 294 GLN A O 1
ATOM 2238 N N . ARG A 1 295 ? -18.998 5.785 40.526 1.00 81.88 295 ARG A N 1
ATOM 2239 C CA . ARG A 1 295 ? -18.112 4.726 41.067 1.00 81.88 295 ARG A CA 1
ATOM 2240 C C . ARG A 1 295 ? -16.628 4.946 40.714 1.00 81.88 295 ARG A C 1
ATOM 2242 O O . ARG A 1 295 ? -16.001 4.047 40.144 1.00 81.88 295 ARG A O 1
ATOM 2249 N N . PRO A 1 296 ? -16.026 6.104 41.048 1.00 85.19 296 PRO A N 1
ATOM 2250 C CA . PRO A 1 296 ? -14.697 6.489 40.562 1.00 85.19 296 PRO A CA 1
ATOM 2251 C C . PRO A 1 296 ? -13.589 5.497 40.949 1.00 85.19 296 PRO A C 1
ATOM 2253 O O . PRO A 1 296 ? -12.749 5.171 40.115 1.00 85.19 296 PRO A O 1
ATOM 2256 N N . ALA A 1 297 ? -13.623 4.931 42.161 1.00 88.50 297 ALA A N 1
ATOM 2257 C CA . ALA A 1 297 ? -12.626 3.951 42.605 1.00 88.50 297 ALA A CA 1
ATOM 2258 C C . ALA A 1 297 ? -12.651 2.647 41.784 1.00 88.50 297 ALA A C 1
ATOM 2260 O O . ALA A 1 297 ? -11.604 2.073 41.491 1.00 88.50 297 ALA A O 1
ATOM 2261 N N . LEU A 1 298 ? -13.838 2.175 41.381 1.00 87.75 298 LEU A N 1
ATOM 2262 C CA . LEU A 1 298 ? -13.963 0.977 40.543 1.00 87.75 298 LEU A CA 1
ATOM 2263 C C . LEU A 1 298 ? -13.527 1.250 39.103 1.00 87.75 298 LEU A C 1
ATOM 2265 O O . LEU A 1 298 ? -12.865 0.401 38.511 1.00 87.75 298 LEU A O 1
ATOM 2269 N N . ARG A 1 299 ? -13.837 2.437 38.568 1.00 87.50 299 ARG A N 1
ATOM 2270 C CA . ARG A 1 299 ? -13.359 2.863 37.243 1.00 87.50 299 ARG A CA 1
ATOM 2271 C C . ARG A 1 299 ? -11.839 2.967 37.210 1.00 87.50 299 ARG A C 1
ATOM 2273 O O . ARG A 1 299 ? -11.209 2.428 36.308 1.00 87.50 299 ARG A O 1
ATOM 2280 N N . HIS A 1 300 ? -11.244 3.570 38.239 1.00 88.50 300 HIS A N 1
ATOM 2281 C CA . HIS A 1 300 ? -9.793 3.640 38.374 1.00 88.50 300 HIS A CA 1
ATOM 2282 C C . HIS A 1 300 ? -9.162 2.241 38.401 1.00 88.50 300 HIS A C 1
ATOM 2284 O O . HIS A 1 300 ? -8.279 1.957 37.600 1.00 88.50 300 HIS A O 1
ATOM 2290 N N . ARG A 1 301 ? -9.685 1.322 39.228 1.00 90.19 301 ARG A N 1
ATOM 2291 C CA . ARG A 1 301 ? -9.212 -0.073 39.279 1.00 90.19 301 ARG A CA 1
ATOM 2292 C C . ARG A 1 301 ? -9.330 -0.808 37.942 1.00 90.19 301 ARG A C 1
ATOM 2294 O O . ARG A 1 301 ? -8.429 -1.576 37.604 1.00 90.19 301 ARG A O 1
ATOM 2301 N N . LEU A 1 302 ? -10.423 -0.599 37.203 1.00 87.38 302 LEU A N 1
ATOM 2302 C CA . LEU A 1 302 ? -10.607 -1.176 35.869 1.00 87.38 302 LEU A CA 1
ATOM 2303 C C . LEU A 1 302 ? -9.516 -0.680 34.913 1.00 87.38 302 LEU A C 1
ATOM 2305 O O . LEU A 1 302 ? -8.857 -1.499 34.280 1.00 87.38 302 LEU A O 1
ATOM 2309 N N . ARG A 1 303 ? -9.265 0.633 34.872 1.00 85.19 303 ARG A N 1
ATOM 2310 C CA . ARG A 1 303 ? -8.228 1.235 34.019 1.00 85.19 303 ARG A CA 1
ATOM 2311 C C . ARG A 1 303 ? -6.817 0.778 34.373 1.00 85.19 303 ARG A C 1
ATOM 2313 O O . ARG A 1 303 ? -6.057 0.448 33.469 1.00 85.19 303 ARG A O 1
ATOM 2320 N N . THR A 1 304 ? -6.479 0.692 35.660 1.00 87.88 304 THR A N 1
ATOM 2321 C CA . THR A 1 304 ? -5.189 0.131 36.098 1.00 87.88 304 THR A CA 1
ATOM 2322 C C . THR A 1 304 ? -5.039 -1.311 35.623 1.00 87.88 304 THR A C 1
ATOM 2324 O O . THR A 1 304 ? -4.021 -1.676 35.049 1.00 87.88 304 THR A O 1
ATOM 2327 N N . SER A 1 305 ? -6.095 -2.115 35.766 1.00 87.69 305 SER A N 1
ATOM 2328 C CA . SER A 1 305 ? -6.081 -3.510 35.318 1.00 87.69 305 SER A CA 1
ATOM 2329 C C . SER A 1 305 ? -5.956 -3.626 33.788 1.00 87.69 305 SER A C 1
ATOM 2331 O O . SER A 1 305 ? -5.298 -4.542 33.304 1.00 87.69 305 SER A O 1
ATOM 2333 N N . LEU A 1 306 ? -6.540 -2.697 33.015 1.00 81.31 306 LEU A N 1
ATOM 2334 C CA . LEU A 1 306 ? -6.445 -2.657 31.540 1.00 81.31 306 LEU A CA 1
ATOM 2335 C C . LEU A 1 306 ? -5.034 -2.344 31.038 1.00 81.31 306 LEU A C 1
ATOM 2337 O O . LEU A 1 306 ? -4.704 -2.691 29.905 1.00 81.31 306 LEU A O 1
ATOM 2341 N N . ALA A 1 307 ? -4.199 -1.711 31.864 1.00 80.31 307 ALA A N 1
ATOM 2342 C CA . ALA A 1 307 ? -2.798 -1.472 31.537 1.00 80.31 307 ALA A CA 1
ATOM 2343 C C . ALA A 1 307 ? -1.927 -2.733 31.695 1.00 80.31 307 ALA A C 1
ATOM 2345 O O . ALA A 1 307 ? -0.900 -2.848 31.031 1.00 80.31 307 ALA A O 1
ATOM 2346 N N . GLU A 1 308 ? -2.341 -3.675 32.546 1.00 82.81 308 GLU A N 1
ATOM 2347 C CA . GLU A 1 308 ? -1.538 -4.840 32.947 1.00 82.81 308 GLU A CA 1
ATOM 2348 C C . GLU A 1 308 ? -2.065 -6.167 32.376 1.00 82.81 308 GLU A C 1
ATOM 2350 O O . GLU A 1 308 ? -1.318 -7.141 32.266 1.00 82.81 308 GLU A O 1
ATOM 2355 N N . ALA A 1 309 ? -3.343 -6.224 31.990 1.00 80.44 309 ALA A N 1
ATOM 2356 C CA . ALA A 1 309 ? -4.014 -7.443 31.553 1.00 80.44 309 ALA A CA 1
ATOM 2357 C C . ALA A 1 309 ? -4.687 -7.303 30.179 1.00 80.44 309 ALA A C 1
ATOM 2359 O O . ALA A 1 309 ? -5.252 -6.272 29.824 1.00 80.44 309 ALA A O 1
ATOM 2360 N N . ARG A 1 310 ? -4.684 -8.403 29.413 1.00 76.81 310 ARG A N 1
ATOM 2361 C CA . ARG A 1 310 ? -5.351 -8.506 28.097 1.00 76.81 310 ARG A CA 1
ATOM 2362 C C . ARG A 1 310 ? -6.828 -8.879 28.188 1.00 76.81 310 ARG A C 1
ATOM 2364 O O . ARG A 1 310 ? -7.570 -8.662 27.240 1.00 76.81 310 ARG A O 1
ATOM 2371 N N . LEU A 1 311 ? -7.244 -9.486 29.291 1.00 84.12 311 LEU A N 1
ATOM 2372 C CA . LEU A 1 311 ? -8.626 -9.875 29.529 1.00 84.12 311 LEU A CA 1
ATOM 2373 C C . LEU A 1 311 ? -8.963 -9.542 30.972 1.00 84.12 311 LEU A C 1
ATOM 2375 O O . LEU A 1 311 ? -8.273 -9.979 31.894 1.00 84.12 311 LEU A O 1
ATOM 2379 N N . ILE A 1 312 ? -10.040 -8.792 31.157 1.00 87.00 312 ILE A N 1
ATOM 2380 C CA . ILE A 1 312 ? -10.544 -8.418 32.469 1.00 87.00 312 ILE A CA 1
ATOM 2381 C C . ILE A 1 312 ? -11.974 -8.880 32.587 1.00 87.00 312 ILE A C 1
ATOM 2383 O O . ILE A 1 312 ? -12.830 -8.571 31.761 1.00 87.00 312 ILE A O 1
ATOM 2387 N N . GLN A 1 313 ? -12.239 -9.564 33.690 1.00 87.81 313 GLN A N 1
ATOM 2388 C CA . GLN A 1 313 ? -13.581 -9.943 34.069 1.00 87.81 313 GLN A CA 1
ATOM 2389 C C . GLN A 1 313 ? -14.061 -9.066 35.228 1.00 87.81 313 GLN A C 1
ATOM 2391 O O . GLN A 1 313 ? -13.535 -9.131 36.340 1.00 87.81 313 GLN A O 1
ATOM 2396 N N . ILE A 1 314 ? -15.106 -8.284 34.979 1.00 88.12 314 ILE A N 1
ATOM 2397 C CA . ILE A 1 314 ? -15.848 -7.531 35.986 1.00 88.12 314 ILE A CA 1
ATOM 2398 C C . ILE A 1 314 ? -16.829 -8.499 36.655 1.00 88.12 314 ILE A C 1
ATOM 2400 O O . ILE A 1 314 ? -17.769 -8.990 36.027 1.00 88.12 314 ILE A O 1
ATOM 2404 N N . ARG A 1 315 ? -16.597 -8.785 37.940 1.00 85.25 315 ARG A N 1
ATOM 2405 C CA . ARG A 1 315 ? -17.385 -9.731 38.748 1.00 85.25 315 ARG A CA 1
ATOM 2406 C C . ARG A 1 315 ? -18.171 -9.024 39.849 1.00 85.25 315 ARG A C 1
ATOM 2408 O O . ARG A 1 315 ? -17.803 -7.942 40.299 1.00 85.25 315 ARG A O 1
ATOM 2415 N N . GLY A 1 316 ? -19.242 -9.670 40.298 1.00 83.56 316 GLY A N 1
ATOM 2416 C CA . GLY A 1 316 ? -20.129 -9.179 41.351 1.00 83.56 316 GLY A CA 1
ATOM 2417 C C . GLY A 1 316 ? -21.502 -9.840 41.274 1.00 83.56 316 GLY A C 1
ATOM 2418 O O . GLY A 1 316 ? -21.865 -10.397 40.236 1.00 83.56 316 GLY A O 1
ATOM 2419 N N . LEU A 1 317 ? -22.272 -9.756 42.357 1.00 82.00 317 LEU A N 1
ATOM 2420 C CA . LEU A 1 317 ? -23.622 -10.319 42.438 1.00 82.00 317 LEU A CA 1
ATOM 2421 C C . LEU A 1 317 ? -24.564 -9.729 41.361 1.00 82.00 317 LEU A C 1
ATOM 2423 O O . LEU A 1 317 ? -24.307 -8.636 40.835 1.00 82.00 317 LEU A O 1
ATOM 2427 N N . PRO A 1 318 ? -25.648 -10.426 40.982 1.00 81.75 318 PRO A N 1
ATOM 2428 C CA . PRO A 1 318 ? -26.723 -9.831 40.188 1.00 81.75 318 PRO A CA 1
ATOM 2429 C C . PRO A 1 318 ? -27.182 -8.492 40.793 1.00 81.75 318 PRO A C 1
ATOM 2431 O O . PRO A 1 318 ? -27.217 -8.337 42.010 1.00 81.75 318 PRO A O 1
ATOM 2434 N N . GLY A 1 319 ? -27.443 -7.488 39.951 1.00 82.19 319 GLY A N 1
ATOM 2435 C CA . GLY A 1 319 ? -27.827 -6.143 40.411 1.00 82.19 319 GLY A CA 1
ATOM 2436 C C . GLY A 1 319 ? -26.699 -5.284 41.008 1.00 82.19 319 GLY A C 1
ATOM 2437 O O . GLY A 1 319 ? -26.924 -4.120 41.318 1.00 82.19 319 GLY A O 1
ATOM 2438 N N . SER A 1 320 ? -25.454 -5.772 41.115 1.00 83.94 320 SER A N 1
ATOM 2439 C CA . SER A 1 320 ? -24.353 -5.012 41.745 1.00 83.94 320 SER A CA 1
ATOM 2440 C C . SER A 1 320 ? -23.820 -3.813 40.935 1.00 83.94 320 SER A C 1
ATOM 2442 O O . SER A 1 320 ? -22.860 -3.165 41.368 1.00 83.94 320 SER A O 1
ATOM 2444 N N . GLY A 1 321 ? -24.391 -3.531 39.756 1.00 85.19 321 GLY A N 1
ATOM 2445 C CA . GLY A 1 321 ? -23.991 -2.432 38.865 1.00 85.19 321 GLY A CA 1
ATOM 2446 C C . GLY A 1 321 ? -22.804 -2.725 37.935 1.00 85.19 321 GLY A C 1
ATOM 2447 O O . GLY A 1 321 ? -22.081 -1.801 37.575 1.00 85.19 321 GLY A O 1
ATOM 2448 N N . LYS A 1 322 ? -22.563 -3.991 37.553 1.00 88.88 322 LYS A N 1
ATOM 2449 C CA . LYS A 1 322 ? -21.465 -4.373 36.631 1.00 88.88 322 LYS A CA 1
ATOM 2450 C C . LYS A 1 322 ? -21.625 -3.749 35.241 1.00 88.88 322 LYS A C 1
ATOM 2452 O O . LYS A 1 322 ? -20.705 -3.095 34.765 1.00 88.88 322 LYS A O 1
ATOM 2457 N N . SER A 1 323 ? -22.802 -3.918 34.639 1.00 88.31 323 SER A N 1
ATOM 2458 C CA . SER A 1 323 ? -23.130 -3.367 33.321 1.00 88.31 323 SER A CA 1
ATOM 2459 C C . SER A 1 323 ? -23.138 -1.839 33.345 1.00 88.31 323 SER A C 1
ATOM 2461 O O . SER A 1 323 ? -22.686 -1.223 32.396 1.00 88.31 323 SER A O 1
ATOM 2463 N N . VAL A 1 324 ? -23.518 -1.215 34.470 1.00 88.38 324 VAL A N 1
ATOM 2464 C CA . VAL A 1 324 ? -23.421 0.246 34.664 1.00 88.38 324 VAL A CA 1
ATOM 2465 C C . VAL A 1 324 ? -21.964 0.722 34.692 1.00 88.38 324 VAL A C 1
ATOM 2467 O O . VAL A 1 324 ? -21.629 1.717 34.055 1.00 88.38 324 VAL A O 1
ATOM 2470 N N . LEU A 1 325 ? -21.073 0.003 35.391 1.00 88.69 325 LEU A N 1
ATOM 2471 C CA . LEU A 1 325 ? -19.637 0.306 35.388 1.00 88.69 325 LEU A CA 1
ATOM 2472 C C . LEU A 1 325 ? -19.043 0.184 33.976 1.00 88.69 325 LEU A C 1
ATOM 2474 O O . LEU A 1 325 ? -18.286 1.059 33.564 1.00 88.69 325 LEU A O 1
ATOM 2478 N N . MET A 1 326 ? -19.400 -0.881 33.249 1.00 89.00 326 MET A N 1
ATOM 2479 C CA . MET A 1 326 ? -18.977 -1.096 31.864 1.00 89.00 326 MET A CA 1
ATOM 2480 C C . MET A 1 326 ? -19.524 -0.017 30.929 1.00 89.00 326 MET A C 1
ATOM 2482 O O . MET A 1 326 ? -18.735 0.586 30.213 1.00 89.00 326 MET A O 1
ATOM 2486 N N . ARG A 1 327 ? -20.834 0.265 30.973 1.00 91.12 327 ARG A N 1
ATOM 2487 C CA . ARG A 1 327 ? -21.493 1.327 30.198 1.00 91.12 327 ARG A CA 1
ATOM 2488 C C . ARG A 1 327 ? -20.746 2.639 30.352 1.00 91.12 327 ARG A C 1
ATOM 2490 O O . ARG A 1 327 ? -20.397 3.252 29.356 1.00 91.12 327 ARG A O 1
ATOM 2497 N N . SER A 1 328 ? -20.464 3.033 31.592 1.00 88.75 328 SER A N 1
ATOM 2498 C CA . SER A 1 328 ? -19.765 4.285 31.855 1.00 88.75 328 SER A CA 1
ATOM 2499 C C . SER A 1 328 ? -18.403 4.321 31.158 1.00 88.75 328 SER A C 1
ATOM 2501 O O . SER A 1 328 ? -18.023 5.354 30.606 1.00 88.75 328 SER A O 1
ATOM 2503 N N . GLU A 1 329 ? -17.662 3.206 31.169 1.00 89.38 329 GLU A N 1
ATOM 2504 C CA . GLU A 1 329 ? -16.377 3.098 30.472 1.00 89.38 329 GLU A CA 1
ATOM 2505 C C . GLU A 1 329 ? -16.523 3.148 28.955 1.00 89.38 329 GLU A C 1
ATOM 2507 O O . GLU A 1 329 ? -15.809 3.914 28.320 1.00 89.38 329 GLU A O 1
ATOM 2512 N N . VAL A 1 330 ? -17.498 2.436 28.390 1.00 91.19 330 VAL A N 1
ATOM 2513 C CA . VAL A 1 330 ? -17.810 2.500 26.957 1.00 91.19 330 VAL A CA 1
ATOM 2514 C C . VAL A 1 330 ? -18.169 3.929 26.536 1.00 91.19 330 VAL A C 1
ATOM 2516 O O . VAL A 1 330 ? -17.643 4.407 25.538 1.00 91.19 330 VAL A O 1
ATOM 2519 N N . GLU A 1 331 ? -18.993 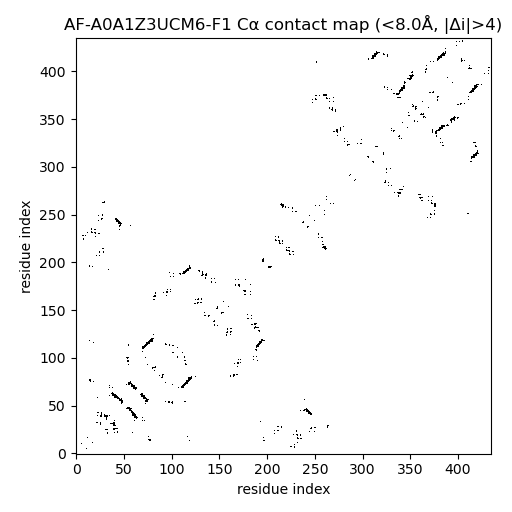4.647 27.307 1.00 91.38 331 GLU A N 1
ATOM 2520 C CA . GLU A 1 331 ? -19.343 6.054 27.046 1.00 91.38 331 GLU A CA 1
ATOM 2521 C C . GLU A 1 331 ? -18.107 6.969 27.062 1.00 91.38 331 GLU A C 1
ATOM 2523 O O . GLU A 1 331 ? -17.997 7.876 26.238 1.00 91.38 331 GLU A O 1
ATOM 2528 N N . ALA A 1 332 ? -17.157 6.727 27.972 1.00 89.12 332 ALA A N 1
ATOM 2529 C CA . ALA A 1 332 ? -15.916 7.497 28.037 1.00 89.12 332 ALA A CA 1
ATOM 2530 C C . ALA A 1 332 ? -14.988 7.221 26.843 1.00 89.12 332 ALA A C 1
ATOM 2532 O O . ALA A 1 332 ? -14.337 8.142 26.354 1.00 89.12 332 ALA A O 1
ATOM 2533 N N . GLU A 1 333 ? -14.928 5.977 26.368 1.00 89.00 333 GLU A N 1
ATOM 2534 C CA . GLU A 1 333 ? -14.135 5.606 25.193 1.00 89.00 333 GLU A CA 1
ATOM 2535 C C . GLU A 1 333 ? -14.786 6.095 23.886 1.00 89.00 333 GLU A C 1
ATOM 2537 O O . GLU A 1 333 ? -14.082 6.606 23.015 1.00 89.00 333 GLU A O 1
ATOM 2542 N N . LEU A 1 334 ? -16.122 6.052 23.781 1.00 90.06 334 LEU A N 1
ATOM 2543 C CA . LEU A 1 334 ? -16.881 6.558 22.628 1.00 90.06 334 LEU A CA 1
ATOM 2544 C C . LEU A 1 334 ? -16.651 8.050 22.363 1.00 90.06 334 LEU A C 1
ATOM 2546 O O . LEU A 1 334 ? -16.680 8.485 21.215 1.00 90.06 334 LEU A O 1
ATOM 2550 N N . ALA A 1 335 ? -16.393 8.837 23.411 1.00 87.38 335 ALA A N 1
ATOM 2551 C CA . ALA A 1 335 ? -16.052 10.251 23.269 1.00 87.38 335 ALA A CA 1
ATOM 2552 C C . ALA A 1 335 ? -14.738 10.478 22.493 1.00 87.38 335 ALA A C 1
ATOM 2554 O O . ALA A 1 335 ? -14.512 11.571 21.977 1.00 87.38 335 ALA A O 1
ATOM 2555 N N . ASN A 1 336 ? -13.878 9.457 22.400 1.00 84.06 336 ASN A N 1
ATOM 2556 C CA . ASN A 1 336 ? -12.579 9.528 21.734 1.00 84.06 336 ASN A CA 1
ATOM 2557 C C . ASN A 1 336 ? -12.554 8.826 20.367 1.00 84.06 336 ASN A C 1
ATOM 2559 O O . ASN A 1 336 ? -11.605 9.031 19.609 1.00 84.06 336 ASN A O 1
ATOM 2563 N N . GLY A 1 337 ? -13.571 8.028 20.031 1.00 88.56 337 GLY A N 1
ATOM 2564 C CA . GLY A 1 337 ? -13.693 7.350 18.741 1.00 88.56 337 GLY A CA 1
ATOM 2565 C C . GLY A 1 337 ? -14.544 6.077 18.811 1.00 88.56 337 GLY A C 1
ATOM 2566 O O . GLY A 1 337 ? -15.192 5.822 19.824 1.00 88.56 337 GLY A O 1
ATOM 2567 N N . PRO A 1 338 ? -14.552 5.258 17.745 1.00 89.81 338 PRO A N 1
ATOM 2568 C CA . PRO A 1 338 ? -15.321 4.017 17.706 1.00 89.81 338 PRO A CA 1
ATOM 2569 C C . PRO A 1 338 ? -14.914 3.039 18.815 1.00 89.81 338 PRO A C 1
ATOM 2571 O O . PRO A 1 338 ? -13.733 2.912 19.148 1.00 89.81 338 PRO A O 1
ATOM 2574 N N . VAL A 1 339 ? -15.900 2.315 19.350 1.00 89.62 339 VAL A N 1
ATOM 2575 C CA . VAL A 1 339 ? -15.718 1.279 20.377 1.00 89.62 339 VAL A CA 1
ATOM 2576 C C . VAL A 1 339 ? -16.474 0.029 19.962 1.00 89.62 339 VAL A C 1
ATOM 2578 O O . VAL A 1 339 ? -17.660 0.104 19.632 1.00 89.62 339 VAL A O 1
ATOM 2581 N N . LEU A 1 340 ? -15.805 -1.124 20.019 1.00 91.19 340 LEU A N 1
ATOM 2582 C CA . LEU A 1 340 ? -16.449 -2.408 19.773 1.00 91.19 340 LEU A CA 1
ATOM 2583 C C . LEU A 1 340 ? -17.103 -2.919 21.061 1.00 91.19 340 LEU A C 1
ATOM 2585 O O . LEU A 1 340 ? -16.423 -3.272 22.027 1.00 91.19 340 LEU A O 1
ATOM 2589 N N . PHE A 1 341 ? -18.431 -2.972 21.062 1.00 93.62 341 PHE A N 1
ATOM 2590 C CA . PHE A 1 341 ? -19.239 -3.442 22.181 1.00 93.62 341 PHE A CA 1
ATOM 2591 C C . PHE A 1 341 ? -20.159 -4.571 21.727 1.00 93.62 341 PHE A C 1
ATOM 2593 O O . PHE A 1 341 ? -20.843 -4.442 20.718 1.00 93.62 341 PHE A O 1
ATOM 2600 N N . LEU A 1 342 ? -20.198 -5.663 22.486 1.00 94.44 342 LEU A N 1
ATOM 2601 C CA . LEU A 1 342 ? -21.135 -6.763 22.301 1.00 94.44 342 LEU A CA 1
ATOM 2602 C C . LEU A 1 342 ? -22.051 -6.877 23.512 1.00 94.44 342 LEU A C 1
ATOM 2604 O O . LEU A 1 342 ? -21.598 -6.859 24.657 1.00 94.44 342 LEU A O 1
ATOM 2608 N N . LYS A 1 343 ? -23.338 -7.080 23.248 1.00 93.81 343 LYS A N 1
ATOM 2609 C CA . LYS A 1 343 ? -24.353 -7.336 24.267 1.00 93.81 343 LYS A CA 1
ATOM 2610 C C . LYS A 1 343 ? -24.979 -8.699 23.995 1.00 93.81 343 LYS A C 1
ATOM 2612 O O . LYS A 1 343 ? -25.374 -8.972 22.866 1.00 93.81 343 LYS A O 1
ATOM 2617 N N . HIS A 1 344 ? -25.036 -9.559 25.011 1.00 92.69 344 HIS A N 1
ATOM 2618 C CA . HIS A 1 344 ? -25.460 -10.958 24.857 1.00 92.69 344 HIS A CA 1
ATOM 2619 C C . HIS A 1 344 ? -26.820 -11.154 24.164 1.00 92.69 344 HIS A C 1
ATOM 2621 O O . HIS A 1 344 ? -26.978 -12.119 23.428 1.00 92.69 344 HIS A O 1
ATOM 2627 N N . ASP A 1 345 ? -27.774 -10.246 24.379 1.00 92.50 345 ASP A N 1
ATOM 2628 C CA . ASP A 1 345 ? -29.145 -10.286 23.850 1.00 92.50 345 ASP A CA 1
ATOM 2629 C C . ASP A 1 345 ? -29.296 -9.598 22.477 1.00 92.50 345 ASP A C 1
ATOM 2631 O O . ASP A 1 345 ? -30.412 -9.414 21.993 1.00 92.50 345 ASP A O 1
ATOM 2635 N N . ARG A 1 346 ? -28.183 -9.185 21.857 1.00 95.06 346 ARG A N 1
ATOM 2636 C CA . ARG A 1 346 ? -28.134 -8.555 20.525 1.00 95.06 346 ARG A CA 1
ATOM 2637 C C . ARG A 1 346 ? -27.351 -9.378 19.499 1.00 95.06 346 ARG A C 1
ATOM 2639 O O . ARG A 1 346 ? -27.153 -8.909 18.384 1.00 95.06 346 ARG A O 1
ATOM 2646 N N . LEU A 1 347 ? -26.856 -10.557 19.880 1.00 95.00 347 LEU A N 1
ATOM 2647 C CA . LEU A 1 347 ? -26.069 -11.415 18.996 1.00 95.00 347 LEU A CA 1
ATOM 2648 C C . LEU A 1 347 ? -26.980 -12.201 18.050 1.00 95.00 347 LEU A C 1
ATOM 2650 O O . LEU A 1 347 ? -27.995 -12.743 18.469 1.00 95.00 347 LEU A O 1
ATOM 2654 N N . GLU A 1 348 ? -26.578 -12.289 16.785 1.00 93.19 348 GLU A N 1
ATOM 2655 C CA . GLU A 1 348 ? -27.269 -13.053 15.746 1.00 93.19 348 GLU A CA 1
ATOM 2656 C C . GLU A 1 348 ? -26.258 -13.860 14.924 1.00 93.19 348 GLU A C 1
ATOM 2658 O O . GLU A 1 348 ? -25.174 -13.375 14.587 1.00 93.19 348 GLU A O 1
ATOM 2663 N N . GLY A 1 349 ? -26.618 -15.096 14.570 1.00 92.62 349 GLY A N 1
ATOM 2664 C CA . GLY A 1 349 ? -25.739 -16.011 13.837 1.00 92.62 349 GLY A CA 1
ATOM 2665 C C . GLY A 1 349 ? -24.712 -16.728 14.723 1.00 92.62 349 GLY A C 1
ATOM 2666 O O . GLY A 1 349 ? -24.755 -16.641 15.948 1.00 92.62 349 GLY A O 1
ATOM 2667 N N . GLY A 1 350 ? -23.807 -17.483 14.090 1.00 93.81 350 GLY A N 1
ATOM 2668 C CA . GLY A 1 350 ? -22.869 -18.379 14.786 1.00 93.81 350 GLY A CA 1
ATOM 2669 C C . GLY A 1 350 ? -21.387 -18.063 14.611 1.00 93.81 350 GLY A C 1
ATOM 2670 O O . GLY A 1 350 ? -20.542 -18.730 15.202 1.00 93.81 350 GLY A O 1
ATOM 2671 N N . SER A 1 351 ? -21.056 -17.050 13.814 1.00 93.75 351 SER A N 1
ATOM 2672 C CA . SER A 1 351 ? -19.687 -16.577 13.590 1.00 93.75 351 SER A CA 1
ATOM 2673 C C . SER A 1 351 ? -19.656 -15.065 13.434 1.00 93.75 351 SER A C 1
ATOM 2675 O O . SER A 1 351 ? -20.677 -14.449 13.095 1.00 93.75 351 SER A O 1
ATOM 2677 N N . TRP A 1 352 ? -18.476 -14.466 13.612 1.00 93.75 352 TRP A N 1
ATOM 2678 C CA . TRP A 1 352 ? -18.301 -13.029 13.392 1.00 93.75 352 TRP A CA 1
ATOM 2679 C C . TRP A 1 352 ? -18.791 -12.597 12.008 1.00 93.75 352 TRP A C 1
ATOM 2681 O O . TRP A 1 352 ? -19.490 -11.598 11.894 1.00 93.75 352 TRP A O 1
ATOM 2691 N N . ALA A 1 353 ? -18.490 -13.369 10.961 1.00 92.19 353 ALA A N 1
ATOM 2692 C CA . ALA A 1 353 ? -18.889 -13.031 9.596 1.00 92.19 353 ALA A CA 1
ATOM 2693 C C . ALA A 1 353 ? -20.417 -12.940 9.435 1.00 92.19 353 ALA A C 1
ATOM 2695 O O . ALA A 1 353 ? -20.921 -12.012 8.803 1.00 92.19 353 ALA A O 1
ATOM 2696 N N . THR A 1 354 ? -21.165 -13.882 10.026 1.00 93.06 354 THR A N 1
ATOM 2697 C CA . THR A 1 354 ? -22.637 -13.841 9.990 1.00 93.06 354 THR A CA 1
ATOM 2698 C C . THR A 1 354 ? -23.198 -12.674 10.795 1.00 93.06 354 THR A C 1
ATOM 2700 O O . THR A 1 354 ? -24.096 -11.984 10.316 1.00 93.06 354 THR A O 1
ATOM 2703 N N . PHE A 1 355 ? -22.618 -12.409 11.966 1.00 94.38 355 PHE A N 1
ATOM 2704 C CA . PHE A 1 355 ? -23.033 -11.325 12.848 1.00 94.38 355 PHE A CA 1
ATOM 2705 C C . PHE A 1 355 ? -22.752 -9.944 12.244 1.00 94.38 355 PHE A C 1
ATOM 2707 O O . PHE A 1 355 ? -23.645 -9.109 12.162 1.00 94.38 355 PHE A O 1
ATOM 2714 N N . ALA A 1 356 ? -21.539 -9.723 11.733 1.00 93.31 356 ALA A N 1
ATOM 2715 C CA . ALA A 1 356 ? -21.135 -8.485 11.076 1.00 93.31 356 ALA A CA 1
ATOM 2716 C C . ALA A 1 356 ? -22.076 -8.137 9.913 1.00 93.31 356 ALA A C 1
ATOM 2718 O O . ALA A 1 356 ? -22.536 -7.000 9.805 1.00 93.31 356 ALA A O 1
ATOM 2719 N N . LYS A 1 357 ? -22.445 -9.136 9.099 1.00 92.12 357 LYS A N 1
ATOM 2720 C CA . LYS A 1 357 ? -23.412 -8.964 8.010 1.00 92.12 357 LYS A CA 1
ATOM 2721 C C . LYS A 1 357 ? -24.810 -8.603 8.523 1.00 92.12 357 LYS A C 1
ATOM 2723 O O . LYS A 1 357 ? -25.439 -7.718 7.948 1.00 92.12 357 LYS A O 1
ATOM 2728 N N . ALA A 1 358 ? -25.290 -9.251 9.588 1.00 92.88 358 ALA A N 1
ATOM 2729 C CA . ALA A 1 358 ? -26.577 -8.924 10.214 1.00 92.88 358 ALA A CA 1
ATOM 2730 C C . ALA A 1 358 ? -26.596 -7.488 10.775 1.00 92.88 358 ALA A C 1
ATOM 2732 O O . ALA A 1 358 ? -27.586 -6.773 10.642 1.00 92.88 358 ALA A O 1
ATOM 2733 N N . CYS A 1 359 ? -25.461 -7.018 11.299 1.00 92.12 359 CYS A N 1
ATOM 2734 C CA . CYS A 1 359 ? -25.262 -5.635 11.732 1.00 92.12 359 CYS A CA 1
ATOM 2735 C C . CYS A 1 359 ? -25.123 -4.622 10.578 1.00 92.12 359 CYS A C 1
ATOM 2737 O O . CYS A 1 359 ? -25.109 -3.414 10.830 1.00 92.12 359 CYS A O 1
ATOM 2739 N N . GLY A 1 360 ? -25.036 -5.081 9.325 1.00 92.56 360 GLY A N 1
ATOM 2740 C CA . GLY A 1 360 ? -24.865 -4.236 8.143 1.00 92.56 360 GLY A CA 1
ATOM 2741 C C . GLY A 1 360 ? -23.432 -3.751 7.909 1.00 92.56 360 GLY A C 1
ATOM 2742 O O . GLY A 1 360 ? -23.253 -2.737 7.240 1.00 92.56 360 GLY A O 1
ATOM 2743 N N . LEU A 1 361 ? -22.426 -4.438 8.461 1.00 92.56 361 LEU A N 1
ATOM 2744 C CA . LEU A 1 361 ? -21.015 -4.160 8.186 1.00 92.56 361 LEU A CA 1
ATOM 2745 C C . LEU A 1 361 ? -20.609 -4.743 6.826 1.00 92.56 361 LEU A C 1
ATOM 2747 O O . LEU A 1 361 ? -21.034 -5.842 6.454 1.00 92.56 361 LEU A O 1
ATOM 2751 N N . SER A 1 362 ? -19.780 -4.003 6.094 1.00 84.19 362 SER A N 1
ATOM 2752 C CA . SER A 1 362 ? -19.251 -4.404 4.787 1.00 84.19 362 SER A CA 1
ATOM 2753 C C . SER A 1 362 ? -17.975 -5.247 4.897 1.00 84.19 362 SER A C 1
ATOM 2755 O O . SER A 1 362 ? -17.748 -6.140 4.076 1.00 84.19 362 SER A O 1
ATOM 2757 N N . ALA A 1 363 ? -17.165 -5.013 5.930 1.00 64.81 363 ALA A N 1
ATOM 2758 C CA . ALA A 1 363 ? -15.901 -5.684 6.165 1.00 64.81 363 ALA A CA 1
ATOM 2759 C C . ALA A 1 363 ? -16.059 -6.953 7.004 1.00 64.81 363 ALA A C 1
ATOM 2761 O O . ALA A 1 363 ? -16.623 -6.969 8.099 1.00 64.81 363 ALA A O 1
ATOM 2762 N N . VAL A 1 364 ? -15.484 -8.037 6.485 1.00 63.66 364 VAL A N 1
ATOM 2763 C CA . VAL A 1 364 ? -15.571 -9.374 7.089 1.00 63.66 364 VAL A CA 1
ATOM 2764 C C . VAL A 1 364 ? -14.323 -9.704 7.916 1.00 63.66 364 VAL A C 1
ATOM 2766 O O . VAL A 1 364 ? -14.390 -10.483 8.868 1.00 63.66 364 VAL A O 1
ATOM 2769 N N . ALA A 1 365 ? -13.175 -9.103 7.587 1.00 85.44 365 ALA A N 1
ATOM 2770 C CA . ALA A 1 365 ? -11.911 -9.396 8.247 1.00 85.44 365 ALA A CA 1
ATOM 2771 C C . ALA A 1 365 ? -11.805 -8.679 9.603 1.00 85.44 365 ALA A C 1
ATOM 2773 O O . ALA A 1 365 ? -11.576 -7.473 9.678 1.00 85.44 365 ALA A O 1
ATOM 2774 N N . ILE A 1 366 ? -11.909 -9.452 10.689 1.00 88.38 366 ILE A N 1
ATOM 2775 C CA . ILE A 1 366 ? -11.821 -8.959 12.074 1.00 88.38 366 ILE A CA 1
ATOM 2776 C C . ILE A 1 366 ? -10.552 -8.136 12.303 1.00 88.38 366 ILE A C 1
ATOM 2778 O O . ILE A 1 366 ? -10.596 -7.087 12.938 1.00 88.38 366 ILE A O 1
ATOM 2782 N N . ALA A 1 367 ? -9.414 -8.613 11.794 1.00 86.94 367 ALA A N 1
ATOM 2783 C CA . ALA A 1 367 ? -8.125 -7.983 12.041 1.00 86.94 367 ALA A CA 1
ATOM 2784 C C . ALA A 1 367 ? -8.062 -6.543 11.507 1.00 86.94 367 ALA A C 1
ATOM 2786 O O . ALA A 1 367 ? -7.527 -5.677 12.195 1.00 86.94 367 ALA A O 1
ATOM 2787 N N . ASP A 1 368 ? -8.634 -6.279 10.330 1.00 87.31 368 ASP A N 1
ATOM 2788 C CA . ASP A 1 368 ? -8.617 -4.945 9.722 1.00 87.31 368 ASP A CA 1
ATOM 2789 C C . ASP A 1 368 ? -9.533 -3.988 10.489 1.00 87.31 368 ASP A C 1
ATOM 2791 O O . ASP A 1 368 ? -9.108 -2.893 10.856 1.00 87.31 368 ASP A O 1
ATOM 2795 N N . LEU A 1 369 ? -10.735 -4.447 10.860 1.00 88.44 369 LEU A N 1
ATOM 2796 C CA . LEU A 1 369 ? -11.645 -3.670 11.701 1.00 88.44 369 LEU A CA 1
ATOM 2797 C C . LEU A 1 369 ? -11.005 -3.309 13.051 1.00 88.44 369 LEU A C 1
ATOM 2799 O O . LEU A 1 369 ? -11.048 -2.153 13.463 1.00 88.44 369 LEU A O 1
ATOM 2803 N N . LEU A 1 370 ? -10.386 -4.273 13.740 1.00 88.06 370 LEU A N 1
ATOM 2804 C CA . LEU A 1 370 ? -9.759 -4.036 15.045 1.00 88.06 370 LEU A CA 1
ATOM 2805 C C . LEU A 1 370 ? -8.572 -3.067 14.964 1.00 88.06 370 LEU A C 1
ATOM 2807 O O . LEU A 1 370 ? -8.364 -2.277 15.888 1.00 88.06 370 LEU A O 1
ATOM 2811 N N . VAL A 1 371 ? -7.789 -3.111 13.881 1.00 87.44 371 VAL A N 1
ATOM 2812 C CA . VAL A 1 371 ? -6.688 -2.159 13.667 1.00 87.44 371 VAL A CA 1
ATOM 2813 C C . VAL A 1 371 ? -7.205 -0.753 13.464 1.00 87.44 371 VAL A C 1
ATOM 2815 O O . VAL A 1 371 ? -6.676 0.159 14.095 1.00 87.44 371 VAL A O 1
ATOM 2818 N N . GLU A 1 372 ? -8.236 -0.579 12.642 1.00 88.94 372 GLU A N 1
ATOM 2819 C CA . GLU A 1 372 ? -8.811 0.740 12.392 1.00 88.94 372 GLU A CA 1
ATOM 2820 C C . GLU A 1 372 ? -9.518 1.301 13.632 1.00 88.94 372 GLU A C 1
ATOM 2822 O O . GLU A 1 372 ? -9.287 2.456 13.992 1.00 88.94 372 GLU A O 1
ATOM 2827 N N . ILE A 1 373 ? -10.288 0.482 14.363 1.00 88.69 373 ILE A N 1
ATO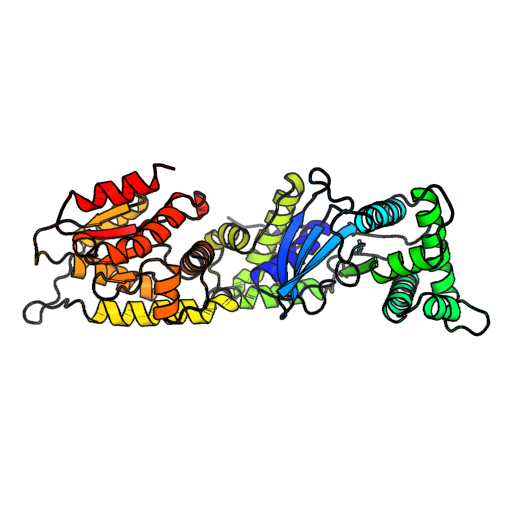M 2828 C CA . ILE A 1 373 ? -10.854 0.874 15.666 1.00 88.69 373 ILE A CA 1
ATOM 2829 C C . ILE A 1 373 ? -9.733 1.331 16.607 1.00 88.69 373 ILE A C 1
ATOM 2831 O O . ILE A 1 373 ? -9.829 2.394 17.214 1.00 88.69 373 ILE A O 1
ATOM 2835 N N . GLY A 1 374 ? -8.639 0.570 16.694 1.00 85.56 374 GLY A N 1
ATOM 2836 C CA . GLY A 1 374 ? -7.501 0.913 17.545 1.00 85.56 374 GLY A CA 1
ATOM 2837 C C . GLY A 1 374 ? -6.655 2.096 17.062 1.00 85.56 374 GLY A C 1
ATOM 2838 O O . GLY A 1 374 ? -5.839 2.591 17.838 1.00 85.56 374 GLY A O 1
ATOM 2839 N N . ALA A 1 375 ? -6.796 2.524 15.806 1.00 85.81 375 ALA A N 1
ATOM 2840 C CA . ALA A 1 375 ? -6.090 3.675 15.245 1.00 85.81 375 ALA A CA 1
ATOM 2841 C C . ALA A 1 375 ? -6.861 4.986 15.441 1.00 85.81 375 ALA A C 1
ATOM 2843 O O . ALA A 1 375 ? -6.247 6.034 15.642 1.00 85.81 375 ALA A O 1
ATOM 2844 N N . VAL A 1 376 ? -8.195 4.919 15.388 1.00 87.50 376 VAL A N 1
ATOM 2845 C CA . VAL A 1 376 ? -9.084 6.092 15.432 1.00 87.50 376 VAL A CA 1
ATOM 2846 C C . VAL A 1 376 ? -9.726 6.284 16.807 1.00 87.50 376 VAL A C 1
ATOM 2848 O O . VAL A 1 376 ? -10.021 7.414 17.194 1.00 87.50 376 VAL A O 1
ATOM 2851 N N . GLY A 1 377 ? -9.953 5.194 17.538 1.00 85.12 377 GLY A N 1
ATOM 2852 C CA . GLY A 1 377 ? -10.634 5.173 18.827 1.00 85.12 377 GLY A CA 1
ATOM 2853 C C . GLY A 1 377 ? -9.907 4.304 19.847 1.00 85.12 377 GLY A C 1
ATOM 2854 O O . GLY A 1 377 ? -8.692 4.409 20.028 1.00 85.12 377 GLY A O 1
ATOM 2855 N N . SER A 1 378 ? -10.670 3.465 20.547 1.00 80.06 378 SER A N 1
ATOM 2856 C CA . SER A 1 378 ? -10.148 2.658 21.647 1.00 80.06 378 SER A CA 1
ATOM 2857 C C . SER A 1 378 ? -9.887 1.218 21.213 1.00 80.06 378 SER A C 1
ATOM 2859 O O . SER A 1 378 ? -10.815 0.550 20.756 1.00 80.06 378 SER A O 1
ATOM 2861 N N . PRO A 1 379 ? -8.672 0.672 21.401 1.00 81.38 379 PRO A N 1
ATOM 2862 C CA . PRO A 1 379 ? -8.368 -0.729 21.114 1.00 81.38 379 PRO A CA 1
ATOM 2863 C C . PRO A 1 379 ? -8.930 -1.669 22.202 1.00 81.38 379 PRO A C 1
ATOM 2865 O O . PRO A 1 379 ? -8.208 -2.518 22.723 1.00 81.38 379 PRO A O 1
ATOM 2868 N N . LEU A 1 380 ? -10.192 -1.491 22.597 1.00 85.12 380 LEU A N 1
ATOM 2869 C CA . LEU A 1 380 ? -10.870 -2.265 23.634 1.00 85.12 380 LEU A CA 1
ATOM 2870 C C . LEU A 1 380 ? -12.124 -2.936 23.072 1.00 85.12 380 LEU A C 1
ATOM 2872 O O . LEU A 1 380 ? -12.934 -2.309 22.391 1.00 85.12 380 LEU A O 1
ATOM 2876 N N . LEU A 1 381 ? -12.290 -4.215 23.412 1.00 90.19 381 LEU A N 1
ATOM 2877 C CA . LEU A 1 381 ? -13.516 -4.974 23.175 1.00 90.19 381 LEU A CA 1
ATOM 2878 C C . LEU A 1 381 ? -14.298 -5.070 24.486 1.00 90.19 381 LEU A C 1
ATOM 2880 O O . LEU A 1 381 ? -13.797 -5.602 25.478 1.00 90.19 381 LEU A O 1
ATOM 2884 N N . PHE A 1 382 ? -15.537 -4.600 24.489 1.00 92.31 382 PHE A N 1
ATOM 2885 C CA . PHE A 1 382 ? -16.421 -4.704 25.644 1.00 92.31 382 PHE A CA 1
ATOM 2886 C C . PHE A 1 382 ? -17.499 -5.757 25.400 1.00 92.31 382 PHE A C 1
ATOM 2888 O O . PHE A 1 382 ? -18.106 -5.782 24.335 1.00 92.31 382 PHE A O 1
ATOM 2895 N N . ILE A 1 383 ? -17.741 -6.628 26.381 1.00 93.19 383 ILE A N 1
ATOM 2896 C CA . ILE A 1 383 ? -18.753 -7.689 26.280 1.00 93.19 383 ILE A CA 1
ATOM 2897 C C . ILE A 1 383 ? -19.635 -7.675 27.535 1.00 93.19 383 ILE A C 1
ATOM 2899 O O . ILE A 1 383 ? -19.174 -7.984 28.639 1.00 93.19 383 ILE A O 1
ATOM 2903 N N . ASP A 1 384 ? -20.914 -7.342 27.381 1.00 92.00 384 ASP A N 1
ATOM 2904 C CA . ASP A 1 384 ? -21.891 -7.371 28.470 1.00 92.00 384 ASP A CA 1
ATOM 2905 C C . ASP A 1 384 ? -22.716 -8.665 28.472 1.00 92.00 384 ASP A C 1
ATOM 2907 O O . ASP A 1 384 ? -23.324 -9.053 27.470 1.00 92.00 384 ASP A O 1
ATOM 2911 N N . GLY A 1 385 ? -22.763 -9.320 29.636 1.00 89.44 385 GLY A N 1
ATOM 2912 C CA . GLY A 1 385 ? -23.584 -10.511 29.863 1.00 89.44 385 GLY A CA 1
ATOM 2913 C C . GLY A 1 385 ? -23.018 -11.797 29.264 1.00 89.44 385 GLY A C 1
ATOM 2914 O O . GLY A 1 385 ? -23.774 -12.666 28.851 1.00 89.44 385 GLY A O 1
ATOM 2915 N N . VAL A 1 386 ? -21.696 -11.959 29.228 1.00 86.69 386 VAL A N 1
ATOM 2916 C CA . VAL A 1 386 ? -21.050 -13.136 28.614 1.00 86.69 386 VAL A CA 1
ATOM 2917 C C . VAL A 1 386 ? -21.551 -14.499 29.113 1.00 86.69 386 VAL A C 1
ATOM 2919 O O . VAL A 1 386 ? -21.612 -15.458 28.353 1.00 86.69 386 VAL A O 1
ATOM 2922 N N . ASP A 1 387 ? -21.915 -14.613 30.392 1.00 84.62 387 ASP A N 1
ATOM 2923 C CA . ASP A 1 387 ? -22.403 -15.854 30.996 1.00 84.62 387 ASP A CA 1
ATOM 2924 C C . ASP A 1 387 ? -23.755 -16.287 30.410 1.00 84.62 387 ASP A C 1
ATOM 2926 O O . ASP A 1 387 ? -24.103 -17.475 30.455 1.00 84.62 387 ASP A O 1
ATOM 2930 N N . ARG A 1 388 ? -24.462 -15.325 29.807 1.00 89.19 388 ARG A N 1
ATOM 2931 C CA . ARG A 1 388 ? -25.772 -15.449 29.169 1.00 89.19 388 ARG A CA 1
ATOM 2932 C C . ARG A 1 388 ? -25.693 -15.635 27.657 1.00 89.19 388 ARG A C 1
ATOM 2934 O O . ARG A 1 388 ? -26.731 -15.812 27.039 1.00 89.19 388 ARG A O 1
ATOM 2941 N N . ILE A 1 389 ? -24.498 -15.607 27.062 1.00 91.44 389 ILE A N 1
ATOM 2942 C CA . ILE A 1 389 ? -24.342 -15.882 25.631 1.00 91.44 389 ILE A CA 1
ATOM 2943 C C . ILE A 1 389 ? -24.684 -17.351 25.373 1.00 91.44 389 ILE A C 1
ATOM 2945 O O . ILE A 1 389 ? -24.054 -18.268 25.921 1.00 91.44 389 ILE A O 1
ATOM 2949 N N . GLU A 1 390 ? -25.700 -17.560 24.542 1.00 92.06 390 GLU A N 1
ATOM 2950 C CA . GLU A 1 390 ? -26.164 -18.880 24.131 1.00 92.06 390 GLU A CA 1
ATOM 2951 C C . GLU A 1 390 ? -25.118 -19.604 23.282 1.00 92.06 390 GLU A C 1
ATOM 2953 O O . GLU A 1 390 ? -24.306 -18.974 22.605 1.00 92.06 390 GLU A O 1
ATOM 2958 N N . LYS A 1 391 ? -25.127 -20.945 23.322 1.00 91.81 391 LYS A N 1
ATOM 2959 C CA . LYS A 1 391 ? -24.093 -21.786 22.694 1.00 91.81 391 LYS A CA 1
ATOM 2960 C C . LYS A 1 391 ? -23.923 -21.488 21.202 1.00 91.81 391 LYS A C 1
ATOM 2962 O O . LYS A 1 391 ? -22.799 -21.479 20.711 1.00 91.81 391 LYS A O 1
ATOM 2967 N N . GLU A 1 392 ? -25.025 -21.227 20.508 1.00 94.00 392 GLU A N 1
ATOM 2968 C CA . GLU A 1 392 ? -25.026 -20.919 19.080 1.00 94.00 392 GLU A CA 1
ATOM 2969 C C . GLU A 1 392 ? -24.306 -19.610 18.734 1.00 94.00 392 GLU A C 1
ATOM 2971 O O . GLU A 1 392 ? -23.690 -19.544 17.679 1.00 94.00 392 GLU A O 1
ATOM 2976 N N . HIS A 1 393 ? -24.268 -18.625 19.637 1.00 95.31 393 HIS A N 1
ATOM 2977 C CA . HIS A 1 393 ? -23.620 -17.326 19.407 1.00 95.31 393 HIS A CA 1
ATOM 2978 C C . HIS A 1 393 ? -22.162 -17.260 19.889 1.00 95.31 393 HIS A C 1
ATOM 2980 O O . HIS A 1 393 ? -21.463 -16.276 19.640 1.00 95.31 393 HIS A O 1
ATOM 2986 N N . GLN A 1 394 ? -21.661 -18.292 20.577 1.00 92.44 394 GLN A N 1
ATOM 2987 C CA . GLN A 1 394 ? -20.319 -18.281 21.180 1.00 92.44 394 GLN A CA 1
ATOM 2988 C C . GLN A 1 394 ? -19.192 -18.126 20.152 1.00 92.44 394 GLN A C 1
ATOM 2990 O O . GLN A 1 394 ? -18.161 -17.526 20.467 1.00 92.44 394 GLN A O 1
ATOM 2995 N N . GLY A 1 395 ? -19.396 -18.617 18.924 1.00 94.00 395 GLY A N 1
ATOM 2996 C CA . GLY A 1 395 ? -18.429 -18.486 17.833 1.00 94.00 395 GLY A CA 1
ATOM 2997 C C . GLY A 1 395 ? -18.085 -17.030 17.510 1.00 94.00 395 GLY A C 1
ATOM 2998 O O . GLY A 1 395 ? -16.921 -16.723 17.284 1.00 94.00 395 GLY A O 1
ATOM 2999 N N . ILE A 1 396 ? -19.047 -16.106 17.626 1.00 94.19 396 ILE A N 1
ATOM 3000 C CA . ILE A 1 396 ? -18.834 -14.665 17.400 1.00 94.19 396 ILE A CA 1
ATOM 3001 C C . ILE A 1 396 ? -17.756 -14.115 18.345 1.00 94.19 396 ILE A C 1
ATOM 3003 O O . ILE A 1 396 ? -16.822 -13.434 17.921 1.00 94.19 396 ILE A O 1
ATOM 3007 N N . VAL A 1 397 ? -17.871 -14.430 19.639 1.00 91.81 397 VAL A N 1
ATOM 3008 C CA . VAL A 1 397 ? -16.917 -13.978 20.661 1.00 91.81 397 VAL A CA 1
ATOM 3009 C C . VAL A 1 397 ? -15.571 -14.677 20.496 1.00 91.81 397 VAL A C 1
ATOM 3011 O O . VAL A 1 397 ? -14.530 -14.032 20.620 1.00 91.81 397 VAL A O 1
ATOM 3014 N N . LEU A 1 398 ? -15.574 -15.981 20.199 1.00 91.19 398 LEU A N 1
ATOM 3015 C CA . LEU A 1 398 ? -14.349 -16.751 19.982 1.00 91.19 398 LEU A CA 1
ATOM 3016 C C . LEU A 1 398 ? -13.538 -16.214 18.806 1.00 91.19 398 LEU A C 1
ATOM 3018 O O . LEU A 1 398 ? -12.327 -16.070 18.949 1.00 91.19 398 LEU A O 1
ATOM 3022 N N . ASP A 1 399 ? -14.178 -15.882 17.686 1.00 91.75 399 ASP A N 1
ATOM 3023 C CA . ASP A 1 399 ? -13.505 -15.345 16.502 1.00 91.75 399 ASP A CA 1
ATOM 3024 C C . ASP A 1 399 ? -12.769 -14.031 16.829 1.00 91.75 399 ASP A C 1
ATOM 3026 O O . ASP A 1 399 ? -11.586 -13.861 16.504 1.00 91.75 399 ASP A O 1
ATOM 3030 N N . LEU A 1 400 ? -13.434 -13.123 17.554 1.00 89.69 400 LEU A N 1
ATOM 3031 C CA . LEU A 1 400 ? -12.854 -11.856 18.008 1.00 89.69 400 LEU A CA 1
ATOM 3032 C C . LEU A 1 400 ? -11.703 -12.070 18.994 1.00 89.69 400 LEU A C 1
ATOM 3034 O O . LEU A 1 400 ? -10.605 -11.547 18.797 1.00 89.69 400 LEU A O 1
ATOM 3038 N N . VAL A 1 401 ? -11.936 -12.855 20.051 1.00 86.56 401 VAL A N 1
ATOM 3039 C CA . VAL A 1 401 ? -10.935 -13.106 21.096 1.00 86.56 401 VAL A CA 1
ATOM 3040 C C . VAL A 1 401 ? -9.721 -13.817 20.508 1.00 86.56 401 VAL A C 1
ATOM 3042 O O . VAL A 1 401 ? -8.600 -13.393 20.773 1.00 86.56 401 VAL A O 1
ATOM 3045 N N . ARG A 1 402 ? -9.903 -14.838 19.662 1.00 87.50 402 ARG A N 1
ATOM 3046 C CA . ARG A 1 402 ? -8.792 -15.519 18.976 1.00 87.50 402 ARG A CA 1
ATOM 3047 C C . ARG A 1 402 ? -7.993 -14.553 18.118 1.00 87.50 402 ARG A C 1
ATOM 3049 O O . ARG A 1 402 ? -6.765 -14.561 18.202 1.00 87.50 402 ARG A O 1
ATOM 3056 N N . THR A 1 403 ? -8.655 -13.678 17.365 1.00 86.62 403 THR A N 1
ATOM 3057 C CA . THR A 1 403 ? -7.958 -12.668 16.556 1.00 86.62 403 THR A CA 1
ATOM 3058 C C . THR A 1 403 ? -7.145 -11.714 17.437 1.00 86.62 403 THR A C 1
ATOM 3060 O O . THR A 1 403 ? -5.959 -11.503 17.186 1.00 86.62 403 THR A O 1
ATOM 3063 N N . ILE A 1 404 ? -7.714 -11.208 18.536 1.00 82.75 404 ILE A N 1
ATOM 3064 C CA . ILE A 1 404 ? -7.000 -10.357 19.510 1.00 82.75 404 ILE A CA 1
ATOM 3065 C C . ILE A 1 404 ? -5.828 -11.110 20.164 1.00 82.75 404 ILE A C 1
ATOM 3067 O O . ILE A 1 404 ? -4.776 -10.525 20.452 1.00 82.75 404 ILE A O 1
ATOM 3071 N N . MET A 1 405 ? -5.998 -12.408 20.432 1.00 78.94 405 MET A N 1
ATOM 3072 C CA . MET A 1 405 ? -5.016 -13.223 21.143 1.00 78.94 405 MET A CA 1
ATOM 3073 C C . MET A 1 405 ? -3.807 -13.592 20.281 1.00 78.94 405 MET A C 1
ATOM 3075 O O . MET A 1 405 ? -2.679 -13.511 20.783 1.00 78.94 405 MET A O 1
ATOM 3079 N N . THR A 1 406 ? -4.046 -13.908 19.008 1.00 78.44 406 THR A N 1
ATOM 3080 C CA . THR A 1 406 ? -3.040 -14.309 18.008 1.00 78.44 406 THR A CA 1
ATOM 3081 C C . THR A 1 406 ? -2.351 -13.130 17.321 1.00 78.44 406 THR A C 1
ATOM 3083 O O . THR A 1 406 ? -1.259 -13.290 16.780 1.00 78.44 406 THR A O 1
ATOM 3086 N N . SER A 1 407 ? -2.931 -11.929 17.385 1.00 69.38 407 SER A N 1
ATOM 3087 C CA . SER A 1 407 ? -2.315 -10.744 16.790 1.00 69.38 407 SER A CA 1
ATOM 3088 C C . SER A 1 407 ? -0.990 -10.340 17.483 1.00 69.38 407 SER A C 1
ATOM 3090 O O . SER A 1 407 ? -0.848 -10.499 18.709 1.00 69.38 407 SER A O 1
ATOM 3092 N N . PRO A 1 408 ? -0.011 -9.784 16.733 1.00 61.12 408 PRO A N 1
ATOM 3093 C CA . PRO A 1 408 ? 1.269 -9.315 17.270 1.00 61.12 408 PRO A CA 1
ATOM 3094 C C . PRO A 1 408 ? 1.121 -8.359 18.469 1.00 61.12 408 PRO A C 1
ATOM 3096 O O . PRO A 1 408 ? 0.099 -7.688 18.598 1.00 61.12 408 PRO A O 1
ATOM 3099 N N . PRO A 1 409 ? 2.133 -8.231 19.350 1.00 55.72 409 PRO A N 1
ATOM 3100 C CA . PRO A 1 409 ? 2.089 -7.351 20.523 1.00 55.72 409 PRO A CA 1
ATOM 3101 C C . PRO A 1 409 ? 1.601 -5.917 20.269 1.00 55.72 409 PRO A C 1
ATOM 3103 O O . PRO A 1 409 ? 0.892 -5.363 21.105 1.00 55.72 409 PRO A O 1
ATOM 3106 N N . SER A 1 410 ? 1.906 -5.358 19.100 1.00 46.81 410 SER A N 1
ATOM 3107 C CA . SER A 1 410 ? 1.489 -4.031 18.625 1.00 46.81 410 SER A CA 1
ATOM 3108 C C . SER A 1 410 ? -0.024 -3.887 18.353 1.00 46.81 410 SER A C 1
ATOM 3110 O O . SER A 1 410 ? -0.548 -2.769 18.330 1.00 46.81 410 SER A O 1
ATOM 3112 N N . PHE A 1 411 ? -0.758 -4.999 18.223 1.00 47.41 411 PHE A N 1
ATOM 3113 C CA . PHE A 1 411 ? -2.226 -5.060 18.129 1.00 47.41 411 PHE A CA 1
ATOM 3114 C C . PHE A 1 411 ? -2.928 -5.118 19.488 1.00 47.41 411 PHE A C 1
ATOM 3116 O O . PHE A 1 411 ? -4.146 -4.983 19.558 1.00 47.41 411 PHE A O 1
ATOM 3123 N N . ARG A 1 412 ? -2.199 -5.388 20.573 1.00 54.88 412 ARG A N 1
ATOM 3124 C CA . ARG A 1 412 ? -2.814 -5.817 21.832 1.00 54.88 412 ARG A CA 1
ATOM 3125 C C . ARG A 1 412 ? -3.335 -4.629 22.627 1.00 54.88 412 ARG A C 1
ATOM 3127 O O . ARG A 1 412 ? -2.503 -3.926 23.189 1.00 54.88 412 ARG A O 1
ATOM 3134 N N . ARG A 1 413 ? -4.658 -4.502 22.802 1.00 55.56 413 ARG A N 1
ATOM 3135 C CA . ARG A 1 413 ? -5.290 -4.083 24.075 1.00 55.56 413 ARG A CA 1
ATOM 3136 C C . ARG A 1 413 ? -6.644 -4.772 24.276 1.00 55.56 413 ARG A C 1
ATOM 3138 O O . ARG A 1 413 ? -7.168 -5.411 23.371 1.00 55.56 413 ARG A O 1
ATOM 3145 N N . GLY A 1 414 ? -7.034 -4.828 25.549 1.00 55.12 414 GLY A N 1
ATOM 3146 C CA . GLY A 1 414 ? -7.745 -5.959 26.130 1.00 55.12 414 GLY A CA 1
ATOM 3147 C C . GLY A 1 414 ? -9.259 -6.002 25.946 1.00 55.12 414 GLY A C 1
ATOM 3148 O O . GLY A 1 414 ? -9.899 -5.031 25.557 1.00 55.12 414 GLY A O 1
ATOM 3149 N N . ALA A 1 415 ? -9.830 -7.157 26.279 1.00 57.25 415 ALA A N 1
ATOM 3150 C CA . ALA A 1 415 ? -11.268 -7.324 26.407 1.00 57.25 415 ALA A CA 1
ATOM 3151 C C . ALA A 1 415 ? -11.698 -7.084 27.861 1.00 57.25 415 ALA A C 1
ATOM 3153 O O . ALA A 1 415 ? -11.117 -7.649 28.792 1.00 57.25 415 ALA A O 1
ATOM 3154 N N . ALA A 1 416 ? -12.721 -6.261 28.065 1.00 58.81 416 ALA A N 1
ATOM 3155 C CA . ALA A 1 416 ? -13.366 -6.073 29.356 1.00 58.81 416 ALA A CA 1
ATOM 3156 C C . ALA A 1 416 ? -14.763 -6.680 29.306 1.00 58.81 416 ALA A C 1
ATOM 3158 O O . ALA A 1 416 ? -15.564 -6.371 28.427 1.00 58.81 416 ALA A O 1
ATOM 3159 N N . GLN A 1 417 ? -15.065 -7.542 30.267 1.00 65.31 417 GLN A N 1
ATOM 31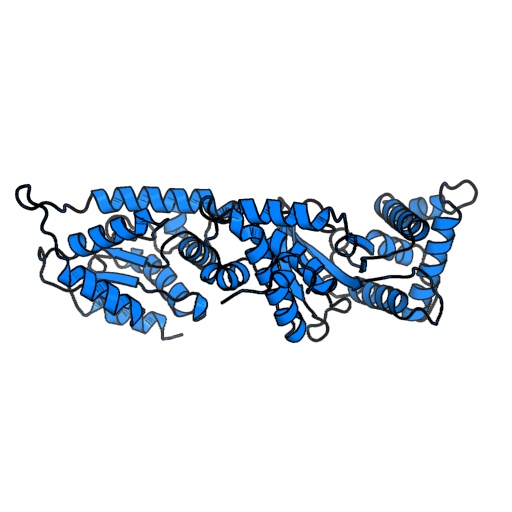60 C CA . GLN A 1 417 ? -16.270 -8.349 30.206 1.00 65.31 417 GLN A CA 1
ATOM 3161 C C . GLN A 1 417 ? -17.000 -8.400 31.541 1.00 65.31 417 GLN A C 1
ATOM 3163 O O . GLN A 1 417 ? -16.388 -8.673 32.573 1.00 65.31 417 GLN A O 1
ATOM 3168 N N . ALA A 1 418 ? -18.313 -8.183 31.532 1.00 58.28 418 ALA A N 1
ATOM 3169 C CA . ALA A 1 418 ? -19.153 -8.326 32.715 1.00 58.28 418 ALA A CA 1
ATOM 3170 C C . ALA A 1 418 ? -19.736 -9.742 32.769 1.00 58.28 418 ALA A C 1
ATOM 3172 O O . ALA A 1 418 ? -20.381 -10.178 31.817 1.00 58.28 418 ALA A O 1
ATOM 3173 N N . ALA A 1 419 ? -19.514 -10.456 33.881 1.00 59.81 419 ALA A N 1
ATOM 3174 C CA . ALA A 1 419 ? -20.061 -11.801 34.063 1.00 59.81 419 ALA A CA 1
ATOM 3175 C C . ALA A 1 419 ? -20.578 -12.063 35.483 1.00 59.81 419 ALA A C 1
ATOM 3177 O O . ALA A 1 419 ? -20.103 -11.454 36.450 1.00 59.81 419 ALA A O 1
ATOM 3178 N N . GLN A 1 420 ? -21.514 -13.005 35.610 1.00 53.44 420 GLN A N 1
ATOM 3179 C CA . GLN A 1 420 ? -22.033 -13.470 36.904 1.00 53.44 420 GLN A CA 1
ATOM 3180 C C . GLN A 1 420 ? -21.257 -14.671 37.482 1.00 53.44 420 GLN A C 1
ATOM 3182 O O . GLN A 1 420 ? -21.085 -14.731 38.698 1.00 53.44 420 GLN A O 1
ATOM 3187 N N . GLU A 1 421 ? -20.700 -15.563 36.650 1.00 51.97 421 GLU A N 1
ATOM 3188 C CA . GLU A 1 421 ? -20.097 -16.837 37.097 1.00 51.97 421 GLU A CA 1
ATOM 3189 C C . GLU A 1 421 ? -18.667 -17.103 36.567 1.00 51.97 421 GLU A C 1
ATOM 3191 O O . GLU A 1 421 ? -18.170 -16.441 35.650 1.00 51.97 421 GLU A O 1
ATOM 3196 N N . ARG A 1 422 ? -17.959 -18.062 37.194 1.00 44.78 422 ARG A N 1
ATOM 3197 C CA . ARG A 1 422 ? -16.533 -18.385 36.949 1.00 44.78 422 ARG A CA 1
ATOM 3198 C C . ARG A 1 422 ? -16.285 -19.348 35.775 1.00 44.78 422 ARG A C 1
ATOM 3200 O O . ARG A 1 422 ? -15.187 -19.322 35.227 1.00 44.78 422 ARG A O 1
ATOM 3207 N N . GLU A 1 423 ? -17.241 -20.211 35.431 1.00 47.88 423 GLU A N 1
ATOM 3208 C CA . GLU A 1 423 ? -16.934 -21.508 34.799 1.00 47.88 423 GLU A CA 1
ATOM 3209 C C . GLU A 1 423 ? -16.951 -21.498 33.260 1.00 47.88 423 GLU A C 1
ATOM 3211 O O . GLU A 1 423 ? -15.986 -21.949 32.649 1.00 47.88 423 GLU A O 1
ATOM 3216 N N . LYS A 1 424 ? -17.937 -20.855 32.613 1.00 49.78 424 LYS A N 1
ATOM 3217 C CA . LYS A 1 424 ? -17.988 -20.741 31.135 1.00 49.78 424 LYS A CA 1
ATOM 3218 C C . LYS A 1 424 ? -16.803 -19.971 30.530 1.00 49.78 424 LYS A C 1
ATOM 3220 O O . LYS A 1 424 ? 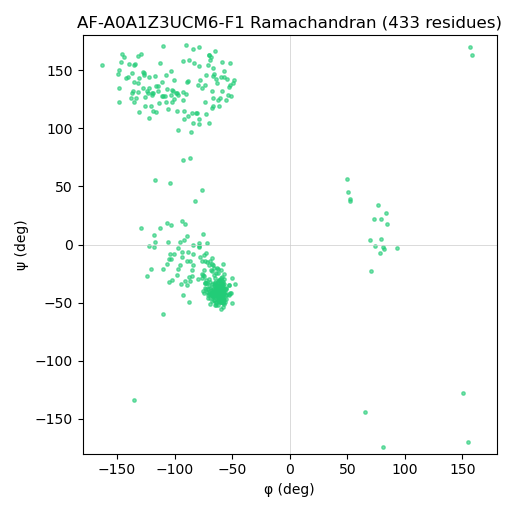-16.496 -20.116 29.356 1.00 49.78 424 LYS A O 1
ATOM 3225 N N . LEU A 1 425 ? -16.126 -19.153 31.334 1.00 47.56 425 LEU A N 1
ATOM 3226 C CA . LEU A 1 425 ? -15.098 -18.209 30.895 1.00 47.56 425 LEU A CA 1
ATOM 3227 C C . LEU A 1 425 ? -13.687 -18.777 30.814 1.00 47.56 425 LEU A C 1
ATOM 3229 O O . LEU A 1 425 ? -12.882 -18.301 30.013 1.00 47.56 425 LEU A O 1
ATOM 3233 N N . ARG A 1 426 ? -13.384 -19.793 31.630 1.00 50.31 426 ARG A N 1
ATOM 3234 C CA . ARG A 1 426 ? -12.116 -20.514 31.506 1.00 50.31 426 ARG A CA 1
ATOM 3235 C C . ARG A 1 426 ? -12.032 -21.149 30.121 1.00 50.31 426 ARG A C 1
ATOM 3237 O O . ARG A 1 426 ? -11.002 -20.980 29.486 1.00 50.31 426 ARG A O 1
ATOM 3244 N N . ASN A 1 427 ? -13.147 -21.705 29.637 1.00 52.19 427 ASN A N 1
ATOM 3245 C CA . ASN A 1 427 ? -13.254 -22.359 28.334 1.00 52.19 427 ASN A CA 1
ATOM 3246 C C . ASN A 1 427 ? -12.917 -21.418 27.170 1.00 52.19 427 ASN A C 1
ATOM 3248 O O . ASN A 1 427 ? -12.048 -21.767 26.387 1.00 52.19 427 ASN A O 1
ATOM 3252 N N . PHE A 1 428 ? -13.454 -20.190 27.107 1.00 54.75 428 PHE A N 1
ATOM 3253 C CA . PHE A 1 428 ? -13.104 -19.239 26.031 1.00 54.75 428 PHE A CA 1
ATOM 3254 C C . PHE A 1 428 ? -11.610 -18.875 25.998 1.00 54.75 428 PHE A C 1
ATOM 3256 O O . PHE A 1 428 ? -11.017 -18.770 24.926 1.00 54.75 428 PHE A O 1
ATOM 3263 N N . ALA A 1 429 ? -10.980 -18.694 27.164 1.00 48.84 429 ALA A N 1
ATOM 3264 C CA . ALA A 1 429 ? -9.555 -18.381 27.240 1.00 48.84 429 ALA A CA 1
ATOM 3265 C C . ALA A 1 429 ? -8.678 -19.608 26.931 1.00 48.84 429 ALA A C 1
ATOM 3267 O O . ALA A 1 429 ? -7.703 -19.472 26.196 1.00 48.84 429 ALA A O 1
ATOM 3268 N N . THR A 1 430 ? -9.029 -20.799 27.430 1.00 53.59 430 THR A N 1
ATOM 3269 C CA . THR A 1 430 ? -8.283 -22.048 27.185 1.00 53.59 430 THR A CA 1
ATOM 3270 C C . THR A 1 430 ? -8.476 -22.603 25.770 1.00 53.59 430 THR A C 1
ATOM 3272 O O . THR A 1 430 ? -7.533 -23.139 25.202 1.00 53.59 430 THR A O 1
ATOM 3275 N N . GLU A 1 431 ? -9.650 -22.431 25.157 1.00 52.66 431 GLU A N 1
ATOM 3276 C CA . GLU A 1 431 ? -9.942 -22.828 23.764 1.00 52.66 431 GLU A CA 1
ATOM 3277 C C . GLU A 1 431 ? -9.367 -21.849 22.724 1.00 52.66 431 GLU A C 1
ATOM 3279 O O . GLU A 1 431 ? -9.378 -22.132 21.524 1.00 52.66 431 GLU A O 1
ATOM 3284 N N . SER A 1 432 ? -8.886 -20.681 23.165 1.00 44.53 432 SER A N 1
ATOM 3285 C CA . SER A 1 432 ? -8.180 -19.703 22.323 1.00 44.53 432 SER A CA 1
ATOM 3286 C C . SER A 1 432 ? -6.654 -19.826 22.385 1.00 44.53 432 SER A C 1
ATOM 3288 O O . SER A 1 432 ? -5.973 -19.302 21.510 1.00 44.53 432 SER A O 1
ATOM 3290 N N . THR A 1 433 ? -6.116 -20.500 23.408 1.00 43.56 433 THR A N 1
ATOM 3291 C CA . THR A 1 433 ? -4.673 -20.744 23.587 1.00 43.56 433 THR A CA 1
ATOM 3292 C C . THR A 1 433 ? -4.253 -22.167 23.217 1.00 43.56 433 THR A C 1
ATOM 3294 O O . THR A 1 433 ? -3.060 -22.425 23.083 1.00 43.56 433 THR A O 1
ATOM 3297 N N . GLY A 1 434 ? -5.212 -23.081 23.041 1.00 38.12 434 GLY A N 1
ATOM 3298 C CA . GLY A 1 434 ? -4.999 -24.430 22.524 1.00 38.12 434 GLY A CA 1
ATOM 3299 C C . GLY A 1 434 ? -5.191 -24.509 21.010 1.00 38.12 434 GLY A C 1
ATOM 3300 O O . GLY A 1 434 ? -6.199 -25.042 20.556 1.00 38.12 434 GLY A O 1
ATOM 3301 N N . SER A 1 435 ? -4.241 -23.971 20.247 1.00 31.86 435 SER A N 1
ATOM 3302 C CA . SER A 1 435 ? -4.032 -24.277 18.822 1.00 31.86 435 SER A CA 1
ATOM 3303 C C . SER A 1 435 ? -2.641 -23.838 18.401 1.00 31.86 435 SER A C 1
ATOM 3305 O O . SER A 1 435 ? -2.384 -22.616 18.531 1.00 31.86 435 SER A O 1
#

Secondary structure (DSSP, 8-state):
----HHHHTTTTS-HHHHHHHHHHHHHHHT-B-TTS-S-EEEEEEE--GGGT-SS-SEEEEEE-TT--EEEEEEEEEEEE-----TT-HHHHHHHHHHHHHHTSTT--TTT-EEEEEEEEE-HHHHHHHHHHHHHHHT-SSHHHHHHTTSTT-S--HHHHHHHHHHHHHHHHHTTSPPPHHHHHHHHHHEEEEE--TTSTT-SHHHHHHHHHHHHB-GGGGGGHHHHHHHHHHHHHHHHTTT-EEEHHHHHHHHTTTS-BPPPTTTHHHHHHHHHHHHHHHHTS---BTTB----HHHHHHHHHHHHH-SEEEE---TTSSHHHHHHHHHHHHHTTS--EEEEGGG--SSSHHHHHHHTT-S---HHHHHHHHHHHS---EEEE-GGG--GGGHHHHHHHHHHHHHS-GGG---EEEE-S-SHHHHHHHHHHH--

Sequence (435 aa):
MAQSSELASGAGFRFEDQVGGHYLTALLTESYAAGTGDRQVTQVAFQQRDFGEPLDDLIVDAVGLDGEAARLSLQVKSSLTISSATSNTDFRSIVRDSLATLNKVGFKQGVDRYGAVVGVVAKDKAKAIGRLVDMARNSVETSHFDARFAPGGNASQAVRAVLVDIETLVAEFSGGRRSSADIHRFLAHFTLIEFDFQKPATTARPEDLNRLREAIALESAADAPLLWSKICQLVGEASRSAGVFDRRRLVQDLKASTRLRAARSLAPDLQKVSELTTLWIADIENHVSGAHLQRPALRHRLRTSLAEARLIQIRGLPGSGKSVLMRSEVEAELANGPVLFLKHDRLEGGSWATFAKACGLSAVAIADLLVEIGAVGSPLLFIDGVDRIEKEHQGIVLDLVRTIMTSPPSFRRGAAQAAQEREKLRNFATESTGS

Organism: Brevundimonas vesicularis (NCBI:txid41276)

pLDDT: mean 88.43, std 14.41, range [31.83, 98.88]

Solvent-accessible surface area (backbone atoms only — not comparable to full-atom values): 23645 Å² total; per-residue (Å²): 130,87,75,61,70,51,56,65,68,57,80,75,64,55,64,63,21,51,54,46,28,52,53,51,50,18,32,66,56,64,29,59,47,91,91,51,63,90,14,34,34,56,34,43,34,19,42,33,49,95,75,77,30,64,33,17,53,34,36,38,35,24,34,30,94,87,66,55,72,32,44,34,30,21,37,70,35,63,60,51,66,94,50,61,52,89,86,40,58,66,45,48,50,44,53,48,21,37,54,50,43,70,68,39,89,87,57,45,81,98,58,32,34,30,33,38,36,31,49,39,61,58,65,70,58,54,53,22,49,51,52,46,25,49,46,26,60,75,26,96,46,54,69,59,38,50,46,33,70,40,94,93,32,82,57,49,73,64,32,52,53,50,49,52,27,49,52,53,48,53,17,60,76,63,78,42,86,70,54,68,58,55,53,40,55,51,33,46,32,45,46,80,46,82,45,43,77,88,43,96,84,40,62,58,57,63,53,49,38,54,54,42,29,70,37,25,33,81,95,50,37,84,45,23,51,59,52,50,44,51,42,25,50,49,35,56,55,23,46,78,65,46,30,73,37,41,46,67,58,50,50,56,78,40,42,85,84,43,61,32,45,57,48,79,88,47,41,65,40,45,51,48,42,35,53,50,32,58,55,61,47,66,72,54,76,61,60,58,97,85,44,69,81,84,56,66,72,60,52,50,52,51,54,58,45,54,75,77,38,61,68,45,77,48,73,54,64,89,90,69,48,54,65,41,57,48,39,56,50,52,56,61,40,46,78,62,25,34,40,53,62,47,48,43,93,73,68,52,59,49,31,45,56,52,28,36,49,75,73,67,37,84,75,67,60,64,69,59,54,51,49,39,31,40,37,41,27,39,45,42,40,36,35,42,43,58,76,67,46,50,81,65,41,46,39,31,56,48,52,53,50,35,50,57,68,72,45,58,77,88,69,61,54,25,38,44,32,26,35,76,71,76,66,79,56,53,52,60,58,53,66,56,67,67,123

InterPro domains:
  IPR027417 P-loop containing nucleoside triphosphate hydrolase [SSF52540] (276-404)